Protein AF-0000000066051676 (afdb_homodimer)

Structure (mmCIF, N/CA/C/O backbone):
data_AF-0000000066051676-model_v1
#
loop_
_entity.id
_entity.type
_entity.pdbx_description
1 polymer 'Fumigatonoid B endoperoxide isomerase nvfE'
#
loop_
_atom_site.group_PDB
_atom_site.id
_atom_site.type_symbol
_atom_site.label_atom_id
_atom_site.label_alt_id
_atom_site.label_comp_id
_atom_site.label_asym_id
_atom_site.label_entity_id
_atom_site.label_seq_id
_atom_site.pdbx_PDB_ins_code
_atom_site.Cartn_x
_atom_site.Cartn_y
_atom_site.Cartn_z
_atom_site.occupancy
_atom_site.B_iso_or_equiv
_atom_site.auth_seq_id
_atom_site.auth_comp_id
_atom_site.auth_asym_id
_atom_site.auth_atom_id
_atom_site.pdbx_PDB_model_num
ATOM 1 N N . MET A 1 1 ? 30.859 11.07 -44.781 1 25.92 1 MET A N 1
ATOM 2 C CA . MET A 1 1 ? 31.344 10.719 -43.469 1 25.92 1 MET A CA 1
ATOM 3 C C . MET A 1 1 ? 30.297 9.922 -42.688 1 25.92 1 MET A C 1
ATOM 5 O O . MET A 1 1 ? 29.125 10.312 -42.625 1 25.92 1 MET A O 1
ATOM 9 N N . GLY A 1 2 ? 30.516 8.562 -42.469 1 23.02 2 GLY A N 1
ATOM 10 C CA . GLY A 1 2 ? 29.703 7.395 -42.188 1 23.02 2 GLY A CA 1
ATOM 11 C C . GLY A 1 2 ? 29.094 7.395 -40.812 1 23.02 2 GLY A C 1
ATOM 12 O O . GLY A 1 2 ? 29.797 7.594 -39.812 1 23.02 2 GLY A O 1
ATOM 13 N N . ARG A 1 3 ? 27.781 7.785 -40.656 1 26.12 3 ARG A N 1
ATOM 14 C CA . ARG A 1 3 ? 27 7.777 -39.438 1 26.12 3 ARG A CA 1
ATOM 15 C C . ARG A 1 3 ? 27.172 6.461 -38.656 1 26.12 3 ARG A C 1
ATOM 17 O O . ARG A 1 3 ? 26.875 5.391 -39.219 1 26.12 3 ARG A O 1
ATOM 24 N N . ASP A 1 4 ? 28.219 6.328 -37.844 1 26.14 4 ASP A N 1
ATOM 25 C CA . ASP A 1 4 ? 28.531 5.203 -36.969 1 26.14 4 ASP A CA 1
ATOM 26 C C . ASP A 1 4 ? 27.297 4.77 -36.188 1 26.14 4 ASP A C 1
ATOM 28 O O . ASP A 1 4 ? 26.703 5.578 -35.469 1 26.14 4 ASP A O 1
ATOM 32 N N . GLN A 1 5 ? 26.578 3.812 -36.688 1 24.58 5 GLN A N 1
ATOM 33 C CA . GLN A 1 5 ? 25.484 3.082 -36.031 1 24.58 5 GLN A CA 1
ATOM 34 C C . GLN A 1 5 ? 25.922 2.561 -34.656 1 24.58 5 GLN A C 1
ATOM 36 O O . GLN A 1 5 ? 26.828 1.723 -34.562 1 24.58 5 GLN A O 1
ATOM 41 N N . VAL A 1 6 ? 25.984 3.35 -33.625 1 29.55 6 VAL A N 1
ATOM 42 C CA . VAL A 1 6 ? 26.172 2.861 -32.281 1 29.55 6 VAL A CA 1
ATOM 43 C C . VAL A 1 6 ? 25.391 1.562 -32.062 1 29.55 6 VAL A C 1
ATOM 45 O O . VAL A 1 6 ? 24.156 1.553 -32.156 1 29.55 6 VAL A O 1
ATOM 48 N N . SER A 1 7 ? 25.922 0.456 -32.5 1 27.97 7 SER A N 1
ATOM 49 C CA . SER A 1 7 ? 25.438 -0.864 -32.094 1 27.97 7 SER A CA 1
ATOM 50 C C . SER A 1 7 ? 25.172 -0.946 -30.609 1 27.97 7 SER A C 1
ATOM 52 O O . SER A 1 7 ? 26.062 -0.667 -29.797 1 27.97 7 SER A O 1
ATOM 54 N N . HIS A 1 8 ? 24.109 -0.495 -30.188 1 31.38 8 HIS A N 1
ATOM 55 C CA . HIS A 1 8 ? 23.672 -0.715 -28.812 1 31.38 8 HIS A CA 1
ATOM 56 C C . HIS A 1 8 ? 23.984 -2.131 -28.359 1 31.38 8 HIS A C 1
ATOM 58 O O . HIS A 1 8 ? 23.516 -3.105 -28.938 1 31.38 8 HIS A O 1
ATOM 64 N N . LYS A 1 9 ? 25.156 -2.434 -27.859 1 32.78 9 LYS A N 1
ATOM 65 C CA . LYS A 1 9 ? 25.625 -3.6 -27.109 1 32.78 9 LYS A CA 1
ATOM 66 C C . LYS A 1 9 ? 24.562 -4.086 -26.141 1 32.78 9 LYS A C 1
ATOM 68 O O . LYS A 1 9 ? 24.328 -3.467 -25.094 1 32.78 9 LYS A O 1
ATOM 73 N N . ARG A 1 10 ? 23.469 -4.77 -26.625 1 35.25 10 ARG A N 1
ATOM 74 C CA . ARG A 1 10 ? 22.469 -5.562 -25.938 1 35.25 10 ARG A CA 1
ATOM 75 C C . ARG A 1 10 ? 23.109 -6.648 -25.078 1 35.25 10 ARG A C 1
ATOM 77 O O . ARG A 1 10 ? 23.516 -7.695 -25.609 1 35.25 10 ARG A O 1
ATOM 84 N N . SER A 1 11 ? 24.016 -6.473 -24.297 1 37.34 11 SER A N 1
ATOM 85 C CA . SER A 1 11 ? 24.516 -7.52 -23.406 1 37.34 11 SER A CA 1
ATOM 86 C C . SER A 1 11 ? 23.375 -8.211 -22.656 1 37.34 11 SER A C 1
ATOM 88 O O . SER A 1 11 ? 22.953 -7.738 -21.609 1 37.34 11 SER A O 1
ATOM 90 N N . GLN A 1 12 ? 22.234 -8.445 -23.188 1 40.91 12 GLN A N 1
ATOM 91 C CA . GLN A 1 12 ? 21.219 -9.18 -22.438 1 40.91 12 GLN A CA 1
ATOM 92 C C . GLN A 1 12 ? 21.766 -10.523 -21.953 1 40.91 12 GLN A C 1
ATOM 94 O O . GLN A 1 12 ? 21.844 -11.484 -22.719 1 40.91 12 GLN A O 1
ATOM 99 N N . ASN A 1 13 ? 22.875 -10.602 -21.281 1 41.12 13 ASN A N 1
ATOM 100 C CA . ASN A 1 13 ? 23.406 -11.844 -20.719 1 41.12 13 ASN A CA 1
ATOM 101 C C . ASN A 1 13 ? 22.281 -12.703 -20.141 1 41.12 13 ASN A C 1
ATOM 103 O O . ASN A 1 13 ? 22.359 -13.109 -18.969 1 41.12 13 ASN A O 1
ATOM 107 N N . SER A 1 14 ? 21 -12.398 -20.172 1 49.66 14 SER A N 1
ATOM 108 C CA . SER A 1 14 ? 20.172 -13.25 -19.328 1 49.66 14 SER A CA 1
ATOM 109 C C . SER A 1 14 ? 20.141 -14.688 -19.859 1 49.66 14 SER A C 1
ATOM 111 O O . SER A 1 14 ? 19.641 -14.945 -20.953 1 49.66 14 SER A O 1
ATOM 113 N N . ASN A 1 15 ? 21.141 -15.469 -19.625 1 51.12 15 ASN A N 1
ATOM 114 C CA . ASN A 1 15 ? 20.984 -16.922 -19.734 1 51.12 15 ASN A CA 1
ATOM 115 C C . ASN A 1 15 ? 19.547 -17.344 -19.453 1 51.12 15 ASN A C 1
ATOM 117 O O . ASN A 1 15 ? 19.016 -17.094 -18.359 1 51.12 15 ASN A O 1
ATOM 121 N N . VAL A 1 16 ? 18.781 -17.344 -20.578 1 60.47 16 VAL A N 1
ATOM 122 C CA . VAL A 1 16 ? 17.422 -17.859 -20.484 1 60.47 16 VAL A CA 1
ATOM 123 C C . VAL A 1 16 ? 17.422 -19.25 -19.844 1 60.47 16 VAL A C 1
ATOM 125 O O . VAL A 1 16 ? 18.078 -20.156 -20.344 1 60.47 16 VAL A O 1
ATOM 128 N N . SER A 1 17 ? 16.922 -19.391 -18.547 1 70.62 17 SER A N 1
ATOM 129 C CA . SER A 1 17 ? 16.781 -20.656 -17.828 1 70.62 17 SER A CA 1
ATOM 130 C C . SER A 1 17 ? 15.492 -21.375 -18.203 1 70.62 17 SER A C 1
ATOM 132 O O . SER A 1 17 ? 14.578 -20.766 -18.766 1 70.62 17 SER A O 1
ATOM 134 N N . GLU A 1 18 ? 15.484 -22.719 -18.422 1 92.31 18 GLU A N 1
ATOM 135 C CA . GLU A 1 18 ? 14.266 -23.531 -18.391 1 92.31 18 GLU A CA 1
ATOM 136 C C . GLU A 1 18 ? 13.461 -23.25 -17.125 1 92.31 18 GLU A C 1
ATOM 138 O O . GLU A 1 18 ? 14 -22.719 -16.141 1 92.31 18 GLU A O 1
ATOM 143 N N . ILE A 1 19 ? 12.242 -23.438 -17.219 1 97.75 19 ILE A N 1
ATOM 144 C CA . ILE A 1 19 ? 11.453 -23.391 -15.984 1 97.75 19 ILE A CA 1
ATOM 145 C C . ILE A 1 19 ? 11.797 -24.594 -15.117 1 97.75 19 ILE A C 1
ATOM 147 O O . ILE A 1 19 ? 11.562 -25.75 -15.508 1 97.75 19 ILE A O 1
ATOM 151 N N . PRO A 1 20 ? 12.375 -24.359 -13.969 1 97.81 20 PRO A N 1
ATOM 152 C CA . PRO A 1 20 ? 12.594 -25.516 -13.094 1 97.81 20 PRO A CA 1
ATOM 153 C C . PRO A 1 20 ? 11.305 -26.297 -12.812 1 97.81 20 PRO A C 1
ATOM 155 O O . PRO A 1 20 ? 10.242 -25.688 -12.656 1 97.81 20 PRO A O 1
ATOM 158 N N . ASP A 1 21 ? 11.414 -27.531 -12.828 1 97.69 21 ASP A N 1
ATOM 159 C CA . ASP A 1 21 ? 10.297 -28.453 -12.688 1 97.69 21 ASP A CA 1
ATOM 160 C C . ASP A 1 21 ? 10.523 -29.422 -11.523 1 97.69 21 ASP A C 1
ATOM 162 O O . ASP A 1 21 ? 11.344 -30.328 -11.625 1 97.69 21 ASP A O 1
ATOM 166 N N . LEU A 1 22 ? 9.781 -29.172 -10.438 1 97.44 22 LEU A N 1
ATOM 167 C CA . LEU A 1 22 ? 9.914 -29.953 -9.211 1 97.44 22 LEU A CA 1
ATOM 168 C C . LEU A 1 22 ? 8.703 -30.859 -9.023 1 97.44 22 LEU A C 1
ATOM 170 O O . LEU A 1 22 ? 7.621 -30.594 -9.547 1 97.44 22 LEU A O 1
ATOM 174 N N . ASP A 1 23 ? 8.922 -31.922 -8.32 1 96.75 23 ASP A N 1
ATOM 175 C CA . ASP A 1 23 ? 7.84 -32.844 -8.039 1 96.75 23 ASP A CA 1
ATOM 176 C C . ASP A 1 23 ? 7.676 -33.062 -6.535 1 96.75 23 ASP A C 1
ATOM 178 O O . ASP A 1 23 ? 8.523 -33.688 -5.891 1 96.75 23 ASP A O 1
ATOM 182 N N . SER A 1 24 ? 6.605 -32.594 -6.035 1 95.12 24 SER A N 1
ATOM 183 C CA . SER A 1 24 ? 6.375 -32.625 -4.598 1 95.12 24 SER A CA 1
ATOM 184 C C . SER A 1 24 ? 6.281 -34.094 -4.102 1 95.12 24 SER A C 1
ATOM 186 O O . SER A 1 24 ? 6.57 -34.375 -2.939 1 95.12 24 SER A O 1
ATOM 188 N N . SER A 1 25 ? 5.906 -35.062 -4.934 1 90.5 25 SER A N 1
ATOM 189 C CA . SER A 1 25 ? 5.738 -36.438 -4.539 1 90.5 25 SER A CA 1
ATOM 190 C C . SER A 1 25 ? 7.086 -37.125 -4.34 1 90.5 25 SER A C 1
ATOM 192 O O . SER A 1 25 ? 7.156 -38.219 -3.746 1 90.5 25 SER A O 1
ATOM 194 N N . LEU A 1 26 ? 8.086 -36.531 -4.832 1 87.81 26 LEU A N 1
ATOM 195 C CA . LEU A 1 26 ? 9.414 -37.156 -4.766 1 87.81 26 LEU A CA 1
ATOM 196 C C . LEU A 1 26 ? 10.188 -36.625 -3.553 1 87.81 26 LEU A C 1
ATOM 198 O O . LEU A 1 26 ? 11.305 -37.094 -3.287 1 87.81 26 LEU A O 1
ATOM 202 N N . HIS A 1 27 ? 9.625 -35.75 -2.883 1 80.81 27 HIS A N 1
ATOM 203 C CA . HIS A 1 27 ? 10.352 -35.156 -1.771 1 80.81 27 HIS A CA 1
ATOM 204 C C . HIS A 1 27 ? 9.977 -35.812 -0.447 1 80.81 27 HIS A C 1
ATOM 206 O O . HIS A 1 27 ? 8.805 -36.125 -0.22 1 80.81 27 HIS A O 1
ATOM 212 N N . ARG A 1 28 ? 11.023 -35.969 0.264 1 74.56 28 ARG A N 1
ATOM 213 C CA . ARG A 1 28 ? 10.867 -36.625 1.552 1 74.56 28 ARG A CA 1
ATOM 214 C C . ARG A 1 28 ? 10.344 -35.688 2.609 1 74.56 28 ARG A C 1
ATOM 216 O O . ARG A 1 28 ? 9.703 -36.094 3.576 1 74.56 28 ARG A O 1
ATOM 223 N N . SER A 1 29 ? 10.711 -34.406 2.398 1 91.12 29 SER A N 1
ATOM 224 C CA . SER A 1 29 ? 10.289 -33.469 3.418 1 91.12 29 SER A CA 1
ATOM 225 C C . SER A 1 29 ? 9.773 -32.156 2.787 1 91.12 29 SER A C 1
ATOM 227 O O . SER A 1 29 ? 10.266 -31.75 1.735 1 91.12 29 SER A O 1
ATOM 229 N N . GLU A 1 30 ? 8.875 -31.625 3.424 1 94 30 GLU A N 1
ATOM 230 C CA . GLU A 1 30 ? 8.336 -30.328 3.016 1 94 30 GLU A CA 1
ATOM 231 C C . GLU A 1 30 ? 9.414 -29.25 3.004 1 94 30 GLU A C 1
ATOM 233 O O . GLU A 1 30 ? 9.461 -28.422 2.098 1 94 30 GLU A O 1
ATOM 238 N N . ASP A 1 31 ? 10.281 -29.344 3.963 1 95.88 31 ASP A N 1
ATOM 239 C CA . ASP A 1 31 ? 11.336 -28.328 4.082 1 95.88 31 ASP A CA 1
ATOM 240 C C . ASP A 1 31 ? 12.281 -28.391 2.887 1 95.88 31 ASP A C 1
ATOM 242 O O . ASP A 1 31 ? 12.742 -27.344 2.408 1 95.88 31 ASP A O 1
ATOM 246 N N . THR A 1 32 ? 12.578 -29.578 2.439 1 96.5 32 THR A N 1
ATOM 247 C CA . THR A 1 32 ? 13.445 -29.719 1.273 1 96.5 32 THR A CA 1
ATOM 248 C C . THR A 1 32 ? 12.758 -29.172 0.021 1 96.5 32 THR A C 1
ATOM 250 O O . THR A 1 32 ? 13.383 -28.5 -0.796 1 96.5 32 THR A O 1
ATOM 253 N N . LEU A 1 33 ? 11.5 -29.531 -0.129 1 97.94 33 LEU A N 1
ATOM 254 C CA . LEU A 1 33 ? 10.75 -29 -1.262 1 97.94 33 LEU A CA 1
ATOM 255 C C . LEU A 1 33 ? 10.742 -27.484 -1.252 1 97.94 33 LEU A C 1
ATOM 257 O O . LEU A 1 33 ? 10.984 -26.844 -2.283 1 97.94 33 LEU A O 1
ATOM 261 N N . VAL A 1 34 ? 10.547 -26.891 -0.062 1 98.62 34 VAL A N 1
ATOM 262 C CA . VAL A 1 34 ? 10.508 -25.438 0.093 1 98.62 34 VAL A CA 1
ATOM 263 C C . VAL A 1 34 ? 11.852 -24.844 -0.318 1 98.62 34 VAL A C 1
ATOM 265 O O . VAL A 1 34 ? 11.906 -23.875 -1.068 1 98.62 34 VAL A O 1
ATOM 268 N N . ALA A 1 35 ? 12.922 -25.438 0.15 1 98.12 35 ALA A N 1
ATOM 269 C CA . ALA A 1 35 ? 14.258 -24.953 -0.181 1 98.12 35 ALA A CA 1
ATOM 270 C C . ALA A 1 35 ? 14.492 -24.984 -1.688 1 98.12 35 ALA A C 1
ATOM 272 O O . ALA A 1 35 ? 15.07 -24.062 -2.254 1 98.12 35 ALA A O 1
ATOM 273 N N . GLU A 1 36 ? 14.047 -26.031 -2.344 1 98.06 36 GLU A N 1
ATOM 274 C CA . GLU A 1 36 ? 14.227 -26.188 -3.785 1 98.06 36 GLU A CA 1
ATOM 275 C C . GLU A 1 36 ? 13.383 -25.172 -4.555 1 98.06 36 GLU A C 1
ATOM 277 O O . GLU A 1 36 ? 13.82 -24.641 -5.578 1 98.06 36 GLU A O 1
ATOM 282 N N . ILE A 1 37 ? 12.172 -24.953 -4.074 1 98.62 37 ILE A N 1
ATOM 283 C CA . ILE A 1 37 ? 11.32 -23.953 -4.703 1 98.62 37 ILE A CA 1
ATOM 284 C C . ILE A 1 37 ? 11.977 -22.578 -4.609 1 98.62 37 ILE A C 1
ATOM 286 O O . ILE A 1 37 ? 12.047 -21.859 -5.602 1 98.62 37 ILE A O 1
ATOM 290 N N . ILE A 1 38 ? 12.461 -22.219 -3.4 1 98.62 38 ILE A N 1
ATOM 291 C CA . ILE A 1 38 ? 13.102 -20.938 -3.176 1 98.62 38 ILE A CA 1
ATOM 292 C C . ILE A 1 38 ? 14.312 -20.781 -4.098 1 98.62 38 ILE A C 1
ATOM 294 O O . ILE A 1 38 ? 14.5 -19.734 -4.723 1 98.62 38 ILE A O 1
ATOM 298 N N . GLU A 1 39 ? 15.102 -21.844 -4.234 1 97.81 39 GLU A N 1
ATOM 299 C CA . GLU A 1 39 ? 16.25 -21.828 -5.125 1 97.81 39 GLU A CA 1
ATOM 300 C C . GLU A 1 39 ? 15.836 -21.656 -6.578 1 97.81 39 GLU A C 1
ATOM 302 O O . GLU A 1 39 ? 16.422 -20.844 -7.309 1 97.81 39 GLU A O 1
ATOM 307 N N . ALA A 1 40 ? 14.859 -22.391 -6.992 1 97.75 40 ALA A N 1
ATOM 308 C CA . ALA A 1 40 ? 14.352 -22.344 -8.367 1 97.75 40 ALA A CA 1
ATOM 309 C C . ALA A 1 40 ? 13.836 -20.938 -8.703 1 97.75 40 ALA A C 1
ATOM 311 O O . ALA A 1 40 ? 14.156 -20.391 -9.758 1 97.75 40 ALA A O 1
ATOM 312 N N . MET A 1 41 ? 13.07 -20.344 -7.816 1 98.19 41 MET A N 1
ATOM 313 C CA . MET A 1 41 ? 12.508 -19.016 -8.031 1 98.19 41 MET A CA 1
ATOM 314 C C . MET A 1 41 ? 13.602 -17.953 -8.008 1 98.19 41 MET A C 1
ATOM 316 O O . MET A 1 41 ? 13.523 -16.969 -8.734 1 98.19 41 MET A O 1
ATOM 320 N N . THR A 1 42 ? 14.562 -18.141 -7.141 1 97.69 42 THR A N 1
ATOM 321 C CA . THR A 1 42 ? 15.695 -17.219 -7.105 1 97.69 42 THR A CA 1
ATOM 322 C C . THR A 1 42 ? 16.438 -17.219 -8.438 1 97.69 42 THR A C 1
ATOM 324 O O . THR A 1 42 ? 16.859 -16.172 -8.914 1 97.69 42 THR A O 1
ATOM 327 N N . LEU A 1 43 ? 16.484 -18.391 -9.047 1 96.19 43 LEU A N 1
ATOM 328 C CA . LEU A 1 43 ? 17.234 -18.562 -10.297 1 96.19 43 LEU A CA 1
ATOM 329 C C . LEU A 1 43 ? 16.406 -18.078 -11.484 1 96.19 43 LEU A C 1
ATOM 331 O O . LEU A 1 43 ? 16.891 -17.297 -12.305 1 96.19 43 LEU A O 1
ATOM 335 N N . ALA A 1 44 ? 15.148 -18.531 -11.555 1 97.19 44 ALA A N 1
ATOM 336 C CA . ALA A 1 44 ? 14.398 -18.375 -12.797 1 97.19 44 ALA A CA 1
ATOM 337 C C . ALA A 1 44 ? 13.219 -17.422 -12.602 1 97.19 44 ALA A C 1
ATOM 339 O O . ALA A 1 44 ? 12.547 -17.047 -13.57 1 97.19 44 ALA A O 1
ATOM 340 N N . GLY A 1 45 ? 12.906 -17.047 -11.383 1 97.88 45 GLY A N 1
ATOM 341 C CA . GLY A 1 45 ? 11.75 -16.219 -11.086 1 97.88 45 GLY A CA 1
ATOM 342 C C . GLY A 1 45 ? 10.445 -17 -11.086 1 97.88 45 GLY A C 1
ATOM 343 O O . GLY A 1 45 ? 9.398 -16.469 -10.695 1 97.88 45 GLY A O 1
ATOM 344 N N . VAL A 1 46 ? 10.516 -18.266 -11.508 1 98.62 46 VAL A N 1
ATOM 345 C CA . VAL A 1 46 ? 9.344 -19.125 -11.625 1 98.62 46 VAL A CA 1
ATOM 346 C C . VAL A 1 46 ? 9.766 -20.594 -11.508 1 98.62 46 VAL A C 1
ATOM 348 O O . VAL A 1 46 ? 10.906 -20.938 -11.82 1 98.62 46 VAL A O 1
ATOM 351 N N . CYS A 1 47 ? 8.859 -21.422 -11.047 1 98.5 47 CYS A N 1
ATOM 352 C CA . CYS A 1 47 ? 9.047 -22.875 -11.117 1 98.5 47 CYS A CA 1
ATOM 353 C C . CYS A 1 47 ? 7.707 -23.594 -11.125 1 98.5 47 CYS A C 1
ATOM 355 O O . CYS A 1 47 ? 6.695 -23.047 -10.695 1 98.5 47 CYS A O 1
ATOM 357 N N . VAL A 1 48 ? 7.746 -24.75 -11.68 1 98.75 48 VAL A N 1
ATOM 358 C CA . VAL A 1 48 ? 6.605 -25.656 -11.633 1 98.75 48 VAL A CA 1
ATOM 359 C C . VAL A 1 48 ? 6.781 -26.641 -10.477 1 98.75 48 VAL A C 1
ATOM 361 O O . VAL A 1 48 ? 7.883 -27.141 -10.242 1 98.75 48 VAL A O 1
ATOM 364 N N . VAL A 1 49 ? 5.766 -26.906 -9.711 1 98.75 49 VAL A N 1
ATOM 365 C CA . VAL A 1 49 ? 5.703 -27.938 -8.68 1 98.75 49 VAL A CA 1
ATOM 366 C C . VAL A 1 49 ? 4.598 -28.938 -9.016 1 98.75 49 VAL A C 1
ATOM 368 O O . VAL A 1 49 ? 3.41 -28.625 -8.891 1 98.75 49 VAL A O 1
ATOM 371 N N . ARG A 1 50 ? 5.012 -30.141 -9.391 1 98.56 50 ARG A N 1
ATOM 372 C CA . ARG A 1 50 ? 4.07 -31.188 -9.766 1 98.56 50 ARG A CA 1
ATOM 373 C C . ARG A 1 50 ? 3.416 -31.797 -8.531 1 98.56 50 ARG A C 1
ATOM 375 O O . ARG A 1 50 ? 4.066 -31.984 -7.496 1 98.56 50 ARG A O 1
ATOM 382 N N . ASN A 1 51 ? 2.135 -32.062 -8.609 1 98 51 ASN A N 1
ATOM 383 C CA . ASN A 1 51 ? 1.402 -32.875 -7.633 1 98 51 ASN A CA 1
ATOM 384 C C . ASN A 1 51 ? 1.381 -32.219 -6.258 1 98 51 ASN A C 1
ATOM 386 O O . ASN A 1 51 ? 1.464 -32.875 -5.234 1 98 51 ASN A O 1
ATOM 390 N N . LEU A 1 52 ? 1.385 -30.906 -6.199 1 98.44 52 LEU A N 1
ATOM 391 C CA . LEU A 1 52 ? 1.31 -30.234 -4.906 1 98.44 52 LEU A CA 1
ATOM 392 C C . LEU A 1 52 ? -0.053 -30.469 -4.258 1 98.44 52 LEU A C 1
ATOM 394 O O . LEU A 1 52 ? -0.16 -30.516 -3.029 1 98.44 52 LEU A O 1
ATOM 398 N N . PHE A 1 53 ? -1.084 -30.594 -5.043 1 98.62 53 PHE A N 1
ATOM 399 C CA . PHE A 1 53 ? -2.428 -30.859 -4.547 1 98.62 53 PHE A CA 1
ATOM 400 C C . PHE A 1 53 ? -3.004 -32.125 -5.203 1 98.62 53 PHE A C 1
ATOM 402 O O . PHE A 1 53 ? -2.645 -32.438 -6.332 1 98.62 53 PHE A O 1
ATOM 409 N N . THR A 1 54 ? -3.955 -32.75 -4.555 1 98.19 54 THR A N 1
ATOM 410 C CA . THR A 1 54 ? -4.559 -34 -5.074 1 98.19 54 THR A CA 1
ATOM 411 C C . THR A 1 54 ? -5.648 -33.656 -6.094 1 98.19 54 THR A C 1
ATOM 413 O O . THR A 1 54 ? -6.238 -32.594 -6.055 1 98.19 54 THR A O 1
ATOM 416 N N . LYS A 1 55 ? -5.906 -34.625 -6.902 1 97.31 55 LYS A N 1
ATOM 417 C CA . LYS A 1 55 ? -6.965 -34.5 -7.895 1 97.31 55 LYS A CA 1
ATOM 418 C C . LYS A 1 55 ? -8.328 -34.281 -7.23 1 97.31 55 LYS A C 1
ATOM 420 O O . LYS A 1 55 ? -9.156 -33.531 -7.715 1 97.31 55 LYS A O 1
ATOM 425 N N . SER A 1 56 ? -8.555 -35 -6.176 1 98.31 56 SER A N 1
ATOM 426 C CA . SER A 1 56 ? -9.828 -34.875 -5.473 1 98.31 56 SER A CA 1
ATOM 427 C C . SER A 1 56 ? -10.047 -33.438 -4.957 1 98.31 56 SER A C 1
ATOM 429 O O . SER A 1 56 ? -11.156 -32.906 -5.059 1 98.31 56 SER A O 1
ATOM 431 N N . LEU A 1 57 ? -9.031 -32.844 -4.391 1 98.56 57 LEU A N 1
ATOM 432 C CA . LEU A 1 57 ? -9.109 -31.469 -3.916 1 98.56 57 LEU A CA 1
ATOM 433 C C . LEU A 1 57 ? -9.422 -30.516 -5.062 1 98.56 57 LEU A C 1
ATOM 435 O O . LEU A 1 57 ? -10.312 -29.656 -4.949 1 98.56 57 LEU A O 1
ATOM 439 N N . VAL A 1 58 ? -8.766 -30.688 -6.152 1 98.62 58 VAL A N 1
ATOM 440 C CA . VAL A 1 58 ? -8.914 -29.828 -7.32 1 98.62 58 VAL A CA 1
ATOM 441 C C . VAL A 1 58 ? -10.328 -29.953 -7.887 1 98.62 58 VAL A C 1
ATOM 443 O O . VAL A 1 58 ? -10.953 -28.953 -8.242 1 98.62 58 VAL A O 1
ATOM 446 N N . ASP A 1 59 ? -10.812 -31.172 -7.934 1 98.5 59 ASP A N 1
ATOM 447 C CA . ASP A 1 59 ? -12.164 -31.406 -8.43 1 98.5 59 ASP A CA 1
ATOM 448 C C . ASP A 1 59 ? -13.195 -30.688 -7.57 1 98.5 59 ASP A C 1
ATOM 450 O O . ASP A 1 59 ? -14.156 -30.125 -8.086 1 98.5 59 ASP A O 1
ATOM 454 N N . GLN A 1 60 ? -13.008 -30.734 -6.301 1 98.75 60 GLN A N 1
ATOM 455 C CA . GLN A 1 60 ? -13.945 -30.078 -5.387 1 98.75 60 GLN A CA 1
ATOM 456 C C . GLN A 1 60 ? -13.906 -28.562 -5.555 1 98.75 60 GLN A C 1
ATOM 458 O O . GLN A 1 60 ? -14.945 -27.906 -5.539 1 98.75 60 GLN A O 1
ATOM 463 N N . VAL A 1 61 ? -12.711 -27.969 -5.691 1 98.81 61 VAL A N 1
ATOM 464 C CA . VAL A 1 61 ? -12.57 -26.531 -5.895 1 98.81 61 VAL A CA 1
ATOM 465 C C . VAL A 1 61 ? -13.312 -26.125 -7.168 1 98.81 61 VAL A C 1
ATOM 467 O O . VAL A 1 61 ? -14.062 -25.141 -7.164 1 98.81 61 VAL A O 1
ATOM 470 N N . LEU A 1 62 ? -13.117 -26.891 -8.234 1 98.19 62 LEU A N 1
ATOM 471 C CA . LEU A 1 62 ? -13.789 -26.609 -9.5 1 98.19 62 LEU A CA 1
ATOM 472 C C . LEU A 1 62 ? -15.305 -26.656 -9.336 1 98.19 62 LEU A C 1
ATOM 474 O O . LEU A 1 62 ? -16.016 -25.797 -9.852 1 98.19 62 LEU A O 1
ATOM 478 N N . LYS A 1 63 ? -15.734 -27.672 -8.633 1 98.12 63 LYS A N 1
ATOM 479 C CA . LYS A 1 63 ? -17.172 -27.812 -8.375 1 98.12 63 LYS A CA 1
ATOM 480 C C . LYS A 1 63 ? -17.703 -26.625 -7.586 1 98.12 63 LYS A C 1
ATOM 482 O O . LYS A 1 63 ? -18.797 -26.125 -7.875 1 98.12 63 LYS A O 1
ATOM 487 N N . ASP A 1 64 ? -17 -26.156 -6.605 1 98.56 64 ASP A N 1
ATOM 488 C CA . ASP A 1 64 ? -17.406 -25.031 -5.773 1 98.56 64 ASP A CA 1
ATOM 489 C C . ASP A 1 64 ? -17.516 -23.75 -6.594 1 98.56 64 ASP A C 1
ATOM 491 O O . ASP A 1 64 ? -18.391 -22.922 -6.34 1 98.56 64 ASP A O 1
ATOM 495 N N . PHE A 1 65 ? -16.625 -23.578 -7.582 1 97.75 65 PHE A N 1
ATOM 496 C CA . PHE A 1 65 ? -16.547 -22.344 -8.352 1 97.75 65 PHE A CA 1
ATOM 497 C C . PHE A 1 65 ? -17.625 -22.328 -9.438 1 97.75 65 PHE A C 1
ATOM 499 O O . PHE A 1 65 ? -18.047 -21.25 -9.875 1 97.75 65 PHE A O 1
ATOM 506 N N . GLU A 1 66 ? -18.125 -23.438 -9.883 1 95.25 66 GLU A N 1
ATOM 507 C CA . GLU A 1 66 ? -18.969 -23.594 -11.062 1 95.25 66 GLU A CA 1
ATOM 508 C C . GLU A 1 66 ? -20.203 -22.703 -10.984 1 95.25 66 GLU A C 1
ATOM 510 O O . GLU A 1 66 ? -20.531 -22.016 -11.945 1 95.25 66 GLU A O 1
ATOM 515 N N . PRO A 1 67 ? -20.891 -22.625 -9.852 1 95.94 67 PRO A N 1
ATOM 516 C CA . PRO A 1 67 ? -22.109 -21.828 -9.797 1 95.94 67 PRO A CA 1
ATOM 517 C C . PRO A 1 67 ? -21.844 -20.328 -10 1 95.94 67 PRO A C 1
ATOM 519 O O . PRO A 1 67 ? -22.766 -19.578 -10.312 1 95.94 67 PRO A O 1
ATOM 522 N N . HIS A 1 68 ? -20.625 -19.906 -9.773 1 95.19 68 HIS A N 1
ATOM 523 C CA . HIS A 1 68 ? -20.297 -18.484 -9.805 1 95.19 68 HIS A CA 1
ATOM 524 C C . HIS A 1 68 ? -19.812 -18.078 -11.188 1 95.19 68 HIS A C 1
ATOM 526 O O . HIS A 1 68 ? -19.719 -16.875 -11.484 1 95.19 68 HIS A O 1
ATOM 532 N N . VAL A 1 69 ? -19.453 -19.016 -12.055 1 91.62 69 VAL A N 1
ATOM 533 C CA . VAL A 1 69 ? -18.828 -18.766 -13.344 1 91.62 69 VAL A CA 1
ATOM 534 C C . VAL A 1 69 ? -19.812 -18.062 -14.273 1 91.62 69 VAL A C 1
ATOM 536 O O . VAL A 1 69 ? -19.469 -17.078 -14.93 1 91.62 69 VAL A O 1
ATOM 539 N N . SER A 1 70 ? -21.062 -18.422 -14.281 1 84.31 70 SER A N 1
ATOM 540 C CA . SER A 1 70 ? -22.062 -17.891 -15.203 1 84.31 70 SER A CA 1
ATOM 541 C C . SER A 1 70 ? -22.391 -16.422 -14.898 1 84.31 70 SER A C 1
ATOM 543 O O . SER A 1 70 ? -22.766 -15.664 -15.789 1 84.31 70 SER A O 1
ATOM 545 N N . SER A 1 71 ? -22.172 -16.047 -13.68 1 81.94 71 SER A N 1
ATOM 546 C CA . SER A 1 71 ? -22.516 -14.68 -13.281 1 81.94 71 SER A CA 1
ATOM 547 C C . SER A 1 71 ? -21.312 -13.742 -13.422 1 81.94 71 SER A C 1
ATOM 549 O O . SER A 1 71 ? -21.438 -12.539 -13.203 1 81.94 71 SER A O 1
ATOM 551 N N . THR A 1 72 ? -20.266 -14.375 -13.758 1 79.19 72 THR A N 1
ATOM 552 C CA . THR A 1 72 ? -19.047 -13.578 -13.875 1 79.19 72 THR A CA 1
ATOM 553 C C . THR A 1 72 ? -18.781 -13.195 -15.328 1 79.19 72 THR A C 1
ATOM 555 O O . THR A 1 72 ? -18.656 -14.07 -16.188 1 79.19 72 THR A O 1
ATOM 558 N N . LYS A 1 73 ? -19.094 -12 -15.812 1 63.53 73 LYS A N 1
ATOM 559 C CA . LYS A 1 73 ? -18.953 -11.609 -17.219 1 63.53 73 LYS A CA 1
ATOM 560 C C . LYS A 1 73 ? -17.578 -11.031 -17.5 1 63.53 73 LYS A C 1
ATOM 562 O O . LYS A 1 73 ? -17.203 -10.852 -18.656 1 63.53 73 LYS A O 1
ATOM 567 N N . LEU A 1 74 ? -16.797 -10.852 -16.438 1 61.72 74 LEU A N 1
ATOM 568 C CA . LEU A 1 74 ? -15.789 -9.828 -16.688 1 61.72 74 LEU A CA 1
ATOM 569 C C . LEU A 1 74 ? -14.422 -10.461 -16.891 1 61.72 74 LEU A C 1
ATOM 571 O O . LEU A 1 74 ? -14.039 -11.375 -16.156 1 61.72 74 LEU A O 1
ATOM 575 N N . PHE A 1 75 ? -13.953 -10.43 -18.281 1 59.72 75 PHE A N 1
ATOM 576 C CA . PHE A 1 75 ? -12.523 -10.602 -18.516 1 59.72 75 PHE A CA 1
ATOM 577 C C . PHE A 1 75 ? -11.852 -9.258 -18.75 1 59.72 75 PHE A C 1
ATOM 579 O O . PHE A 1 75 ? -12.195 -8.531 -19.688 1 59.72 75 PHE A O 1
ATOM 586 N N . ASP A 1 76 ? -11.195 -8.688 -17.734 1 60.97 76 ASP A N 1
ATOM 587 C CA . ASP A 1 76 ? -10.641 -7.344 -17.859 1 60.97 76 ASP A CA 1
ATOM 588 C C . ASP A 1 76 ? -9.258 -7.375 -18.5 1 60.97 76 ASP A C 1
ATOM 590 O O . ASP A 1 76 ? -8.539 -8.375 -18.391 1 60.97 76 ASP A O 1
ATOM 594 N N . GLY A 1 77 ? -8.953 -6.43 -19.281 1 61.59 77 GLY A N 1
ATOM 595 C CA . GLY A 1 77 ? -7.617 -6.125 -19.766 1 61.59 77 GLY A CA 1
ATOM 596 C C . GLY A 1 77 ? -7.367 -6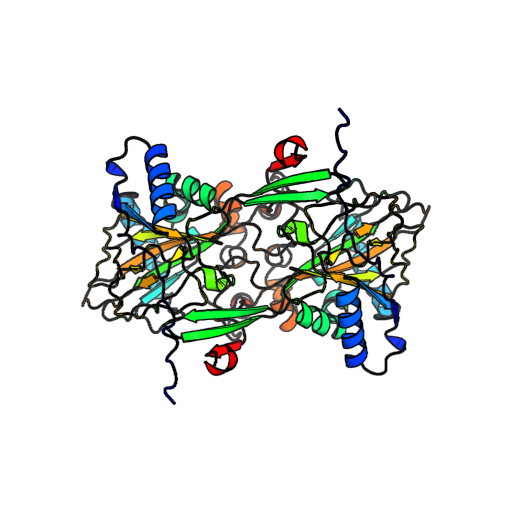.598 -21.188 1 61.59 77 GLY A C 1
ATOM 597 O O . GLY A 1 77 ? -6.473 -6.09 -21.859 1 61.59 77 GLY A O 1
ATOM 598 N N . TYR A 1 78 ? -8.133 -7.734 -21.625 1 66 78 TYR A N 1
ATOM 599 C CA . TYR A 1 78 ? -8.016 -8.219 -23 1 66 78 TYR A CA 1
ATOM 600 C C . TYR A 1 78 ? -9.297 -8.914 -23.438 1 66 78 TYR A C 1
ATOM 602 O O . TYR A 1 78 ? -10.117 -9.297 -22.609 1 66 78 TYR A O 1
ATOM 610 N N . PRO A 1 79 ? -9.516 -8.914 -24.672 1 72.56 79 PRO A N 1
ATOM 611 C CA . PRO A 1 79 ? -10.773 -9.453 -25.203 1 72.56 79 PRO A CA 1
ATOM 612 C C . PRO A 1 79 ? -10.852 -10.977 -25.109 1 72.56 79 PRO A C 1
ATOM 614 O O . PRO A 1 79 ? -11.031 -11.648 -26.109 1 72.56 79 PRO A O 1
ATOM 617 N N . GLY A 1 80 ? -10.758 -11.5 -23.953 1 76.75 80 GLY A N 1
ATOM 618 C CA . GLY A 1 80 ? -10.797 -12.93 -23.734 1 76.75 80 GLY A CA 1
ATOM 619 C C . GLY A 1 80 ? -12.203 -13.492 -23.688 1 76.75 80 GLY A C 1
ATOM 620 O O . GLY A 1 80 ? -13.164 -12.75 -23.484 1 76.75 80 GLY A O 1
ATOM 621 N N . ASN A 1 81 ? -12.242 -14.781 -24.156 1 86.69 81 ASN A N 1
ATOM 622 C CA . ASN A 1 81 ? -13.43 -15.602 -23.938 1 86.69 81 ASN A CA 1
ATOM 623 C C . ASN A 1 81 ? -13.289 -16.453 -22.688 1 86.69 81 ASN A C 1
ATOM 625 O O . ASN A 1 81 ? -12.461 -17.359 -22.625 1 86.69 81 ASN A O 1
ATOM 629 N N . GLY A 1 82 ? -14.062 -16.125 -21.719 1 89.5 82 GLY A N 1
ATOM 630 C CA . GLY A 1 82 ? -13.977 -16.75 -20.406 1 89.5 82 GLY A CA 1
ATOM 631 C C . GLY A 1 82 ? -14.328 -15.812 -19.266 1 89.5 82 GLY A C 1
ATOM 632 O O . GLY A 1 82 ? -15.234 -14.992 -19.391 1 89.5 82 GLY A O 1
ATOM 633 N N . CYS A 1 83 ? -13.656 -16 -18.109 1 89.38 83 CYS A N 1
ATOM 634 C CA . CYS A 1 83 ? -13.922 -15.086 -17 1 89.38 83 CYS A CA 1
ATOM 635 C C . CYS A 1 83 ? -12.781 -15.102 -16 1 89.38 83 CYS A C 1
ATOM 637 O O . CYS A 1 83 ? -11.969 -16.031 -15.992 1 89.38 83 CYS A O 1
ATOM 639 N N . HIS A 1 84 ? -12.664 -14.102 -15.281 1 93.25 84 HIS A N 1
ATOM 640 C CA . HIS A 1 84 ? -11.883 -14 -14.062 1 93.25 84 HIS A CA 1
ATOM 641 C C . HIS A 1 84 ? -12.781 -14.008 -12.828 1 93.25 84 HIS A C 1
ATOM 643 O O . HIS A 1 84 ? -13.398 -12.992 -12.5 1 93.25 84 HIS A O 1
ATOM 649 N N . LEU A 1 85 ? -12.883 -15.148 -12.281 1 95.31 85 LEU A N 1
ATOM 650 C CA . LEU A 1 85 ? -13.609 -15.25 -11.016 1 95.31 85 LEU A CA 1
ATOM 651 C C . LEU A 1 85 ? -12.75 -14.75 -9.859 1 95.31 85 LEU A C 1
ATOM 653 O O . LEU A 1 85 ? -11.594 -15.156 -9.719 1 95.31 85 LEU A O 1
ATOM 657 N N . THR A 1 86 ? -13.273 -13.781 -9.055 1 95.69 86 THR A N 1
ATOM 658 C CA . THR A 1 86 ? -12.531 -13.195 -7.949 1 95.69 86 THR A CA 1
ATOM 659 C C . THR A 1 86 ? -13.234 -13.469 -6.621 1 95.69 86 THR A C 1
ATOM 661 O O . THR A 1 86 ? -14.281 -14.117 -6.59 1 95.69 86 THR A O 1
ATOM 664 N N . GLY A 1 87 ? -12.594 -13.023 -5.496 1 97.19 87 GLY A N 1
ATOM 665 C CA . GLY A 1 87 ? -13.203 -13.297 -4.203 1 97.19 87 GLY A CA 1
ATOM 666 C C . GLY A 1 87 ? -13.312 -14.773 -3.891 1 97.19 87 GLY A C 1
ATOM 667 O O . GLY A 1 87 ? -14.352 -15.242 -3.428 1 97.19 87 GLY A O 1
ATOM 668 N N . LEU A 1 88 ? -12.297 -15.539 -4.094 1 98.62 88 LEU A N 1
ATOM 669 C CA . LEU A 1 88 ? -12.375 -17 -4.121 1 98.62 88 LEU A CA 1
ATOM 670 C C . LEU A 1 88 ? -12.531 -17.562 -2.711 1 98.62 88 LEU A C 1
ATOM 672 O O . LEU A 1 88 ? -13.062 -18.656 -2.529 1 98.62 88 LEU A O 1
ATOM 676 N N . LEU A 1 89 ? -12.102 -16.828 -1.695 1 98.81 89 LEU A N 1
ATOM 677 C CA . LEU A 1 89 ? -12.062 -17.344 -0.333 1 98.81 89 LEU A CA 1
ATOM 678 C C . LEU A 1 89 ? -13.469 -17.688 0.158 1 98.81 89 LEU A C 1
ATOM 680 O O . LEU A 1 89 ? -13.641 -18.594 0.971 1 98.81 89 LEU A O 1
ATOM 684 N N . SER A 1 90 ? -14.461 -16.984 -0.336 1 98 90 SER A N 1
ATOM 685 C CA . SER A 1 90 ? -15.828 -17.203 0.114 1 98 90 SER A CA 1
ATOM 686 C C . SER A 1 90 ? -16.562 -18.156 -0.827 1 98 90 SER A C 1
ATOM 688 O O . SER A 1 90 ? -17.719 -18.5 -0.578 1 98 90 SER A O 1
ATOM 690 N N . LYS A 1 91 ? -15.938 -18.578 -1.846 1 98.06 91 LYS A N 1
ATOM 691 C CA . LYS A 1 91 ? -16.609 -19.391 -2.859 1 98.06 91 LYS A CA 1
ATOM 692 C C . LYS A 1 91 ? -16.234 -20.859 -2.74 1 98.06 91 LYS A C 1
ATOM 694 O O . LYS A 1 91 ? -16.922 -21.734 -3.275 1 98.06 91 LYS A O 1
ATOM 699 N N . SER A 1 92 ? -15.141 -21.125 -2.092 1 98.62 92 SER A N 1
ATOM 700 C CA . SER A 1 92 ? -14.695 -22.484 -1.813 1 98.62 92 SER A CA 1
ATOM 701 C C . SER A 1 92 ? -13.93 -22.562 -0.497 1 98.62 92 SER A C 1
ATOM 703 O O . SER A 1 92 ? -12.828 -22.016 -0.383 1 98.62 92 SER A O 1
ATOM 705 N N . GLU A 1 93 ? -14.461 -23.25 0.492 1 97.94 93 GLU A N 1
ATOM 706 C CA . GLU A 1 93 ? -13.781 -23.453 1.769 1 97.94 93 GLU A CA 1
ATOM 707 C C . GLU A 1 93 ? -12.477 -24.219 1.587 1 97.94 93 GLU A C 1
ATOM 709 O O . GLU A 1 93 ? -11.477 -23.922 2.242 1 97.94 93 GLU A O 1
ATOM 714 N N . ILE A 1 94 ? -12.562 -25.172 0.698 1 98.44 94 ILE A N 1
ATOM 715 C CA . ILE A 1 94 ? -11.383 -26 0.447 1 98.44 94 ILE A CA 1
ATOM 716 C C . ILE A 1 94 ? -10.281 -25.141 -0.169 1 98.44 94 ILE A C 1
ATOM 718 O O . ILE A 1 94 ? -9.109 -25.266 0.194 1 98.44 94 ILE A O 1
ATOM 722 N N . TYR A 1 95 ? -10.594 -24.281 -1.102 1 98.81 95 TYR A N 1
ATOM 723 C CA . TYR A 1 95 ? -9.609 -23.359 -1.665 1 98.81 95 TYR A CA 1
ATOM 724 C C . TYR A 1 95 ? -9.008 -22.469 -0.58 1 98.81 95 TYR A C 1
ATOM 726 O O . TYR A 1 95 ? -7.785 -22.359 -0.481 1 98.81 95 TYR A O 1
ATOM 734 N N . ALA A 1 96 ? -9.828 -21.859 0.25 1 98.81 96 ALA A N 1
ATOM 735 C CA . ALA A 1 96 ? -9.398 -20.922 1.283 1 98.81 96 ALA A CA 1
ATOM 736 C C . ALA A 1 96 ? -8.477 -21.594 2.293 1 98.81 96 ALA A C 1
ATOM 738 O O . ALA A 1 96 ? -7.426 -21.062 2.645 1 98.81 96 ALA A O 1
ATOM 739 N N . HIS A 1 97 ? -8.812 -22.812 2.693 1 98.25 97 HIS A N 1
ATOM 740 C CA . HIS A 1 97 ? -8.125 -23.469 3.797 1 98.25 97 HIS A CA 1
ATOM 741 C C . HIS A 1 97 ? -6.922 -24.25 3.299 1 98.25 97 HIS A C 1
ATOM 743 O O . HIS A 1 97 ? -5.848 -24.219 3.908 1 98.25 97 HIS A O 1
ATOM 749 N N . MET A 1 98 ? -7.133 -24.938 2.189 1 98.56 98 MET A N 1
ATOM 750 C CA . MET A 1 98 ? -6.121 -25.922 1.819 1 98.56 98 MET A CA 1
ATOM 751 C C . MET A 1 98 ? -5.18 -25.375 0.759 1 98.56 98 MET A C 1
ATOM 753 O O . MET A 1 98 ? -3.994 -25.703 0.734 1 98.56 98 MET A O 1
ATOM 757 N N . VAL A 1 99 ? -5.695 -24.516 -0.154 1 98.88 99 VAL A N 1
ATOM 758 C CA . VAL A 1 99 ? -4.844 -23.969 -1.201 1 98.88 99 VAL A CA 1
ATOM 759 C C . VAL A 1 99 ? -4.121 -22.719 -0.679 1 98.88 99 VAL A C 1
ATOM 761 O O . VAL A 1 99 ? -2.891 -22.703 -0.589 1 98.88 99 VAL A O 1
ATOM 764 N N . VAL A 1 100 ? -4.887 -21.75 -0.161 1 98.88 100 VAL A N 1
ATOM 765 C CA . VAL A 1 100 ? -4.289 -20.531 0.364 1 98.88 100 VAL A CA 1
ATOM 766 C C . VAL A 1 100 ? -3.496 -20.844 1.631 1 98.88 100 VAL A C 1
ATOM 768 O O . VAL A 1 100 ? -2.441 -20.25 1.872 1 98.88 100 VAL A O 1
ATOM 771 N N . GLY A 1 101 ? -3.945 -21.828 2.371 1 98.62 101 GLY A N 1
ATOM 772 C CA . GLY A 1 101 ? -3.316 -22.203 3.629 1 98.62 101 GLY A CA 1
ATOM 773 C C . GLY A 1 101 ? -2.223 -23.25 3.467 1 98.62 101 GLY A C 1
ATOM 774 O O . GLY A 1 101 ? -1.698 -23.766 4.457 1 98.62 101 GLY A O 1
ATOM 775 N N . ASN A 1 102 ? -1.898 -23.594 2.283 1 98.75 102 ASN A N 1
ATOM 776 C CA . ASN A 1 102 ? -0.866 -24.609 2.062 1 98.75 102 ASN A CA 1
ATOM 777 C C . ASN A 1 102 ? 0.449 -24.219 2.73 1 98.75 102 ASN A C 1
ATOM 779 O O . ASN A 1 102 ? 0.934 -23.094 2.551 1 98.75 102 ASN A O 1
ATOM 783 N N . SER A 1 103 ? 1.039 -25.094 3.457 1 98.19 103 SER A N 1
ATOM 784 C CA . SER A 1 103 ? 2.223 -24.797 4.258 1 98.19 103 SER A CA 1
ATOM 785 C C . SER A 1 103 ? 3.428 -24.5 3.375 1 98.19 103 SER A C 1
ATOM 787 O O . SER A 1 103 ? 4.27 -23.672 3.723 1 98.19 103 SER A O 1
ATOM 789 N N . VAL A 1 104 ? 3.572 -25.188 2.23 1 98.56 104 VAL A N 1
ATOM 790 C CA . VAL A 1 104 ? 4.656 -24.922 1.295 1 98.56 104 VAL A CA 1
ATOM 791 C C . VAL A 1 104 ? 4.547 -23.484 0.782 1 98.56 104 VAL A C 1
ATOM 793 O O . VAL A 1 104 ? 5.527 -22.734 0.8 1 98.56 104 VAL A O 1
ATOM 796 N N . PHE A 1 105 ? 3.354 -23.125 0.403 1 98.81 105 PHE A N 1
ATOM 797 C CA . PHE A 1 105 ? 3.115 -21.766 -0.074 1 98.81 105 PHE A CA 1
ATOM 798 C C . PHE A 1 105 ? 3.434 -20.75 1.013 1 98.81 105 PHE A C 1
ATOM 800 O O . PHE A 1 105 ? 4.07 -19.719 0.745 1 98.81 105 PHE A O 1
ATOM 807 N N . GLU A 1 106 ? 3.029 -20.984 2.199 1 98.75 106 GLU A N 1
ATOM 808 C CA . GLU A 1 106 ? 3.264 -20.078 3.316 1 98.75 106 GLU A CA 1
ATOM 809 C C . GLU A 1 106 ? 4.754 -19.844 3.533 1 98.75 106 GLU A C 1
ATOM 811 O O . GLU A 1 106 ? 5.195 -18.703 3.678 1 98.75 106 GLU A O 1
ATOM 816 N N . LYS A 1 107 ? 5.508 -20.891 3.58 1 98.75 107 LYS A N 1
ATOM 817 C CA . LYS A 1 107 ? 6.941 -20.781 3.83 1 98.75 107 LYS A CA 1
ATOM 818 C C . LYS A 1 107 ? 7.645 -20.047 2.689 1 98.75 107 LYS A C 1
ATOM 820 O O . LYS A 1 107 ? 8.516 -19.219 2.924 1 98.75 107 LYS A O 1
ATOM 825 N N . VAL A 1 108 ? 7.215 -20.312 1.47 1 98.88 108 VAL A N 1
ATOM 826 C CA . VAL A 1 108 ? 7.836 -19.688 0.305 1 98.88 108 VAL A CA 1
ATOM 827 C C . VAL A 1 108 ? 7.496 -18.203 0.269 1 98.88 108 VAL A C 1
ATOM 829 O O . VAL A 1 108 ? 8.383 -17.359 0.097 1 98.88 108 VAL A O 1
ATOM 832 N N . ARG A 1 109 ? 6.223 -17.844 0.453 1 98.81 109 ARG A N 1
ATOM 833 C CA . ARG A 1 109 ? 5.828 -16.438 0.392 1 98.81 109 ARG A CA 1
ATOM 834 C C . ARG A 1 109 ? 6.473 -15.641 1.52 1 98.81 109 ARG A C 1
ATOM 836 O O . ARG A 1 109 ? 6.809 -14.469 1.342 1 98.81 109 ARG A O 1
ATOM 843 N N . ASN A 1 110 ? 6.621 -16.266 2.734 1 98.44 110 ASN A N 1
ATOM 844 C CA . ASN A 1 110 ? 7.273 -15.586 3.846 1 98.44 110 ASN A CA 1
ATOM 845 C C . ASN A 1 110 ? 8.742 -15.305 3.547 1 98.44 110 ASN A C 1
ATOM 847 O O . ASN A 1 110 ? 9.266 -14.25 3.918 1 98.44 110 ASN A O 1
ATOM 851 N N . HIS A 1 111 ? 9.367 -16.25 2.92 1 98.62 111 HIS A N 1
ATOM 852 C CA . HIS A 1 111 ? 10.766 -16.047 2.566 1 98.62 111 HIS A CA 1
ATOM 853 C C . HIS A 1 111 ? 10.922 -14.836 1.647 1 98.62 111 HIS A C 1
ATOM 855 O O . HIS A 1 111 ? 11.766 -13.969 1.893 1 98.62 111 HIS A O 1
ATOM 861 N N . PHE A 1 112 ? 10.141 -14.711 0.663 1 98.69 112 PHE A N 1
ATOM 862 C CA . PHE A 1 112 ? 10.359 -13.727 -0.385 1 98.69 112 PHE A CA 1
ATOM 863 C C . PHE A 1 112 ? 9.766 -12.375 0.009 1 98.69 112 PHE A C 1
ATOM 865 O O . PHE A 1 112 ? 10.258 -11.328 -0.414 1 98.69 112 PHE A O 1
ATOM 872 N N . LEU A 1 113 ? 8.695 -12.383 0.903 1 98.38 113 LEU A N 1
ATOM 873 C CA . LEU A 1 113 ? 7.93 -11.141 0.963 1 98.38 113 LEU A CA 1
ATOM 874 C C . LEU A 1 113 ? 7.82 -10.633 2.398 1 98.38 113 LEU A C 1
ATOM 876 O O . LEU A 1 113 ? 7.285 -9.555 2.645 1 98.38 113 LEU A O 1
ATOM 880 N N . SER A 1 114 ? 8.297 -11.43 3.389 1 96.94 114 SER A N 1
ATOM 881 C CA . SER A 1 114 ? 8.414 -10.797 4.699 1 96.94 114 SER A CA 1
ATOM 882 C C . SER A 1 114 ? 9.398 -9.633 4.668 1 96.94 114 SER A C 1
ATOM 884 O O . SER A 1 114 ? 10.453 -9.719 4.039 1 96.94 114 SER A O 1
ATOM 886 N N . THR A 1 115 ? 9.031 -8.578 5.281 1 94.38 115 THR A N 1
ATOM 887 C CA . THR A 1 115 ? 9.859 -7.379 5.23 1 94.38 115 THR A CA 1
ATOM 888 C C . THR A 1 115 ? 10.406 -7.039 6.613 1 94.38 115 THR A C 1
ATOM 890 O O . THR A 1 115 ? 9.656 -6.992 7.59 1 94.38 115 THR A O 1
ATOM 893 N N . THR A 1 116 ? 11.656 -6.852 6.691 1 91.56 116 THR A N 1
ATOM 894 C CA . THR A 1 116 ? 12.328 -6.324 7.875 1 91.56 116 THR A CA 1
ATOM 895 C C . THR A 1 116 ? 12.797 -4.895 7.641 1 91.56 116 THR A C 1
ATOM 897 O O . THR A 1 116 ? 13.461 -4.609 6.637 1 91.56 116 THR A O 1
ATOM 900 N N . PHE A 1 117 ? 12.375 -4.09 8.555 1 89.69 117 PHE A N 1
ATOM 901 C CA . PHE A 1 117 ? 12.633 -2.66 8.414 1 89.69 117 PHE A CA 1
ATOM 902 C C . PHE A 1 117 ? 13.172 -2.076 9.719 1 89.69 117 PHE A C 1
ATOM 904 O O . PHE A 1 117 ? 12.805 -2.531 10.805 1 89.69 117 PHE A O 1
ATOM 911 N N . ARG A 1 118 ? 14.031 -1.109 9.539 1 88.12 118 ARG A N 1
ATOM 912 C CA . ARG A 1 118 ? 14.57 -0.404 10.695 1 88.12 118 ARG A CA 1
ATOM 913 C C . ARG A 1 118 ? 14.242 1.084 10.633 1 88.12 118 ARG A C 1
ATOM 915 O O . ARG A 1 118 ? 14.227 1.676 9.547 1 88.12 118 ARG A O 1
ATOM 922 N N . SER A 1 119 ? 14.062 1.687 11.758 1 87.81 119 SER A N 1
ATOM 923 C CA . SER A 1 119 ? 13.82 3.123 11.844 1 87.81 119 SER A CA 1
ATOM 924 C C . SER A 1 119 ? 14.25 3.672 13.203 1 87.81 119 SER A C 1
ATOM 926 O O . SER A 1 119 ? 14.133 2.986 14.219 1 87.81 119 SER A O 1
ATOM 928 N N . TRP A 1 120 ? 14.688 4.895 13.133 1 84 120 TRP A N 1
ATOM 929 C CA . TRP A 1 120 ? 14.977 5.613 14.367 1 84 120 TRP A CA 1
ATOM 930 C C . TRP A 1 120 ? 13.695 6.098 15.031 1 84 120 TRP A C 1
ATOM 932 O O . TRP A 1 120 ? 12.875 6.77 14.398 1 84 120 TRP A O 1
ATOM 942 N N . ILE A 1 121 ? 13.516 5.723 16.25 1 81.19 121 ILE A N 1
ATOM 943 C CA . ILE A 1 121 ? 12.414 6.223 17.062 1 81.19 121 ILE A CA 1
ATOM 944 C C . ILE A 1 121 ? 12.938 6.613 18.453 1 81.19 121 ILE A C 1
ATOM 946 O O . ILE A 1 121 ? 13.453 5.77 19.188 1 81.19 121 ILE A O 1
ATOM 950 N N . GLY A 1 122 ? 12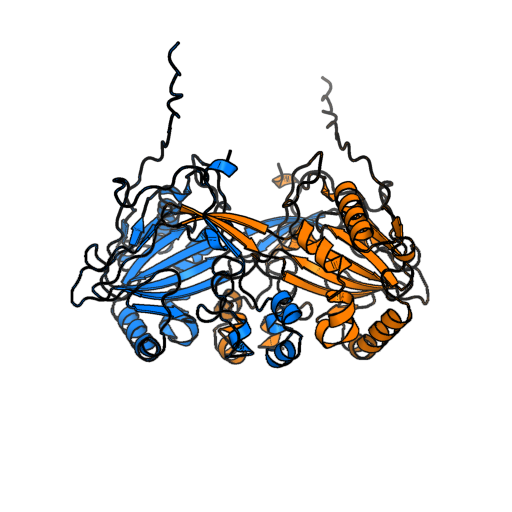.805 7.887 18.781 1 80.5 122 GLY A N 1
ATOM 951 C CA . GLY A 1 122 ? 13.258 8.367 20.078 1 80.5 122 GLY A CA 1
ATOM 952 C C . GLY A 1 122 ? 14.742 8.164 20.297 1 80.5 122 GLY A C 1
ATOM 953 O O . GLY A 1 122 ? 15.156 7.734 21.375 1 80.5 122 GLY A O 1
ATOM 954 N N . GLY A 1 123 ? 15.461 8.203 19.312 1 77.25 123 GLY A N 1
ATOM 955 C CA . GLY A 1 123 ? 16.906 8.078 19.422 1 77.25 123 GLY A CA 1
ATOM 956 C C . GLY A 1 123 ? 17.375 6.641 19.422 1 77.25 123 GLY A C 1
ATOM 957 O O . GLY A 1 123 ? 18.578 6.375 19.578 1 77.25 123 GLY A O 1
ATOM 958 N N . LYS A 1 124 ? 16.484 5.746 19.312 1 81.5 124 LYS A N 1
ATOM 959 C CA . LYS A 1 124 ? 16.828 4.328 19.25 1 81.5 124 LYS A CA 1
ATOM 960 C C . LYS A 1 124 ? 16.5 3.748 17.875 1 81.5 124 LYS A C 1
ATOM 962 O O . LYS A 1 124 ? 15.477 4.082 17.281 1 81.5 124 LYS A O 1
ATOM 967 N N . MET A 1 125 ? 17.391 2.938 17.422 1 85.75 125 MET A N 1
ATOM 968 C CA . MET A 1 125 ? 17.109 2.211 16.188 1 85.75 125 MET A CA 1
ATOM 969 C C . MET A 1 125 ? 16.234 0.991 16.453 1 85.75 125 MET A C 1
ATOM 971 O O . MET A 1 125 ? 16.641 0.089 17.203 1 85.75 125 MET A O 1
ATOM 975 N N . MET A 1 126 ? 15.086 1.039 15.922 1 86.94 126 MET A N 1
ATOM 976 C CA . MET A 1 126 ? 14.125 -0.044 16.094 1 86.94 126 MET A CA 1
ATOM 977 C C . MET A 1 126 ? 14.031 -0.898 14.836 1 86.94 126 MET A C 1
ATOM 979 O O . MET A 1 126 ? 14.148 -0.385 13.719 1 86.94 126 MET A O 1
ATOM 983 N N . THR A 1 127 ? 13.844 -2.273 15.008 1 91.38 127 THR A N 1
ATOM 984 C CA . THR A 1 127 ? 13.664 -3.205 13.898 1 91.38 127 THR A CA 1
ATOM 985 C C . THR A 1 127 ? 12.266 -3.814 13.922 1 91.38 127 THR A C 1
ATOM 987 O O . THR A 1 127 ? 11.805 -4.273 14.969 1 91.38 127 THR A O 1
ATOM 990 N N . PHE A 1 128 ? 11.656 -3.805 12.797 1 91.56 128 PHE A N 1
ATOM 991 C CA . PHE A 1 128 ? 10.312 -4.34 12.625 1 91.56 128 PHE A CA 1
ATOM 992 C C . PHE A 1 128 ? 10.289 -5.402 11.531 1 91.56 128 PHE A C 1
ATOM 994 O O . PHE A 1 128 ? 10.984 -5.273 10.523 1 91.56 128 PHE A O 1
ATOM 1001 N N . THR A 1 129 ? 9.539 -6.465 11.711 1 93.25 129 THR A N 1
ATOM 1002 C CA . THR A 1 129 ? 9.328 -7.473 10.68 1 93.25 129 THR A CA 1
ATOM 1003 C C . THR A 1 129 ? 7.844 -7.785 10.531 1 93.25 129 THR A C 1
ATOM 1005 O O . THR A 1 129 ? 7.145 -8 11.516 1 93.25 129 THR A O 1
ATOM 1008 N N . SER A 1 130 ? 7.359 -7.766 9.359 1 94.5 130 SER A N 1
ATOM 1009 C CA . SER A 1 130 ? 5.969 -8.094 9.07 1 94.5 130 SER A CA 1
ATOM 1010 C C . SER A 1 130 ? 5.863 -9.125 7.953 1 94.5 130 SER A C 1
ATOM 1012 O O . SER A 1 130 ? 6.602 -9.055 6.969 1 94.5 130 SER A O 1
ATOM 1014 N N . PRO A 1 131 ? 5.02 -10.07 8.109 1 96.06 131 PRO A N 1
ATOM 1015 C CA . PRO A 1 131 ? 4.742 -11.016 7.027 1 96.06 131 PRO A CA 1
ATOM 1016 C C . PRO A 1 131 ? 3.908 -10.398 5.906 1 96.06 131 PRO A C 1
ATOM 1018 O O . PRO A 1 131 ? 3.389 -9.289 6.055 1 96.06 131 PRO A O 1
ATOM 1021 N N . PRO A 1 132 ? 3.783 -11.094 4.742 1 97.88 132 PRO A N 1
ATOM 1022 C CA . PRO A 1 132 ? 2.977 -10.562 3.641 1 97.88 132 PRO A CA 1
ATOM 1023 C C . PRO A 1 132 ? 1.478 -10.625 3.924 1 97.88 132 PRO A C 1
ATOM 1025 O O . PRO A 1 132 ? 1.058 -11.211 4.926 1 97.88 132 PRO A O 1
ATOM 1028 N N . GLN A 1 133 ? 0.745 -10.008 3.094 1 98.5 133 GLN A N 1
ATOM 1029 C CA . GLN A 1 133 ? -0.713 -10.055 3.09 1 98.5 133 GLN A CA 1
ATOM 1030 C C . GLN A 1 133 ? -1.243 -10.547 1.746 1 98.5 133 GLN A C 1
ATOM 1032 O O . GLN A 1 133 ? -0.51 -10.578 0.756 1 98.5 133 GLN A O 1
ATOM 1037 N N . LEU A 1 134 ? -2.48 -11 1.746 1 98.88 134 LEU A N 1
ATOM 1038 C CA . LEU A 1 134 ? -3.131 -11.406 0.506 1 98.88 134 LEU A CA 1
ATOM 1039 C C . LEU A 1 134 ? -3.33 -10.211 -0.421 1 98.88 134 LEU A C 1
ATOM 1041 O O . LEU A 1 134 ? -3.734 -9.133 0.025 1 98.88 134 LEU A O 1
ATOM 1045 N N . ASP A 1 135 ? -2.992 -10.328 -1.621 1 98.81 135 ASP A N 1
ATOM 1046 C CA . ASP A 1 135 ? -3.156 -9.289 -2.631 1 98.81 135 ASP A CA 1
ATOM 1047 C C . ASP A 1 135 ? -4.434 -9.5 -3.438 1 98.81 135 ASP A C 1
ATOM 1049 O O . ASP A 1 135 ? -5.273 -8.602 -3.533 1 98.81 135 ASP A O 1
ATOM 1053 N N . SER A 1 136 ? -4.613 -10.766 -3.969 1 98.44 136 SER A N 1
ATOM 1054 C CA . SER A 1 136 ? -5.805 -11.078 -4.742 1 98.44 136 SER A CA 1
ATOM 1055 C C . SER A 1 136 ? -5.949 -12.586 -4.945 1 98.44 136 SER A C 1
ATOM 1057 O O . SER A 1 136 ? -4.988 -13.336 -4.773 1 98.44 136 SER A O 1
ATOM 1059 N N . THR A 1 137 ? -7.105 -13 -5.168 1 98.62 137 THR A N 1
ATOM 1060 C CA . THR A 1 137 ? -7.434 -14.352 -5.621 1 98.62 137 THR A CA 1
ATOM 1061 C C . THR A 1 137 ? -8.234 -14.305 -6.914 1 98.62 137 THR A C 1
ATOM 1063 O O . THR A 1 137 ? -9.266 -13.633 -6.988 1 98.62 137 THR A O 1
ATOM 1066 N N . ILE A 1 138 ? -7.781 -14.992 -7.91 1 96.88 138 ILE A N 1
ATOM 1067 C CA . ILE A 1 138 ? -8.398 -14.945 -9.234 1 96.88 138 ILE A CA 1
ATOM 1068 C C . ILE A 1 138 ? -8.406 -16.344 -9.844 1 96.88 138 ILE A C 1
ATOM 1070 O O . ILE A 1 138 ? -7.375 -17.031 -9.867 1 96.88 138 ILE A O 1
ATOM 1074 N N . CYS A 1 139 ? -9.445 -16.766 -10.242 1 97 139 CYS A N 1
ATOM 1075 C CA . CYS A 1 139 ? -9.539 -17.953 -11.07 1 97 139 CYS A CA 1
ATOM 1076 C C . CYS A 1 139 ? -9.82 -17.594 -12.523 1 97 139 CYS A C 1
ATOM 1078 O O . CYS A 1 139 ? -10.898 -17.094 -12.844 1 97 139 CYS A O 1
ATOM 1080 N N . SER A 1 140 ? -8.898 -17.875 -13.383 1 95.44 140 SER A N 1
ATOM 1081 C CA . SER A 1 140 ? -8.984 -17.516 -14.797 1 95.44 140 SER A CA 1
ATOM 1082 C C . SER A 1 140 ? -9.484 -18.688 -15.633 1 95.44 140 SER A C 1
ATOM 1084 O O . SER A 1 140 ? -8.859 -19.75 -15.664 1 95.44 140 SER A O 1
ATOM 1086 N N . TYR A 1 141 ? -10.578 -18.484 -16.25 1 94.56 141 TYR A N 1
ATOM 1087 C CA . TYR A 1 141 ? -11.109 -19.391 -17.266 1 94.56 141 TYR A CA 1
ATOM 1088 C C . TYR A 1 141 ? -10.805 -18.875 -18.672 1 94.56 141 TYR A C 1
ATOM 1090 O O . TYR A 1 141 ? -11.258 -17.797 -19.062 1 94.56 141 TYR A O 1
ATOM 1098 N N . ILE A 1 142 ? -10 -19.562 -19.344 1 94.62 142 ILE A N 1
ATOM 1099 C CA . ILE A 1 142 ? -9.766 -19.281 -20.75 1 94.62 142 ILE A CA 1
ATOM 1100 C C . ILE A 1 142 ? -10.453 -20.328 -21.609 1 94.62 142 ILE A C 1
ATOM 1102 O O . ILE A 1 142 ? -9.977 -21.469 -21.703 1 94.62 142 ILE A O 1
ATOM 1106 N N . ASN A 1 143 ? -11.516 -19.953 -22.219 1 94.25 143 ASN A N 1
ATOM 1107 C CA . ASN A 1 143 ? -12.32 -20.875 -23 1 94.25 143 ASN A CA 1
ATOM 1108 C C . ASN A 1 143 ? -11.727 -21.109 -24.391 1 94.25 143 ASN A C 1
ATOM 1110 O O . ASN A 1 143 ? -10.828 -20.375 -24.812 1 94.25 143 ASN A O 1
ATOM 1114 N N . PRO A 1 144 ? -12.227 -22.203 -25.031 1 95.69 144 PRO A N 1
ATOM 1115 C CA . PRO A 1 144 ? -11.758 -22.469 -26.391 1 95.69 144 PRO A CA 1
ATOM 1116 C C . PRO A 1 144 ? -11.914 -21.281 -27.312 1 95.69 144 PRO A C 1
ATOM 1118 O O . PRO A 1 144 ? -12.898 -20.531 -27.219 1 95.69 144 PRO A O 1
ATOM 1121 N N . GLN A 1 145 ? -10.914 -21.094 -28.188 1 94.06 145 GLN A N 1
ATOM 1122 C CA . GLN A 1 145 ? -10.867 -20.031 -29.188 1 94.06 145 GLN A CA 1
ATOM 1123 C C . GLN A 1 145 ? -10.805 -18.656 -28.531 1 94.06 145 GLN A C 1
ATOM 1125 O O . GLN A 1 145 ? -11.531 -17.734 -28.906 1 94.06 145 GLN A O 1
ATOM 1130 N N . SER A 1 146 ? -10.125 -18.578 -27.5 1 93.25 146 SER A N 1
ATOM 1131 C CA . SER A 1 146 ? -9.898 -17.312 -26.797 1 93.25 146 SER A CA 1
ATOM 1132 C C . SER A 1 146 ? -8.461 -16.828 -26.984 1 93.25 146 SER A C 1
ATOM 1134 O O . SER A 1 146 ? -7.52 -17.625 -26.938 1 93.25 146 SER A O 1
ATOM 1136 N N . PRO A 1 147 ? -8.289 -15.539 -27.297 1 91.31 147 PRO A N 1
ATOM 1137 C CA . PRO A 1 147 ? -6.926 -15.008 -27.25 1 91.31 147 PRO A CA 1
ATOM 1138 C C . PRO A 1 147 ? -6.324 -15.047 -25.844 1 91.31 147 PRO A C 1
ATOM 1140 O O . PRO A 1 147 ? -7.059 -15.125 -24.859 1 91.31 147 PRO A O 1
ATOM 1143 N N . GLY A 1 148 ? -5.023 -15.07 -25.812 1 89.25 148 GLY A N 1
ATOM 1144 C CA . GLY A 1 148 ? -4.305 -14.961 -24.562 1 89.25 148 GLY A CA 1
ATOM 1145 C C . GLY A 1 148 ? -4.047 -13.523 -24.141 1 89.25 148 GLY A C 1
ATOM 1146 O O . GLY A 1 148 ? -4.43 -12.594 -24.859 1 89.25 148 GLY A O 1
ATOM 1147 N N . GLU A 1 149 ? -3.475 -13.375 -22.984 1 89.62 149 GLU A N 1
ATOM 1148 C CA . GLU A 1 149 ? -3.09 -12.062 -22.484 1 89.62 149 GLU A CA 1
ATOM 1149 C C . GLU A 1 149 ? -1.877 -11.516 -23.219 1 89.62 149 GLU A C 1
ATOM 1151 O O . GLU A 1 149 ? -1.198 -12.25 -23.938 1 89.62 149 GLU A O 1
ATOM 1156 N N . HIS A 1 150 ? -1.669 -10.258 -23.016 1 88.5 150 HIS A N 1
ATOM 1157 C CA . HIS A 1 150 ? -0.427 -9.633 -23.453 1 88.5 150 HIS A CA 1
ATOM 1158 C C . HIS A 1 150 ? 0.705 -9.906 -22.469 1 88.5 150 HIS A C 1
ATOM 1160 O O . HIS A 1 150 ? 0.462 -10.094 -21.281 1 88.5 150 HIS A O 1
ATOM 1166 N N . LEU A 1 151 ? 1.904 -9.945 -23.047 1 92.06 151 LEU A N 1
ATOM 1167 C CA . LEU A 1 151 ? 3.07 -10.047 -22.172 1 92.06 151 LEU A CA 1
ATOM 1168 C C . LEU A 1 151 ? 3.107 -8.898 -21.172 1 92.06 151 LEU A C 1
ATOM 1170 O O . LEU A 1 151 ? 2.881 -7.742 -21.547 1 92.06 151 LEU A O 1
ATOM 1174 N N . HIS A 1 152 ? 3.395 -9.203 -19.906 1 92.81 152 HIS A N 1
ATOM 1175 C CA . HIS A 1 152 ? 3.393 -8.203 -18.844 1 92.81 152 HIS A CA 1
ATOM 1176 C C . HIS A 1 152 ? 4.141 -8.703 -17.609 1 92.81 152 HIS A C 1
ATOM 1178 O O . HIS A 1 152 ? 4.551 -9.859 -17.562 1 92.81 152 HIS A O 1
ATOM 1184 N N . ARG A 1 153 ? 4.383 -7.844 -16.719 1 94.81 153 ARG A N 1
ATOM 1185 C CA . ARG A 1 153 ? 4.797 -8.125 -15.359 1 94.81 153 ARG A CA 1
ATOM 1186 C C . ARG A 1 153 ? 3.697 -7.766 -14.367 1 94.81 153 ARG A C 1
ATOM 1188 O O . ARG A 1 153 ? 3.068 -6.711 -14.484 1 94.81 153 ARG A O 1
ATOM 1195 N N . ASP A 1 154 ? 3.506 -8.625 -13.391 1 96.12 154 ASP A N 1
ATOM 1196 C CA . ASP A 1 154 ? 2.408 -8.414 -12.453 1 96.12 154 ASP A CA 1
ATOM 1197 C C . ASP A 1 154 ? 2.721 -7.281 -11.484 1 96.12 154 ASP A C 1
ATOM 1199 O O . ASP A 1 154 ? 1.814 -6.715 -10.867 1 96.12 154 ASP A O 1
ATOM 1203 N N . ASP A 1 155 ? 3.992 -6.93 -11.25 1 96.25 155 ASP A N 1
ATOM 1204 C CA . ASP A 1 155 ? 4.328 -5.91 -10.266 1 96.25 155 ASP A CA 1
ATOM 1205 C C . ASP A 1 155 ? 4.062 -4.508 -10.805 1 96.25 155 ASP A C 1
ATOM 1207 O O . ASP A 1 155 ? 4.215 -3.52 -10.086 1 96.25 155 ASP A O 1
ATOM 1211 N N . ALA A 1 156 ? 3.617 -4.41 -12.109 1 93.31 156 ALA A N 1
ATOM 1212 C CA . ALA A 1 156 ? 3.314 -3.115 -12.711 1 93.31 156 ALA A CA 1
ATOM 1213 C C . ALA A 1 156 ? 2.193 -2.404 -11.961 1 93.31 156 ALA A C 1
ATOM 1215 O O . ALA A 1 156 ? 2.186 -1.176 -11.859 1 93.31 156 ALA A O 1
ATOM 1216 N N . ILE A 1 157 ? 1.309 -3.139 -11.422 1 94.31 157 ILE A N 1
ATOM 1217 C CA . ILE A 1 157 ? 0.146 -2.531 -10.781 1 94.31 157 ILE A CA 1
ATOM 1218 C C . ILE A 1 157 ? 0.582 -1.777 -9.523 1 94.31 157 ILE A C 1
ATOM 1220 O O . ILE A 1 157 ? -0.093 -0.84 -9.094 1 94.31 157 ILE A O 1
ATOM 1224 N N . HIS A 1 158 ? 1.704 -2.15 -8.93 1 96.88 158 HIS A N 1
ATOM 1225 C CA . HIS A 1 158 ? 2.26 -1.468 -7.77 1 96.88 158 HIS A CA 1
ATOM 1226 C C . HIS A 1 158 ? 3.449 -0.596 -8.156 1 96.88 158 HIS A C 1
ATOM 1228 O O . HIS A 1 158 ? 4.289 -0.272 -7.312 1 96.88 158 HIS A O 1
ATOM 1234 N N . TYR A 1 159 ? 3.605 -0.395 -9.461 1 93.5 159 TYR A N 1
ATOM 1235 C CA . TYR A 1 159 ? 4.617 0.5 -10.008 1 93.5 159 TYR A CA 1
ATOM 1236 C C . TYR A 1 159 ? 6.02 -0.045 -9.758 1 93.5 159 TYR A C 1
ATOM 1238 O O . TYR A 1 159 ? 6.945 0.716 -9.469 1 93.5 159 TYR A O 1
ATOM 1246 N N . GLY A 1 160 ? 6.133 -1.373 -9.805 1 91.75 160 GLY A N 1
ATOM 1247 C CA . GLY A 1 160 ? 7.445 -1.999 -9.742 1 91.75 160 GLY A CA 1
ATOM 1248 C C . GLY A 1 160 ? 8.383 -1.523 -10.836 1 91.75 160 GLY A C 1
ATOM 1249 O O . GLY A 1 160 ? 7.984 -1.408 -12 1 91.75 160 GLY A O 1
ATOM 1250 N N . TRP A 1 161 ? 9.648 -1.237 -10.461 1 91.62 161 TRP A N 1
ATOM 1251 C CA . TRP A 1 161 ? 10.672 -0.807 -11.406 1 91.62 161 TRP A CA 1
ATOM 1252 C C . TRP A 1 161 ? 12.055 -1.276 -10.961 1 91.62 161 TRP A C 1
ATOM 1254 O O . TRP A 1 161 ? 12.594 -0.794 -9.961 1 91.62 161 TRP A O 1
ATOM 1264 N N . ASN A 1 162 ? 12.594 -2.152 -11.703 1 93.31 162 ASN A N 1
ATOM 1265 C CA . ASN A 1 162 ? 13.875 -2.738 -11.344 1 93.31 162 ASN A CA 1
ATOM 1266 C C . ASN A 1 162 ? 14.938 -2.463 -12.406 1 93.31 162 ASN A C 1
ATOM 1268 O O . ASN A 1 162 ? 14.641 -2.482 -13.602 1 93.31 162 ASN A O 1
ATOM 1272 N N . GLU A 1 163 ? 16.078 -2.227 -11.938 1 93.88 163 GLU A N 1
ATOM 1273 C CA . GLU A 1 163 ? 17.266 -2.25 -12.805 1 93.88 163 GLU A CA 1
ATOM 1274 C C . GLU A 1 163 ? 17.797 -3.67 -12.969 1 93.88 163 GLU A C 1
ATOM 1276 O O . GLU A 1 163 ? 17.406 -4.578 -12.234 1 93.88 163 GLU A O 1
ATOM 1281 N N . ALA A 1 164 ? 18.625 -3.855 -13.984 1 94.25 164 ALA A N 1
ATOM 1282 C CA . ALA A 1 164 ? 19.219 -5.168 -14.195 1 94.25 164 ALA A CA 1
ATOM 1283 C C . ALA A 1 164 ? 19.984 -5.625 -12.953 1 94.25 164 ALA A C 1
ATOM 1285 O O . ALA A 1 164 ? 20.609 -4.812 -12.258 1 94.25 164 ALA A O 1
ATOM 1286 N N . ALA A 1 165 ? 19.938 -6.859 -12.68 1 95.56 165 ALA A N 1
ATOM 1287 C CA . ALA A 1 165 ? 20.688 -7.461 -11.586 1 95.56 165 ALA A CA 1
ATOM 1288 C C . ALA A 1 165 ? 21.344 -8.766 -12.031 1 95.56 165 ALA A C 1
ATOM 1290 O O . ALA A 1 165 ? 20.766 -9.516 -12.828 1 95.56 165 ALA A O 1
ATOM 1291 N N . SER A 1 166 ? 22.531 -9.047 -11.508 1 94.5 166 SER A N 1
ATOM 1292 C CA . SER A 1 166 ? 23.219 -10.297 -11.805 1 94.5 166 SER A CA 1
ATOM 1293 C C . SER A 1 166 ? 22.688 -11.438 -10.953 1 94.5 166 SER A C 1
ATOM 1295 O O . SER A 1 166 ? 22.781 -12.609 -11.336 1 94.5 166 SER A O 1
ATOM 1297 N N . GLU A 1 167 ? 22.188 -11 -9.812 1 94.88 167 GLU A N 1
ATOM 1298 C CA . GLU A 1 167 ? 21.609 -11.984 -8.891 1 94.88 167 GLU A CA 1
ATOM 1299 C C . GLU A 1 167 ? 20.391 -11.414 -8.18 1 94.88 167 GLU A C 1
ATOM 1301 O O . GLU A 1 167 ? 20.25 -10.203 -8.047 1 94.88 167 GLU A O 1
ATOM 1306 N N . TYR A 1 168 ? 19.594 -12.359 -7.793 1 96.56 168 TYR A N 1
ATOM 1307 C CA . TYR A 1 168 ? 18.375 -11.961 -7.086 1 96.56 168 TYR A CA 1
ATOM 1308 C C . TYR A 1 168 ? 18.672 -11.641 -5.629 1 96.56 168 TYR A C 1
ATOM 1310 O O . TYR A 1 168 ? 19.453 -12.352 -4.977 1 96.56 168 TYR A O 1
ATOM 1318 N N . THR A 1 169 ? 18.047 -10.633 -5.055 1 96 169 THR A N 1
ATOM 1319 C CA . THR A 1 169 ? 18.062 -10.297 -3.637 1 96 169 THR A CA 1
ATOM 1320 C C . THR A 1 169 ? 16.641 -10.172 -3.09 1 96 169 THR A C 1
ATOM 1322 O O . THR A 1 169 ? 15.781 -9.547 -3.713 1 96 169 THR A O 1
ATOM 1325 N N . VAL A 1 170 ? 16.484 -10.828 -1.909 1 95.31 170 VAL A N 1
ATOM 1326 C CA . VAL A 1 170 ? 15.195 -10.68 -1.254 1 95.31 170 VAL A CA 1
ATOM 1327 C C . VAL A 1 170 ? 14.906 -9.195 -1.012 1 95.31 170 VAL A C 1
ATOM 1329 O O . VAL A 1 170 ? 15.781 -8.453 -0.566 1 95.31 170 VAL A O 1
ATOM 1332 N N . GLY A 1 171 ? 13.719 -8.797 -1.315 1 93.5 171 GLY A N 1
ATOM 1333 C CA . GLY A 1 171 ? 13.352 -7.391 -1.246 1 93.5 171 GLY A CA 1
ATOM 1334 C C . GLY A 1 171 ? 13.109 -6.77 -2.607 1 93.5 171 GLY A C 1
ATOM 1335 O O . GLY A 1 171 ? 12.5 -5.703 -2.709 1 93.5 171 GLY A O 1
ATOM 1336 N N . ARG A 1 172 ? 13.547 -7.461 -3.621 1 95.5 172 ARG A N 1
ATOM 1337 C CA . ARG A 1 172 ? 13.461 -6.934 -4.98 1 95.5 172 ARG A CA 1
ATOM 1338 C C . ARG A 1 172 ? 12.023 -6.996 -5.504 1 95.5 172 ARG A C 1
ATOM 1340 O O . ARG A 1 172 ? 11.594 -6.113 -6.246 1 95.5 172 ARG A O 1
ATOM 1347 N N . ASP A 1 173 ? 11.258 -7.984 -5.137 1 97.56 173 ASP A N 1
ATOM 1348 C CA . ASP A 1 173 ? 9.898 -8.148 -5.645 1 97.56 173 ASP A CA 1
ATOM 1349 C C . ASP A 1 173 ? 8.867 -7.617 -4.652 1 97.56 173 ASP A C 1
ATOM 1351 O O . ASP A 1 173 ? 9.102 -7.629 -3.441 1 97.56 173 ASP A O 1
ATOM 1355 N N . ILE A 1 174 ? 7.793 -7.23 -5.188 1 97 174 ILE A N 1
ATOM 1356 C CA . ILE A 1 174 ? 6.719 -6.605 -4.422 1 97 174 ILE A CA 1
ATOM 1357 C C . ILE A 1 174 ? 5.621 -7.629 -4.148 1 97 174 ILE A C 1
ATOM 1359 O O . ILE A 1 174 ? 4.836 -7.469 -3.211 1 97 174 ILE A O 1
ATOM 1363 N N . SER A 1 175 ? 5.551 -8.664 -4.973 1 98.69 175 SER A N 1
ATOM 1364 C CA . SER A 1 175 ? 4.535 -9.703 -4.832 1 98.69 175 SER A CA 1
ATOM 1365 C C . SER A 1 175 ? 5 -11.016 -5.445 1 98.69 175 SER A C 1
ATOM 1367 O O . SER A 1 175 ? 6.039 -11.07 -6.102 1 98.69 175 SER A O 1
ATOM 1369 N N . MET A 1 176 ? 4.309 -12.031 -5.141 1 98.81 176 MET A N 1
ATOM 1370 C CA . MET A 1 176 ? 4.469 -13.352 -5.754 1 98.81 176 MET A CA 1
ATOM 1371 C C . MET A 1 176 ? 3.145 -14.102 -5.773 1 98.81 176 MET A C 1
ATOM 1373 O O . MET A 1 176 ? 2.168 -13.672 -5.16 1 98.81 176 MET A O 1
ATOM 1377 N N . SER A 1 177 ? 3.129 -15.195 -6.512 1 98.88 177 SER A N 1
ATOM 1378 C CA . SER A 1 177 ? 1.862 -15.898 -6.68 1 98.88 177 SER A CA 1
ATOM 1379 C C . SER A 1 177 ? 2.08 -17.406 -6.805 1 98.88 177 SER A C 1
ATOM 1381 O O . SER A 1 177 ? 3.188 -17.859 -7.109 1 98.88 177 SER A O 1
ATOM 1383 N N . MET A 1 178 ? 1.112 -18.094 -6.457 1 98.94 178 MET A N 1
ATOM 1384 C CA . MET A 1 178 ? 0.933 -19.516 -6.781 1 98.94 178 MET A CA 1
ATOM 1385 C C . MET A 1 178 ? -0.296 -19.719 -7.66 1 98.94 178 MET A C 1
ATOM 1387 O O . MET A 1 178 ? -1.389 -19.25 -7.324 1 98.94 178 MET A O 1
ATOM 1391 N N . PHE A 1 179 ? -0.098 -20.312 -8.789 1 98.94 179 PHE A N 1
ATOM 1392 C CA . PHE A 1 179 ? -1.188 -20.688 -9.68 1 98.94 179 PHE A CA 1
ATOM 1393 C C . PHE A 1 179 ? -1.437 -22.203 -9.625 1 98.94 179 PHE A C 1
ATOM 1395 O O . PHE A 1 179 ? -0.532 -23 -9.891 1 98.94 179 PHE A O 1
ATOM 1402 N N . LEU A 1 180 ? -2.58 -22.562 -9.312 1 98.94 180 LEU A N 1
ATOM 1403 C CA . LEU A 1 180 ? -3.004 -23.969 -9.273 1 98.94 180 LEU A CA 1
ATOM 1404 C C . LEU A 1 180 ? -3.771 -24.328 -10.539 1 98.94 180 LEU A C 1
ATOM 1406 O O . LEU A 1 180 ? -4.758 -23.672 -10.883 1 98.94 180 LEU A O 1
ATOM 1410 N N . ALA A 1 181 ? -3.348 -25.375 -11.18 1 98.94 181 ALA A N 1
ATOM 1411 C CA . ALA A 1 181 ? -4.09 -25.875 -12.328 1 98.94 181 ALA A CA 1
ATOM 1412 C C . ALA A 1 181 ? -5.312 -26.672 -11.891 1 98.94 181 ALA A C 1
ATOM 1414 O O . ALA A 1 181 ? -5.188 -27.703 -11.234 1 98.94 181 ALA A O 1
ATOM 1415 N N . LEU A 1 182 ? -6.449 -26.203 -12.258 1 98.81 182 LEU A N 1
ATOM 1416 C CA . LEU A 1 182 ? -7.691 -26.922 -11.977 1 98.81 182 LEU A CA 1
ATOM 1417 C C . LEU A 1 182 ? -8.07 -27.828 -13.148 1 98.81 182 LEU A C 1
ATOM 1419 O O . LEU A 1 182 ? -8.812 -28.797 -12.977 1 98.81 182 LEU A O 1
ATOM 1423 N N . THR A 1 183 ? -7.621 -27.516 -14.312 1 98.56 183 THR A N 1
ATOM 1424 C CA . THR A 1 183 ? -7.68 -28.344 -15.508 1 98.56 183 THR A CA 1
ATOM 1425 C C . THR A 1 183 ? -6.297 -28.5 -16.141 1 98.56 183 THR A C 1
ATOM 1427 O O . THR A 1 183 ? -5.336 -27.859 -15.695 1 98.56 183 THR A O 1
ATOM 1430 N N . GLU A 1 184 ? -6.297 -29.375 -17.141 1 98.5 184 GLU A N 1
ATOM 1431 C CA . GLU A 1 184 ? -5.051 -29.484 -17.891 1 98.5 184 GLU A CA 1
ATOM 1432 C C . GLU A 1 184 ? -4.699 -28.156 -18.562 1 98.5 184 GLU A C 1
ATOM 1434 O O . GLU A 1 184 ? -5.574 -27.469 -19.094 1 98.5 184 GLU A O 1
ATOM 1439 N N . SER A 1 185 ? -3.518 -27.75 -18.484 1 98.62 185 SER A N 1
ATOM 1440 C CA . SER A 1 185 ? -2.973 -26.562 -19.141 1 98.62 185 SER A CA 1
ATOM 1441 C C . SER A 1 185 ? -1.872 -26.938 -20.125 1 98.62 185 SER A C 1
ATOM 1443 O O . SER A 1 185 ? -0.807 -27.422 -19.734 1 98.62 185 SER A O 1
ATOM 1445 N N . THR A 1 186 ? -2.098 -26.719 -21.359 1 98.31 186 THR A N 1
ATOM 1446 C CA . THR A 1 186 ? -1.179 -27.094 -22.422 1 98.31 186 THR A CA 1
ATOM 1447 C C . THR A 1 186 ? -0.948 -25.922 -23.375 1 98.31 186 THR A C 1
ATOM 1449 O O . THR A 1 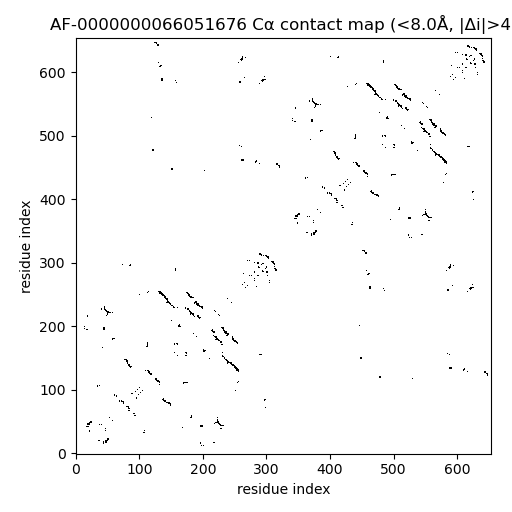186 ? -1.656 -24.922 -23.312 1 98.31 186 THR A O 1
ATOM 1452 N N . ARG A 1 187 ? 0.018 -26.094 -24.25 1 97 187 ARG A N 1
ATOM 1453 C CA . ARG A 1 187 ? 0.291 -25.062 -25.25 1 97 187 ARG A CA 1
ATOM 1454 C C . ARG A 1 187 ? -0.899 -24.875 -26.172 1 97 187 ARG A C 1
ATOM 1456 O O . ARG A 1 187 ? -1.137 -23.781 -26.688 1 97 187 ARG A O 1
ATOM 1463 N N . GLU A 1 188 ? -1.617 -25.906 -26.344 1 97.75 188 GLU A N 1
ATOM 1464 C CA . GLU A 1 188 ? -2.775 -25.844 -27.219 1 97.75 188 GLU A CA 1
ATOM 1465 C C . GLU A 1 188 ? -3.924 -25.078 -26.578 1 97.75 188 GLU A C 1
ATOM 1467 O O . GLU A 1 188 ? -4.637 -24.328 -27.266 1 97.75 188 GLU A O 1
ATOM 1472 N N . ASN A 1 189 ? -4.105 -25.25 -25.281 1 97.75 189 ASN A N 1
ATOM 1473 C CA . ASN A 1 189 ? -5.316 -24.703 -24.672 1 97.75 189 ASN A CA 1
ATOM 1474 C C . ASN A 1 189 ? -4.996 -23.5 -23.797 1 97.75 189 ASN A C 1
ATOM 1476 O O . ASN A 1 189 ? -5.723 -23.219 -22.828 1 97.75 189 ASN A O 1
ATOM 1480 N N . GLY A 1 190 ? -3.924 -22.812 -24.016 1 96.62 190 GLY A N 1
ATOM 1481 C CA . GLY A 1 190 ? -3.74 -21.484 -23.453 1 96.62 190 GLY A CA 1
ATOM 1482 C C . GLY A 1 190 ? -2.891 -21.484 -22.188 1 96.62 190 GLY A C 1
ATOM 1483 O O . GLY A 1 190 ? -3.154 -20.734 -21.266 1 96.62 190 GLY A O 1
ATOM 1484 N N . THR A 1 191 ? -1.856 -22.328 -22.047 1 97.94 191 THR A N 1
ATOM 1485 C CA . THR A 1 191 ? -0.976 -22.344 -20.891 1 97.94 191 THR A CA 1
ATOM 1486 C C . THR A 1 191 ? -0.221 -21.031 -20.75 1 97.94 191 THR A C 1
ATOM 1488 O O . THR A 1 191 ? -0.226 -20.203 -21.672 1 97.94 191 THR A O 1
ATOM 1491 N N . THR A 1 192 ? 0.315 -20.766 -19.609 1 98.25 192 THR A N 1
ATOM 1492 C CA . THR A 1 192 ? 1.106 -19.562 -19.375 1 98.25 192 THR A CA 1
ATOM 1493 C C . THR A 1 192 ? 2.5 -19.703 -19.984 1 98.25 192 THR A C 1
ATOM 1495 O O . THR A 1 192 ? 3.129 -20.766 -19.859 1 98.25 192 THR A O 1
ATOM 1498 N N . ARG A 1 193 ? 2.971 -18.719 -20.672 1 97.19 193 ARG A N 1
ATOM 1499 C CA . ARG A 1 193 ? 4.344 -18.641 -21.156 1 97.19 193 ARG A CA 1
ATOM 1500 C C . ARG A 1 193 ? 5.156 -17.641 -20.328 1 97.19 193 ARG A C 1
ATOM 1502 O O . ARG A 1 193 ? 4.602 -16.688 -19.781 1 97.19 193 ARG A O 1
ATOM 1509 N N . PHE A 1 194 ? 6.461 -17.953 -20.281 1 96.69 194 PHE A N 1
ATOM 1510 C CA . PHE A 1 194 ? 7.352 -17.188 -19.422 1 96.69 194 PHE A CA 1
ATOM 1511 C C . PHE A 1 194 ? 8.656 -16.859 -20.141 1 96.69 194 PHE A C 1
ATOM 1513 O O . PHE A 1 194 ? 9.016 -17.531 -21.109 1 96.69 194 PHE A O 1
ATOM 1520 N N . PHE A 1 195 ? 9.273 -15.852 -19.719 1 94.62 195 PHE A N 1
ATOM 1521 C CA . PHE A 1 195 ? 10.703 -15.641 -19.906 1 94.62 195 PHE A CA 1
ATOM 1522 C C . PHE A 1 195 ? 11.453 -15.906 -18.609 1 94.62 195 PHE A C 1
ATOM 1524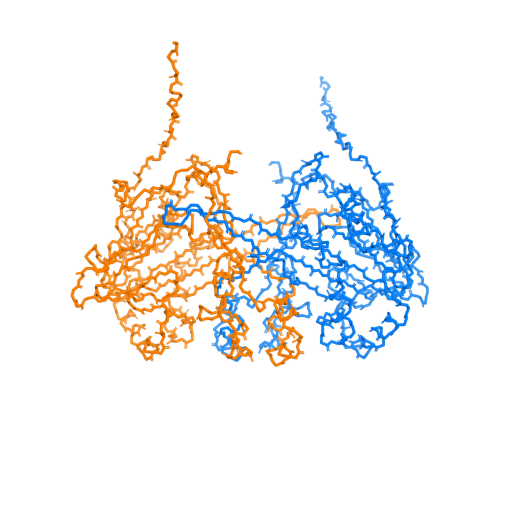 O O . PHE A 1 195 ? 11.758 -14.969 -17.859 1 94.62 195 PHE A O 1
ATOM 1531 N N . PRO A 1 196 ? 11.766 -17.188 -18.344 1 96.12 196 PRO A N 1
ATOM 1532 C CA . PRO A 1 196 ? 12.477 -17.453 -17.094 1 96.12 196 PRO A CA 1
ATOM 1533 C C . PRO A 1 196 ? 13.773 -16.656 -16.969 1 96.12 196 PRO A C 1
ATOM 1535 O O . PRO A 1 196 ? 14.547 -16.562 -17.922 1 96.12 196 PRO A O 1
ATOM 1538 N N . GLY A 1 197 ? 13.953 -16.031 -15.766 1 94.81 197 GLY A N 1
ATOM 1539 C CA . GLY A 1 197 ? 15.117 -15.188 -15.523 1 94.81 197 GLY A CA 1
ATOM 1540 C C . GLY A 1 197 ? 14.828 -13.711 -15.711 1 94.81 197 GLY A C 1
ATOM 1541 O O . GLY A 1 197 ? 15.617 -12.859 -15.281 1 94.81 197 GLY A O 1
ATOM 1542 N N . SER A 1 198 ? 13.719 -13.398 -16.297 1 94.44 198 SER A N 1
ATOM 1543 C CA . SER A 1 198 ? 13.422 -12.016 -16.641 1 94.44 198 SER A CA 1
ATOM 1544 C C . SER A 1 198 ? 13.172 -11.18 -15.391 1 94.44 198 SER A C 1
ATOM 1546 O O . SER A 1 198 ? 13.141 -9.953 -15.445 1 94.44 198 SER A O 1
ATOM 1548 N N . HIS A 1 199 ? 13.008 -11.82 -14.227 1 95.56 199 HIS A N 1
ATOM 1549 C CA . HIS A 1 199 ? 12.891 -11.086 -12.977 1 95.56 199 HIS A CA 1
ATOM 1550 C C . HIS A 1 199 ? 14.172 -10.32 -12.664 1 95.56 199 HIS A C 1
ATOM 1552 O O . HIS A 1 199 ? 14.172 -9.438 -11.805 1 95.56 199 HIS A O 1
ATOM 1558 N N . LEU A 1 200 ? 15.234 -10.594 -13.383 1 95.19 200 LEU A N 1
ATOM 1559 C CA . LEU A 1 200 ? 16.516 -9.938 -13.164 1 95.19 200 LEU A CA 1
ATOM 1560 C C . LEU A 1 200 ? 16.766 -8.859 -14.227 1 95.19 200 LEU A C 1
ATOM 1562 O O . LEU A 1 200 ? 17.781 -8.164 -14.18 1 95.19 200 LEU A O 1
ATOM 1566 N N . TRP A 1 201 ? 15.82 -8.711 -15.156 1 92.81 201 TRP A N 1
ATOM 1567 C CA . TRP A 1 201 ? 16.016 -7.82 -16.297 1 92.81 201 TRP A CA 1
ATOM 1568 C C . TRP A 1 201 ? 15.883 -6.359 -15.875 1 92.81 201 TRP A C 1
ATOM 1570 O O . TRP A 1 201 ? 15.336 -6.062 -14.812 1 92.81 201 TRP A O 1
ATOM 1580 N N . ASP A 1 202 ? 16.438 -5.512 -16.719 1 93.25 202 ASP A N 1
ATOM 1581 C CA . ASP A 1 202 ? 16.188 -4.07 -16.656 1 93.25 202 ASP A CA 1
ATOM 1582 C C . ASP A 1 202 ? 14.852 -3.711 -17.281 1 93.25 202 ASP A C 1
ATOM 1584 O O . ASP A 1 202 ? 14.664 -3.865 -18.5 1 93.25 202 ASP A O 1
ATOM 1588 N N . TYR A 1 203 ? 14.008 -3.182 -16.516 1 89.25 203 TYR A N 1
ATOM 1589 C CA . TYR A 1 203 ? 12.656 -2.889 -16.969 1 89.25 203 TYR A CA 1
ATOM 1590 C C . TYR A 1 203 ? 12.672 -1.827 -18.062 1 89.25 203 TYR A C 1
ATOM 1592 O O . TYR A 1 203 ? 11.711 -1.691 -18.828 1 89.25 203 TYR A O 1
ATOM 1600 N N . SER A 1 204 ? 13.703 -0.997 -18.109 1 86.06 204 SER A N 1
ATOM 1601 C CA . SER A 1 204 ? 13.773 0.075 -19.094 1 86.06 204 SER A CA 1
ATOM 1602 C C . SER A 1 204 ? 14.109 -0.472 -20.484 1 86.06 204 SER A C 1
ATOM 1604 O O . SER A 1 204 ? 13.945 0.226 -21.484 1 86.06 204 SER A O 1
ATOM 1606 N N . GLN A 1 205 ? 14.586 -1.575 -20.438 1 79 205 GLN A N 1
ATOM 1607 C CA . GLN A 1 205 ? 15 -2.121 -21.734 1 79 205 GLN A CA 1
ATOM 1608 C C . GLN A 1 205 ? 13.836 -2.818 -22.438 1 79 205 GLN A C 1
ATOM 1610 O O . GLN A 1 205 ? 12.805 -3.082 -21.812 1 79 205 GLN A O 1
ATOM 1615 N N . ASP A 1 206 ? 14.055 -3.248 -23.656 1 63.56 206 ASP A N 1
ATOM 1616 C CA . ASP A 1 206 ? 12.984 -3.686 -24.547 1 63.56 206 ASP A CA 1
ATOM 1617 C C . ASP A 1 206 ? 12.352 -4.984 -24.062 1 63.56 206 ASP A C 1
ATOM 1619 O O . ASP A 1 206 ? 13.023 -5.812 -23.438 1 63.56 206 ASP A O 1
ATOM 1623 N N . PHE A 1 207 ? 11.023 -4.918 -24.078 1 71.5 207 PHE A N 1
ATOM 1624 C CA . PHE A 1 207 ? 10.203 -6.094 -23.844 1 71.5 207 PHE A CA 1
ATOM 1625 C C . PHE A 1 207 ? 10.227 -7.027 -25.062 1 71.5 207 PHE A C 1
ATOM 1627 O O . PHE A 1 207 ? 10.219 -6.566 -26.203 1 71.5 207 PHE A O 1
ATOM 1634 N N . PRO A 1 208 ? 10.391 -8.242 -24.641 1 76.88 208 PRO A N 1
ATOM 1635 C CA . PRO A 1 208 ? 10.492 -9.242 -25.703 1 76.88 208 PRO A CA 1
ATOM 1636 C C . PRO A 1 208 ? 9.211 -9.359 -26.531 1 76.88 208 PRO A C 1
ATOM 1638 O O . PRO A 1 208 ? 8.148 -8.906 -26.094 1 76.88 208 PRO A O 1
ATOM 1641 N N . SER A 1 209 ? 9.414 -9.773 -27.703 1 79.69 209 SER A N 1
ATOM 1642 C CA . SER A 1 209 ? 8.289 -10.016 -28.594 1 79.69 209 SER A CA 1
ATOM 1643 C C . SER A 1 209 ? 7.664 -11.383 -28.328 1 79.69 209 SER A C 1
ATOM 1645 O O . SER A 1 209 ? 8.234 -12.211 -27.625 1 79.69 209 SER A O 1
ATOM 1647 N N . ALA A 1 210 ? 6.461 -11.625 -28.938 1 80 210 ALA A N 1
ATOM 1648 C CA . ALA A 1 210 ? 5.691 -12.852 -28.719 1 80 210 ALA A CA 1
ATOM 1649 C C . ALA A 1 210 ? 6.363 -14.039 -29.406 1 80 210 ALA A C 1
ATOM 1651 O O . ALA A 1 210 ? 6.062 -15.195 -29.078 1 80 210 ALA A O 1
ATOM 1652 N N . ASP A 1 211 ? 7.277 -13.789 -30.328 1 83.38 211 ASP A N 1
ATOM 1653 C CA . ASP A 1 211 ? 7.938 -14.883 -31.047 1 83.38 211 ASP A CA 1
ATOM 1654 C C . ASP A 1 211 ? 9.367 -15.078 -30.531 1 83.38 211 ASP A C 1
ATOM 1656 O O . ASP A 1 211 ? 10.164 -15.781 -31.156 1 83.38 211 ASP A O 1
ATOM 1660 N N . ASP A 1 212 ? 9.594 -14.5 -29.484 1 88.62 212 ASP A N 1
ATOM 1661 C CA . ASP A 1 212 ? 10.914 -14.617 -28.875 1 88.62 212 ASP A CA 1
ATOM 1662 C C . ASP A 1 212 ? 11.219 -16.062 -28.516 1 88.62 212 ASP A C 1
ATOM 1664 O O . ASP A 1 212 ? 10.398 -16.75 -27.891 1 88.62 212 ASP A O 1
ATOM 1668 N N . THR A 1 213 ? 12.375 -16.562 -28.812 1 88.5 213 THR A N 1
ATOM 1669 C CA . THR A 1 213 ? 12.734 -17.969 -28.641 1 88.5 213 THR A CA 1
ATOM 1670 C C . THR A 1 213 ? 13.039 -18.281 -27.172 1 88.5 213 THR A C 1
ATOM 1672 O O . THR A 1 213 ? 13.125 -19.453 -26.781 1 88.5 213 THR A O 1
ATOM 1675 N N . ARG A 1 214 ? 13.211 -17.297 -26.453 1 90.88 214 ARG A N 1
ATOM 1676 C CA . ARG A 1 214 ? 13.516 -17.484 -25.047 1 90.88 214 ARG A CA 1
ATOM 1677 C C . ARG A 1 214 ? 12.266 -17.859 -24.25 1 90.88 214 ARG A C 1
ATOM 1679 O O . ARG A 1 214 ? 12.352 -18.203 -23.078 1 90.88 214 ARG A O 1
ATOM 1686 N N . ILE A 1 215 ? 11.141 -17.906 -24.859 1 94.44 215 ILE A N 1
ATOM 1687 C CA . ILE A 1 215 ? 9.867 -18.219 -24.219 1 94.44 215 ILE A CA 1
ATOM 1688 C C . ILE A 1 215 ? 9.852 -19.688 -23.781 1 94.44 215 ILE A C 1
ATOM 1690 O O . ILE A 1 215 ? 10.312 -20.562 -24.531 1 94.44 215 ILE A O 1
ATOM 1694 N N . ARG A 1 216 ? 9.422 -19.922 -22.594 1 96.62 216 ARG A N 1
ATOM 1695 C CA . ARG A 1 216 ? 9.125 -21.266 -22.094 1 96.62 216 ARG A CA 1
ATOM 1696 C C . ARG A 1 216 ? 7.676 -21.359 -21.625 1 96.62 216 ARG A C 1
ATOM 1698 O O . ARG A 1 216 ? 7.059 -20.359 -21.266 1 96.62 216 ARG A O 1
ATOM 1705 N N . TYR A 1 217 ? 7.16 -22.641 -21.625 1 97.38 217 TYR A N 1
ATOM 1706 C CA . TYR A 1 217 ? 5.742 -22.844 -21.359 1 97.38 217 TYR A CA 1
ATOM 1707 C C . TYR A 1 217 ? 5.551 -23.688 -20.109 1 97.38 217 TYR A C 1
ATOM 1709 O O . TYR A 1 217 ? 6.258 -24.688 -19.906 1 97.38 217 TYR A O 1
ATOM 1717 N N . ALA A 1 218 ? 4.648 -23.297 -19.25 1 98.19 218 ALA A N 1
ATOM 1718 C CA . ALA A 1 218 ? 4.312 -24.062 -18.062 1 98.19 218 ALA A CA 1
ATOM 1719 C C . ALA A 1 218 ? 3.105 -24.969 -18.297 1 98.19 218 ALA A C 1
ATOM 1721 O O . ALA A 1 218 ? 1.992 -24.641 -17.875 1 98.19 218 ALA A O 1
ATOM 1722 N N . GLU A 1 219 ? 3.357 -26.062 -18.891 1 98.56 219 GLU A N 1
ATOM 1723 C CA . GLU A 1 219 ? 2.281 -27.047 -19.047 1 98.56 219 GLU A CA 1
ATOM 1724 C C . GLU A 1 219 ? 2.021 -27.781 -17.734 1 98.56 219 GLU A C 1
ATOM 1726 O O . GLU A 1 219 ? 2.959 -28.141 -17.016 1 98.56 219 GLU A O 1
ATOM 1731 N N . LEU A 1 220 ? 0.736 -27.969 -17.422 1 98.81 220 LEU A N 1
ATOM 1732 C CA . LEU A 1 220 ? 0.359 -28.469 -16.094 1 98.81 220 LEU A CA 1
ATOM 1733 C C . LEU A 1 220 ? -0.753 -29.516 -16.219 1 98.81 220 LEU A C 1
ATOM 1735 O O . LEU A 1 220 ? -1.556 -29.469 -17.156 1 98.81 220 LEU A O 1
ATOM 1739 N N . HIS A 1 221 ? -0.728 -30.453 -15.273 1 98.62 221 HIS A N 1
ATOM 1740 C CA . HIS A 1 221 ? -1.874 -31.312 -14.969 1 98.62 221 HIS A CA 1
ATOM 1741 C C . HIS A 1 221 ? -2.621 -30.812 -13.734 1 98.62 221 HIS A C 1
ATOM 1743 O O . HIS A 1 221 ? -2.051 -30.109 -12.906 1 98.62 221 HIS A O 1
ATOM 1749 N N . PRO A 1 222 ? -3.945 -31.141 -13.688 1 98.75 222 PRO A N 1
ATOM 1750 C CA . PRO A 1 222 ? -4.66 -30.734 -12.469 1 98.75 222 PRO A CA 1
ATOM 1751 C C . PRO A 1 222 ? -3.926 -31.156 -11.195 1 98.75 222 PRO A C 1
ATOM 1753 O O . PRO A 1 222 ? -3.508 -32.312 -11.062 1 98.75 222 PRO A O 1
ATOM 1756 N N . GLY A 1 223 ? -3.725 -30.188 -10.289 1 98.75 223 GLY A N 1
ATOM 1757 C CA . GLY A 1 223 ? -2.998 -30.438 -9.055 1 98.75 223 GLY A CA 1
ATOM 1758 C C . GLY A 1 223 ? -1.584 -29.891 -9.078 1 98.75 223 GLY A C 1
ATOM 1759 O O . GLY A 1 223 ? -0.962 -29.719 -8.023 1 98.75 223 GLY A O 1
ATOM 1760 N N . ASP A 1 224 ? -1.027 -29.688 -10.297 1 98.81 224 ASP A N 1
ATOM 1761 C CA . ASP A 1 224 ? 0.247 -28.984 -10.438 1 98.81 224 ASP A CA 1
ATOM 1762 C C . ASP A 1 224 ? 0.087 -27.5 -10.164 1 98.81 224 ASP A C 1
ATOM 1764 O O . ASP A 1 224 ? -1.013 -26.953 -10.281 1 98.81 224 ASP A O 1
ATOM 1768 N N . CYS A 1 225 ? 1.166 -26.859 -9.773 1 98.81 225 CYS A N 1
ATOM 1769 C CA . CYS A 1 225 ? 1.216 -25.406 -9.594 1 98.81 225 CYS A CA 1
ATOM 1770 C C . CYS A 1 225 ? 2.467 -24.812 -10.234 1 98.81 225 CYS A C 1
ATOM 1772 O O . CYS A 1 225 ? 3.432 -25.531 -10.5 1 98.81 225 CYS A O 1
ATOM 1774 N N . TYR A 1 226 ? 2.43 -23.625 -10.516 1 98.81 226 TYR A N 1
ATOM 1775 C CA . TYR A 1 226 ? 3.688 -22.891 -10.594 1 98.81 226 TYR A CA 1
ATOM 1776 C C . TYR A 1 226 ? 3.707 -21.719 -9.609 1 98.81 226 TYR A C 1
ATOM 1778 O O . TYR A 1 226 ? 2.658 -21.172 -9.273 1 98.81 226 TYR A O 1
ATOM 1786 N N . PHE A 1 227 ? 4.875 -21.453 -9.086 1 98.94 227 PHE A N 1
ATOM 1787 C CA . PHE A 1 227 ? 5.195 -20.281 -8.281 1 98.94 227 PHE A CA 1
ATOM 1788 C C . PHE A 1 227 ? 5.93 -19.234 -9.117 1 98.94 227 PHE A C 1
ATOM 1790 O O . PHE A 1 227 ? 6.793 -19.562 -9.93 1 98.94 227 PHE A O 1
ATOM 1797 N N . MET A 1 228 ? 5.59 -17.984 -8.945 1 98.81 228 MET A N 1
ATOM 1798 C CA . MET A 1 228 ? 6.297 -16.969 -9.734 1 98.81 228 MET A CA 1
ATOM 1799 C C . MET A 1 228 ? 6.422 -15.664 -8.969 1 98.81 228 MET A C 1
ATOM 1801 O O . MET A 1 228 ? 5.531 -15.305 -8.188 1 98.81 228 MET A O 1
ATOM 1805 N N . LEU A 1 229 ? 7.512 -15.008 -9.109 1 98.75 229 LEU A N 1
ATOM 1806 C CA . LEU A 1 229 ? 7.691 -13.625 -8.688 1 98.75 229 LEU A CA 1
ATOM 1807 C C . LEU A 1 229 ? 6.973 -12.672 -9.633 1 98.75 229 LEU A C 1
ATOM 1809 O O . LEU A 1 229 ? 6.867 -12.938 -10.836 1 98.75 229 LEU A O 1
ATOM 1813 N N . SER A 1 230 ? 6.52 -11.609 -9.156 1 98.44 230 SER A N 1
ATOM 1814 C CA . SER A 1 230 ? 5.699 -10.695 -9.945 1 98.44 230 SER A CA 1
ATOM 1815 C C . SER A 1 230 ? 6.535 -9.961 -10.992 1 98.44 230 SER A C 1
ATOM 1817 O O . SER A 1 230 ? 5.988 -9.344 -11.906 1 98.44 230 SER A O 1
ATOM 1819 N N . SER A 1 231 ? 7.836 -10.023 -10.914 1 96.75 231 SER A N 1
ATOM 1820 C CA . SER A 1 231 ? 8.742 -9.336 -11.82 1 96.75 231 SER A CA 1
ATOM 1821 C C . SER A 1 231 ? 9.016 -10.172 -13.062 1 96.75 231 SER A C 1
ATOM 1823 O O . SER A 1 231 ? 9.633 -9.688 -14.023 1 96.75 231 SER A O 1
ATOM 1825 N N . VAL A 1 232 ? 8.539 -11.391 -13.141 1 96.12 232 VAL A N 1
ATOM 1826 C CA . VAL A 1 232 ? 8.789 -12.242 -14.305 1 96.12 232 VAL A CA 1
ATOM 1827 C C . VAL A 1 232 ? 7.832 -11.867 -15.438 1 96.12 232 VAL A C 1
ATOM 1829 O O . VAL A 1 232 ? 6.625 -11.742 -15.219 1 96.12 232 VAL A O 1
ATOM 1832 N N . THR A 1 233 ? 8.336 -11.672 -16.594 1 94.94 233 THR A N 1
ATOM 1833 C CA . THR A 1 233 ? 7.504 -11.414 -17.75 1 94.94 233 THR A CA 1
ATOM 1834 C C . THR A 1 233 ? 6.781 -12.68 -18.203 1 94.94 233 THR A C 1
ATOM 1836 O O . THR A 1 233 ? 7.406 -13.734 -18.359 1 94.94 233 THR A O 1
ATOM 1839 N N . HIS A 1 234 ? 5.535 -12.594 -18.406 1 96.38 234 HIS A N 1
ATOM 1840 C CA . HIS A 1 234 ? 4.73 -13.766 -18.734 1 96.38 234 HIS A CA 1
ATOM 1841 C C . HIS A 1 234 ? 3.42 -13.367 -19.391 1 96.38 234 HIS A C 1
ATOM 1843 O O . HIS A 1 234 ? 3.129 -12.18 -19.547 1 96.38 234 HIS A O 1
ATOM 1849 N N . SER A 1 235 ? 2.686 -14.336 -19.859 1 95.25 235 SER A N 1
ATOM 1850 C CA . SER A 1 235 ? 1.317 -14.18 -20.344 1 95.25 235 SER A CA 1
ATOM 1851 C C . SER A 1 235 ? 0.663 -15.531 -20.594 1 95.25 235 SER A C 1
ATOM 1853 O O . SER A 1 235 ? 1.354 -16.531 -20.812 1 95.25 235 SER A O 1
ATOM 1855 N N . SER A 1 236 ? -0.61 -15.555 -20.516 1 95.38 236 SER A N 1
ATOM 1856 C CA . SER A 1 236 ? -1.299 -16.703 -21.078 1 95.38 236 SER A CA 1
ATOM 1857 C C . SER A 1 236 ? -1.191 -16.703 -22.609 1 95.38 236 SER A C 1
ATOM 1859 O O . SER A 1 236 ? -1.104 -15.648 -23.234 1 95.38 236 SER A O 1
ATOM 1861 N N . THR A 1 237 ? -1.226 -17.875 -23.188 1 95.25 237 THR A N 1
ATOM 1862 C CA . THR A 1 237 ? -1.281 -18.016 -24.641 1 95.25 237 THR A CA 1
ATOM 1863 C C . THR A 1 237 ? -2.719 -18.219 -25.109 1 95.25 237 THR A C 1
ATOM 1865 O O . THR A 1 237 ? -3.641 -18.281 -24.297 1 95.25 237 THR A O 1
ATOM 1868 N N . ASP A 1 238 ? -2.836 -18.219 -26.375 1 95.19 238 ASP A N 1
ATOM 1869 C CA . ASP A 1 238 ? -4.156 -18.453 -26.953 1 95.19 238 ASP A CA 1
ATOM 1870 C C . ASP A 1 238 ? -4.648 -19.859 -26.641 1 95.19 238 ASP A C 1
ATOM 1872 O O . ASP A 1 238 ? -3.867 -20.828 -26.672 1 95.19 238 ASP A O 1
ATOM 1876 N N . ASN A 1 239 ? -5.91 -19.906 -26.344 1 97.12 239 ASN A N 1
ATOM 1877 C CA . ASN A 1 239 ? -6.551 -21.219 -26.375 1 97.12 239 ASN A CA 1
ATOM 1878 C C . ASN A 1 239 ? -7.062 -21.562 -27.781 1 97.12 239 ASN A C 1
ATOM 1880 O O . ASN A 1 239 ? -8.117 -21.062 -28.188 1 97.12 239 ASN A O 1
ATOM 1884 N N . ARG A 1 240 ? -6.391 -22.453 -28.422 1 97.44 240 ARG A N 1
ATOM 1885 C CA . ARG A 1 240 ? -6.719 -22.828 -29.797 1 97.44 240 ARG A CA 1
ATOM 1886 C C . ARG A 1 240 ? -7.523 -24.125 -29.844 1 97.44 240 ARG A C 1
ATOM 1888 O O . ARG A 1 240 ? -7.898 -24.594 -30.922 1 97.44 240 ARG A O 1
ATOM 1895 N N . SER A 1 241 ? -7.789 -24.656 -28.703 1 97.31 241 SER A N 1
ATOM 1896 C CA . SER A 1 241 ? -8.578 -25.891 -28.656 1 97.31 241 SER A CA 1
ATOM 1897 C C . SER A 1 241 ? -10.039 -25.625 -29.016 1 97.31 241 SER A C 1
ATOM 1899 O O . SER A 1 241 ? -10.461 -24.469 -29.078 1 97.31 241 SER A O 1
ATOM 1901 N N . THR A 1 242 ? -10.766 -26.719 -29.234 1 96.25 242 THR A N 1
ATOM 1902 C CA . THR A 1 242 ? -12.164 -26.594 -29.625 1 96.25 242 THR A CA 1
ATOM 1903 C C . THR A 1 242 ? -13.086 -26.859 -28.438 1 96.25 242 THR A C 1
ATOM 1905 O O . THR A 1 242 ? -14.25 -26.438 -28.438 1 96.25 242 THR A O 1
ATOM 1908 N N . ASN A 1 243 ? -12.586 -27.5 -27.406 1 96 243 ASN A N 1
ATOM 1909 C CA . ASN A 1 243 ? -13.531 -27.906 -26.359 1 96 243 ASN A CA 1
ATOM 1910 C C . ASN A 1 243 ? -12.844 -28.016 -25 1 96 243 ASN A C 1
ATOM 1912 O O . ASN A 1 243 ? -13.391 -28.625 -24.078 1 96 243 ASN A O 1
ATOM 1916 N N . ARG A 1 244 ? -11.656 -27.531 -24.781 1 96.81 244 ARG A N 1
ATOM 1917 C CA . ARG A 1 244 ? -10.922 -27.703 -23.547 1 96.81 244 ARG A CA 1
ATOM 1918 C C . ARG A 1 244 ? -10.625 -26.359 -22.891 1 96.81 244 ARG A C 1
ATOM 1920 O O . ARG A 1 244 ? -9.602 -25.734 -23.188 1 96.81 244 ARG A O 1
ATOM 1927 N N . PRO A 1 245 ? -11.469 -25.969 -21.922 1 95.94 245 PRO A N 1
ATOM 1928 C CA . PRO A 1 245 ? -11.133 -24.75 -21.188 1 95.94 245 PRO A CA 1
ATOM 1929 C C . PRO A 1 245 ? -9.898 -24.922 -20.297 1 95.94 245 PRO A C 1
ATOM 1931 O O . PRO A 1 245 ? -9.656 -26.016 -19.766 1 95.94 245 PRO A O 1
ATOM 1934 N N . ARG A 1 246 ? -9.148 -23.953 -20.234 1 97.5 246 ARG A N 1
ATOM 1935 C CA . ARG A 1 246 ? -8 -23.906 -19.328 1 97.5 246 ARG A CA 1
ATOM 1936 C C . ARG A 1 246 ? -8.328 -23.078 -18.078 1 97.5 246 ARG A C 1
ATOM 1938 O O . ARG A 1 246 ? -8.633 -21.891 -18.188 1 97.5 246 ARG A O 1
ATOM 1945 N N . VAL A 1 247 ? -8.305 -23.703 -16.875 1 97.62 247 VAL A N 1
ATOM 1946 C CA . VAL A 1 247 ? -8.711 -23.047 -15.633 1 97.62 247 VAL A CA 1
ATOM 1947 C C . VAL A 1 247 ? -7.555 -23.062 -14.633 1 97.62 247 VAL A C 1
ATOM 1949 O O . VAL A 1 247 ? -7.105 -24.141 -14.219 1 97.62 247 VAL A O 1
ATOM 1952 N N . LEU A 1 248 ? -7.043 -21.875 -14.266 1 98.5 248 LEU A N 1
ATOM 1953 C CA . LEU A 1 248 ? -6.004 -21.703 -13.258 1 98.5 248 LEU A CA 1
ATOM 1954 C C . LEU A 1 248 ? -6.496 -20.812 -12.117 1 98.5 248 LEU A C 1
ATOM 1956 O O . LEU A 1 248 ? -7.121 -19.781 -12.367 1 98.5 248 LEU A O 1
ATOM 1960 N N . ALA A 1 249 ? -6.273 -21.188 -10.891 1 98.81 249 ALA A N 1
ATOM 1961 C CA . ALA A 1 249 ? -6.574 -20.375 -9.719 1 98.81 249 ALA A CA 1
ATOM 1962 C C . ALA A 1 249 ? -5.305 -19.75 -9.133 1 98.81 249 ALA A C 1
ATOM 1964 O O . ALA A 1 249 ? -4.391 -20.469 -8.734 1 98.81 249 ALA A O 1
ATOM 1965 N N . ALA A 1 250 ? -5.277 -18.5 -9.094 1 98.75 250 ALA A N 1
ATOM 1966 C CA . ALA A 1 250 ? -4.113 -17.75 -8.602 1 98.75 250 ALA A CA 1
ATOM 1967 C C . ALA A 1 250 ? -4.336 -17.266 -7.18 1 98.75 250 ALA A C 1
ATOM 1969 O O . ALA A 1 250 ? -5.395 -16.719 -6.863 1 98.75 250 ALA A O 1
ATOM 1970 N N . THR A 1 251 ? -3.426 -17.469 -6.324 1 98.94 251 THR A N 1
ATOM 1971 C CA . THR A 1 251 ? -3.275 -16.812 -5.031 1 98.94 251 THR A CA 1
ATOM 1972 C C . THR A 1 251 ? -2.078 -15.867 -5.043 1 98.94 251 THR A C 1
ATOM 1974 O O . THR A 1 251 ? -0.932 -16.312 -5.145 1 98.94 251 THR A O 1
ATOM 1977 N N . ILE A 1 252 ? -2.348 -14.641 -4.953 1 98.94 252 ILE A N 1
ATOM 1978 C CA . ILE A 1 252 ? -1.302 -13.625 -5.043 1 98.94 252 ILE A CA 1
ATOM 1979 C C . ILE A 1 252 ? -1.147 -12.922 -3.697 1 98.94 252 ILE A C 1
ATOM 1981 O O . ILE A 1 252 ? -2.141 -12.578 -3.053 1 98.94 252 ILE A O 1
ATOM 1985 N N . VAL A 1 253 ? 0.062 -12.766 -3.262 1 98.88 253 VAL A N 1
ATOM 1986 C CA . VAL A 1 253 ? 0.363 -12.07 -2.016 1 98.88 253 VAL A CA 1
ATOM 1987 C C . VAL A 1 253 ? 1.32 -10.914 -2.287 1 98.88 253 VAL A C 1
ATOM 1989 O O . VAL A 1 253 ? 2.02 -10.906 -3.303 1 98.88 253 VAL A O 1
ATOM 1992 N N . THR A 1 254 ? 1.301 -9.961 -1.439 1 98.75 254 THR A N 1
ATOM 1993 C CA . THR A 1 254 ? 2.146 -8.781 -1.574 1 98.75 254 THR A CA 1
ATOM 1994 C C . THR A 1 254 ? 2.666 -8.336 -0.212 1 98.75 254 THR A C 1
ATOM 1996 O O . THR A 1 254 ? 2.34 -8.938 0.813 1 98.75 254 THR A O 1
ATOM 1999 N N . ARG A 1 255 ? 3.484 -7.391 -0.204 1 97.69 255 ARG A N 1
ATOM 2000 C CA . ARG A 1 255 ? 4.082 -6.883 1.026 1 97.69 255 ARG A CA 1
ATOM 2001 C C . ARG A 1 255 ? 3.041 -6.18 1.891 1 97.69 255 ARG A C 1
ATOM 2003 O O . ARG A 1 255 ? 2.166 -5.48 1.373 1 97.69 255 ARG A O 1
ATOM 2010 N N . SER A 1 256 ? 3.23 -6.262 3.162 1 95.62 256 SER A N 1
ATOM 2011 C CA . SER A 1 256 ? 2.172 -5.891 4.098 1 95.62 256 SER A CA 1
ATOM 2012 C C . SER A 1 256 ? 2.074 -4.375 4.246 1 95.62 256 SER A C 1
ATOM 2014 O O . SER A 1 256 ? 1.046 -3.857 4.684 1 95.62 256 SER A O 1
ATOM 2016 N N . HIS A 1 257 ? 3.125 -3.641 3.928 1 96.38 257 HIS A N 1
ATOM 2017 C CA . HIS A 1 257 ? 3.08 -2.199 4.141 1 96.38 257 HIS A CA 1
ATOM 2018 C C . HIS A 1 257 ? 2.301 -1.502 3.029 1 96.38 257 HIS A C 1
ATOM 2020 O O . HIS A 1 257 ? 1.998 -0.311 3.129 1 96.38 257 HIS A O 1
ATOM 2026 N N . LEU A 1 258 ? 1.997 -2.188 1.968 1 97.75 258 LEU A N 1
ATOM 2027 C CA . LEU A 1 258 ? 1.198 -1.628 0.883 1 97.75 258 LEU A CA 1
ATOM 2028 C C . LEU A 1 258 ? -0.259 -1.473 1.306 1 97.75 258 LEU A C 1
ATOM 2030 O O . LEU A 1 258 ? -1.108 -2.283 0.929 1 97.75 258 LEU A O 1
ATOM 2034 N N . ARG A 1 259 ? -0.495 -0.427 2.072 1 98.12 259 ARG A N 1
ATOM 2035 C CA . ARG A 1 259 ? -1.839 -0.117 2.551 1 98.12 259 ARG A CA 1
ATOM 2036 C C . ARG A 1 259 ? -1.9 1.288 3.139 1 98.12 259 ARG A C 1
ATOM 2038 O O . ARG A 1 259 ? -0.877 1.967 3.248 1 98.12 259 ARG A O 1
ATOM 2045 N N . GLN A 1 260 ? -3.082 1.746 3.412 1 98.38 260 GLN A N 1
ATOM 2046 C CA . GLN A 1 260 ? -3.303 2.998 4.129 1 98.38 260 GLN A CA 1
ATOM 2047 C C . GLN A 1 260 ? -3.053 2.83 5.625 1 98.38 260 GLN A C 1
ATOM 2049 O O . GLN A 1 260 ? -3.201 1.73 6.164 1 98.38 260 GLN A O 1
ATOM 2054 N N . GLU A 1 261 ? -2.619 3.844 6.285 1 97.56 261 GLU A N 1
ATOM 2055 C CA . GLU A 1 261 ? -2.371 3.779 7.723 1 97.56 261 GLU A CA 1
ATOM 2056 C C . GLU A 1 261 ? -3.66 3.498 8.492 1 97.56 261 GLU A C 1
ATOM 2058 O O . GLU A 1 261 ? -3.713 2.574 9.305 1 97.56 261 GLU A O 1
ATOM 2063 N N . GLU A 1 262 ? -4.633 4.395 8.352 1 97.19 262 GLU A N 1
ATOM 2064 C CA . GLU A 1 262 ? -5.996 4.137 8.812 1 97.19 262 GLU A CA 1
ATOM 2065 C C . GLU A 1 262 ? -6.766 3.289 7.801 1 97.19 262 GLU A C 1
ATOM 2067 O O . GLU A 1 262 ? -6.824 3.625 6.617 1 97.19 262 GLU A O 1
ATOM 2072 N N . ASN A 1 263 ? -7.219 2.139 8.227 1 97.62 263 ASN A N 1
ATOM 2073 C CA . ASN A 1 263 ? -8.047 1.326 7.34 1 97.62 263 ASN A CA 1
ATOM 2074 C C . ASN A 1 263 ? -9.375 2.002 7.039 1 97.62 263 ASN A C 1
ATOM 2076 O O . ASN A 1 263 ? -10.352 1.83 7.777 1 97.62 263 ASN A O 1
ATOM 2080 N N . GLN A 1 264 ? -9.453 2.701 5.992 1 98.31 264 GLN A N 1
ATOM 2081 C CA . GLN A 1 264 ? -10.602 3.529 5.645 1 98.31 264 GLN A CA 1
ATOM 2082 C C . GLN A 1 264 ? -11.852 2.676 5.441 1 98.31 264 GLN A C 1
ATOM 2084 O O . GLN A 1 264 ? -12.961 3.102 5.77 1 98.31 264 GLN A O 1
ATOM 2089 N N . TYR A 1 265 ? -11.727 1.46 4.953 1 98.25 265 TYR A N 1
ATOM 2090 C CA . TYR A 1 265 ? -12.836 0.604 4.551 1 98.25 265 TYR A CA 1
ATOM 2091 C C . TYR A 1 265 ? -13.539 0.017 5.766 1 98.25 265 TYR A C 1
ATOM 2093 O O . TYR A 1 265 ? -14.734 -0.294 5.711 1 98.25 265 TYR A O 1
ATOM 2101 N N . LEU A 1 266 ? -12.773 -0.152 6.82 1 97.62 266 LEU A N 1
ATOM 2102 C CA . LEU A 1 266 ? -13.344 -0.664 8.062 1 97.62 266 LEU A CA 1
ATOM 2103 C C . LEU A 1 266 ? -13.766 0.48 8.977 1 97.62 266 LEU A C 1
ATOM 2105 O O . LEU A 1 266 ? -14.68 0.325 9.789 1 97.62 266 LEU A O 1
ATOM 2109 N N . THR A 1 267 ? -13.102 1.646 8.875 1 97.44 267 THR A N 1
ATOM 2110 C CA . THR A 1 267 ? -13.43 2.824 9.672 1 97.44 267 THR A CA 1
ATOM 2111 C C . THR A 1 267 ? -14.773 3.406 9.242 1 97.44 267 THR A C 1
ATOM 2113 O O . THR A 1 267 ? -15.578 3.818 10.086 1 97.44 267 THR A O 1
ATOM 2116 N N . TYR A 1 268 ? -14.992 3.484 7.938 1 97.75 268 TYR A N 1
ATOM 2117 C CA . TYR A 1 268 ? -16.234 3.986 7.375 1 97.75 268 TYR A CA 1
ATOM 2118 C C . TYR A 1 268 ? -16.969 2.895 6.594 1 97.75 268 TYR A C 1
ATOM 2120 O O . TYR A 1 268 ? -16.5 2.459 5.539 1 97.75 268 TYR A O 1
ATOM 2128 N N . ASP A 1 269 ? -18.094 2.502 7.082 1 94.94 269 ASP A N 1
ATOM 2129 C CA . ASP A 1 269 ? -18.844 1.492 6.34 1 94.94 269 ASP A CA 1
ATOM 2130 C C . ASP A 1 269 ? -19.375 2.059 5.023 1 94.94 269 ASP A C 1
ATOM 2132 O O . ASP A 1 269 ? -19.406 3.277 4.836 1 94.94 269 ASP A O 1
ATOM 2136 N N . PRO A 1 270 ? -19.734 1.241 4.117 1 95.56 270 PRO A N 1
ATOM 2137 C CA . PRO A 1 270 ? -20.141 1.701 2.787 1 95.56 270 PRO A CA 1
ATOM 2138 C C . PRO A 1 270 ? -21.312 2.678 2.838 1 95.56 270 PRO A C 1
ATOM 2140 O O . PRO A 1 270 ? -21.406 3.588 2.01 1 95.56 270 PRO A O 1
ATOM 2143 N N . ILE A 1 271 ? -22.219 2.535 3.764 1 95.56 271 ILE A N 1
ATOM 2144 C CA . ILE A 1 271 ? -23.344 3.449 3.895 1 95.56 271 ILE A CA 1
ATOM 2145 C C . ILE A 1 271 ? -22.844 4.848 4.242 1 95.56 271 ILE A C 1
ATOM 2147 O O . ILE A 1 271 ? -23.266 5.836 3.635 1 95.56 271 ILE A O 1
ATOM 2151 N N . THR A 1 272 ? -21.922 4.906 5.191 1 96.94 272 THR A N 1
ATOM 2152 C CA . THR A 1 272 ? -21.312 6.176 5.57 1 96.94 272 THR A CA 1
ATOM 2153 C C . THR A 1 272 ? -20.578 6.797 4.387 1 96.94 272 THR A C 1
ATOM 2155 O O . THR A 1 272 ? -20.75 7.984 4.098 1 96.94 272 THR A O 1
ATOM 2158 N N . VAL A 1 273 ? -19.812 6.008 3.662 1 97.75 273 VAL A N 1
ATOM 2159 C CA . VAL A 1 273 ? -19.031 6.496 2.525 1 97.75 273 VAL A CA 1
ATOM 2160 C C . VAL A 1 273 ? -19.984 7.012 1.44 1 97.75 273 VAL A C 1
ATOM 2162 O O . VAL A 1 273 ? -19.688 8 0.771 1 97.75 273 V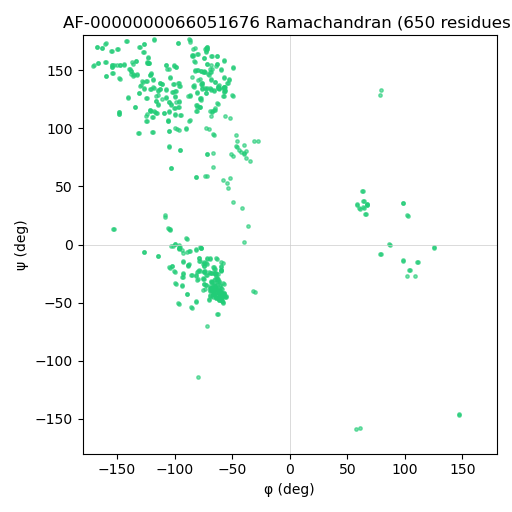AL A O 1
ATOM 2165 N N . GLY A 1 274 ? -21.109 6.328 1.285 1 96.75 274 GLY A N 1
ATOM 2166 C CA . GLY A 1 274 ? -22.078 6.727 0.287 1 96.75 274 GLY A CA 1
ATOM 2167 C C . GLY A 1 274 ? -22.609 8.133 0.497 1 96.75 274 GLY A C 1
ATOM 2168 O O . GLY A 1 274 ? -23.125 8.758 -0.435 1 96.75 274 GLY A O 1
ATOM 2169 N N . ARG A 1 275 ? -22.453 8.656 1.676 1 96.69 275 ARG A N 1
ATOM 2170 C CA . ARG A 1 275 ? -22.938 9.992 1.996 1 96.69 275 ARG A CA 1
ATOM 2171 C C . ARG A 1 275 ? -21.891 11.055 1.666 1 96.69 275 ARG A C 1
ATOM 2173 O O . ARG A 1 275 ? -22.203 12.242 1.634 1 96.69 275 ARG A O 1
ATOM 2180 N N . PHE A 1 276 ? -20.656 10.641 1.505 1 97.75 276 PHE A N 1
ATOM 2181 C CA . PHE A 1 276 ? -19.625 11.578 1.104 1 97.75 276 PHE A CA 1
ATOM 2182 C C . PHE A 1 276 ? -19.797 12.008 -0.347 1 97.75 276 PHE A C 1
ATOM 2184 O O . PHE A 1 276 ? -20.359 11.258 -1.154 1 97.75 276 PHE A O 1
ATOM 2191 N N . PRO A 1 277 ? -19.453 13.258 -0.686 1 97.5 277 PRO A N 1
ATOM 2192 C CA . PRO A 1 277 ? -19.391 13.57 -2.115 1 97.5 277 PRO A CA 1
ATOM 2193 C C . PRO A 1 277 ? -18.422 12.648 -2.869 1 97.5 277 PRO A C 1
ATOM 2195 O O . PRO A 1 277 ? -17.516 12.078 -2.268 1 97.5 277 PRO A O 1
ATOM 2198 N N . THR A 1 278 ? -18.547 12.492 -4.168 1 96.62 278 THR A N 1
ATOM 2199 C CA . THR A 1 278 ? -17.828 11.523 -4.992 1 96.62 278 THR A CA 1
ATOM 2200 C C . THR A 1 278 ? -16.312 11.711 -4.848 1 96.62 278 THR A C 1
ATOM 2202 O O . THR A 1 278 ? -15.578 10.727 -4.742 1 96.62 278 THR A O 1
ATOM 2205 N N . TRP A 1 279 ? -15.867 12.977 -4.832 1 97.25 279 TRP A N 1
ATOM 2206 C CA . TRP A 1 279 ? -14.438 13.211 -4.727 1 97.25 279 TRP A CA 1
ATOM 2207 C C . TRP A 1 279 ? -13.891 12.656 -3.416 1 97.25 279 TRP A C 1
ATOM 2209 O O . TRP A 1 279 ? -12.766 12.141 -3.375 1 97.25 279 TRP A O 1
ATOM 2219 N N . LEU A 1 280 ? -14.609 12.781 -2.33 1 98.5 280 LEU A N 1
ATOM 2220 C CA . LEU A 1 280 ? -14.18 12.281 -1.033 1 98.5 280 LEU A CA 1
ATOM 2221 C C . LEU A 1 280 ? -14.266 10.758 -0.983 1 98.5 280 LEU A C 1
ATOM 2223 O O . LEU A 1 280 ? -13.422 10.102 -0.363 1 98.5 280 LEU A O 1
ATOM 2227 N N . GLN A 1 281 ? -15.297 10.133 -1.662 1 98.06 281 GLN A N 1
ATOM 2228 C CA . GLN A 1 281 ? -15.336 8.68 -1.8 1 98.06 281 GLN A CA 1
ATOM 2229 C C . GLN A 1 281 ? -14.062 8.148 -2.441 1 98.06 281 GLN A C 1
ATOM 2231 O O . GLN A 1 281 ? -13.461 7.191 -1.944 1 98.06 281 GLN A O 1
ATOM 2236 N N . ARG A 1 282 ? -13.656 8.82 -3.488 1 97 282 ARG A N 1
ATOM 2237 C CA . ARG A 1 282 ? -12.453 8.422 -4.203 1 97 282 ARG A CA 1
ATOM 2238 C C . ARG A 1 282 ? -11.211 8.633 -3.344 1 97 282 ARG A C 1
ATOM 2240 O O . ARG A 1 282 ? -10.312 7.785 -3.316 1 97 282 ARG A O 1
ATOM 2247 N N . LEU A 1 283 ? -11.172 9.695 -2.605 1 98.44 283 LEU A N 1
ATOM 2248 C CA . LEU A 1 283 ? -10.008 10.016 -1.786 1 98.44 283 LEU A CA 1
ATOM 2249 C C . LEU A 1 283 ? -9.82 8.984 -0.678 1 98.44 283 LEU A C 1
ATOM 2251 O O . LEU A 1 283 ? -8.688 8.656 -0.317 1 98.44 283 LEU A O 1
ATOM 2255 N N . VAL A 1 284 ? -10.938 8.461 -0.141 1 98.44 284 VAL A N 1
ATOM 2256 C CA . VAL A 1 284 ? -10.797 7.52 0.961 1 98.44 284 VAL A CA 1
ATOM 2257 C C . VAL A 1 284 ? -10.469 6.133 0.414 1 98.44 284 VAL A C 1
ATOM 2259 O O . VAL A 1 284 ? -10.297 5.18 1.179 1 98.44 284 VAL A O 1
ATOM 2262 N N . GLY A 1 285 ? -10.445 5.953 -0.922 1 97 285 GLY A N 1
ATOM 2263 C CA . GLY A 1 285 ? -9.922 4.711 -1.478 1 97 285 GLY A CA 1
ATOM 2264 C C . GLY A 1 285 ? -10.906 4.016 -2.402 1 97 285 GLY A C 1
ATOM 2265 O O . GLY A 1 285 ? -10.602 2.959 -2.961 1 97 285 GLY A O 1
ATOM 2266 N N . TYR A 1 286 ? -12.117 4.582 -2.541 1 97.12 286 TYR A N 1
ATOM 2267 C CA . TYR A 1 286 ? -13.094 3.994 -3.449 1 97.12 286 TYR A CA 1
ATOM 2268 C C . TYR A 1 286 ? -12.82 4.414 -4.891 1 97.12 286 TYR A C 1
ATOM 2270 O O . TYR A 1 286 ? -13.688 4.992 -5.547 1 97.12 286 TYR A O 1
ATOM 2278 N N . ALA A 1 287 ? -11.695 4.137 -5.363 1 94.56 287 ALA A N 1
ATOM 2279 C CA . ALA A 1 287 ? -11.18 4.305 -6.719 1 94.56 287 ALA A CA 1
ATOM 2280 C C . ALA A 1 287 ? -9.977 3.396 -6.965 1 94.56 287 ALA A C 1
ATOM 2282 O O . ALA A 1 287 ? -9.188 3.137 -6.055 1 94.56 287 ALA A O 1
ATOM 2283 N N . PRO A 1 288 ? -9.828 2.891 -8.133 1 93.25 288 PRO A N 1
ATOM 2284 C CA . PRO A 1 288 ? -8.594 2.158 -8.422 1 93.25 288 PRO A CA 1
ATOM 2285 C C . PRO A 1 288 ? -7.391 3.08 -8.625 1 93.25 288 PRO A C 1
ATOM 2287 O O . PRO A 1 288 ? -7.562 4.266 -8.922 1 93.25 288 PRO A O 1
ATOM 2290 N N . SER A 1 289 ? -6.254 2.652 -8.281 1 94.62 289 SER A N 1
ATOM 2291 C CA . SER A 1 289 ? -5 3.223 -8.766 1 94.62 289 SER A CA 1
ATOM 2292 C C . SER A 1 289 ? -4.582 2.598 -10.086 1 94.62 289 SER A C 1
ATOM 2294 O O . SER A 1 289 ? -4.535 1.373 -10.219 1 94.62 289 SER A O 1
ATOM 2296 N N . ALA A 1 290 ? -4.309 3.41 -11.055 1 91.19 290 ALA A N 1
ATOM 2297 C CA . ALA A 1 290 ? -3.986 2.895 -12.383 1 91.19 290 ALA A CA 1
ATOM 2298 C C . ALA A 1 290 ? -2.602 2.252 -12.406 1 91.19 290 ALA A C 1
ATOM 2300 O O . ALA A 1 290 ? -1.654 2.789 -11.828 1 91.19 290 ALA A O 1
ATOM 2301 N N . PRO A 1 291 ? -2.451 1.076 -13 1 89.12 291 PRO A N 1
ATOM 2302 C CA . PRO A 1 291 ? -3.477 0.261 -13.656 1 89.12 291 PRO A CA 1
ATOM 2303 C C . PRO A 1 291 ? -4.004 -0.856 -12.758 1 89.12 291 PRO A C 1
ATOM 2305 O O . PRO A 1 291 ? -3.223 -1.556 -12.109 1 89.12 291 PRO A O 1
ATOM 2308 N N . PHE A 1 292 ? -5.25 -1.1 -12.586 1 90.44 292 PHE A N 1
ATOM 2309 C CA . PHE A 1 292 ? -5.953 -2.287 -12.117 1 90.44 292 PHE A CA 1
ATOM 2310 C C . PHE A 1 292 ? -5.641 -2.559 -10.648 1 90.44 292 PHE A C 1
ATOM 2312 O O . PHE A 1 292 ? -5.43 -3.709 -10.258 1 90.44 292 PHE A O 1
ATOM 2319 N N . LEU A 1 293 ? -5.441 -1.551 -9.852 1 96.12 293 LEU A N 1
ATOM 2320 C CA . LEU A 1 293 ? -5.094 -1.752 -8.453 1 96.12 293 LEU A CA 1
ATOM 2321 C C . LEU A 1 293 ? -6.199 -1.241 -7.535 1 96.12 293 LEU A C 1
ATOM 2323 O O . LEU A 1 293 ? -6.578 -0.069 -7.605 1 96.12 293 LEU A O 1
ATOM 2327 N N . GLY A 1 294 ? -6.723 -2.15 -6.766 1 96.38 294 GLY A N 1
ATOM 2328 C CA . GLY A 1 294 ? -7.695 -1.751 -5.758 1 96.38 294 GLY A CA 1
ATOM 2329 C C . GLY A 1 294 ? -9.125 -2.062 -6.156 1 96.38 294 GLY A C 1
ATOM 2330 O O . GLY A 1 294 ? -10.062 -1.453 -5.641 1 96.38 294 GLY A O 1
ATOM 2331 N N . TRP A 1 295 ? -9.383 -3.008 -7 1 94.69 295 TRP A N 1
ATOM 2332 C CA . TRP A 1 295 ? -10.703 -3.299 -7.547 1 94.69 295 TRP A CA 1
ATOM 2333 C C . TRP A 1 295 ? -11.5 -4.191 -6.605 1 94.69 295 TRP A C 1
ATOM 2335 O O . TRP A 1 295 ? -10.938 -4.789 -5.684 1 94.69 295 TRP A O 1
ATOM 2345 N N . VAL A 1 296 ? -12.766 -4.227 -6.785 1 94.94 296 VAL A N 1
ATOM 2346 C CA . VAL A 1 296 ? -13.719 -5.203 -6.254 1 94.94 296 VAL A CA 1
ATOM 2347 C C . VAL A 1 296 ? -14.445 -5.895 -7.406 1 94.94 296 VAL A C 1
ATOM 2349 O O . VAL A 1 296 ? -15.133 -5.242 -8.195 1 94.94 296 VAL A O 1
ATOM 2352 N N . ASP A 1 297 ? -14.211 -7.18 -7.543 1 91.75 297 ASP A N 1
ATOM 2353 C CA . ASP A 1 297 ? -14.789 -7.938 -8.656 1 91.75 297 ASP A CA 1
ATOM 2354 C C . ASP A 1 297 ? -14.352 -7.355 -10 1 91.75 297 ASP A C 1
ATOM 2356 O O . ASP A 1 297 ? -15.164 -7.23 -10.914 1 91.75 297 ASP A O 1
ATOM 2360 N N . LYS A 1 298 ? -13.156 -6.848 -10.062 1 90.81 298 LYS A N 1
ATOM 2361 C CA . LYS A 1 298 ? -12.547 -6.266 -11.25 1 90.81 298 LYS A CA 1
ATOM 2362 C C . LYS A 1 298 ? -13.273 -4.992 -11.672 1 90.81 298 LYS A C 1
ATOM 2364 O O . LYS A 1 298 ? -13.273 -4.641 -12.859 1 90.81 298 LYS A O 1
ATOM 2369 N N . ARG A 1 299 ? -13.898 -4.336 -10.75 1 91.25 299 ARG A N 1
ATOM 2370 C CA . ARG A 1 299 ? -14.609 -3.09 -11.023 1 91.25 299 ARG A CA 1
ATOM 2371 C C . ARG A 1 299 ? -14.148 -1.982 -10.086 1 91.25 299 ARG A C 1
ATOM 2373 O O . ARG A 1 299 ? -13.516 -2.252 -9.062 1 91.25 299 ARG A O 1
ATOM 2380 N N . ASP A 1 300 ? -14.531 -0.766 -10.477 1 94 300 ASP A N 1
ATOM 2381 C CA . ASP A 1 300 ? -14.344 0.381 -9.594 1 94 300 ASP A CA 1
ATOM 2382 C C . ASP A 1 300 ? -15.047 0.163 -8.258 1 94 300 ASP A C 1
ATOM 2384 O O . ASP A 1 300 ? -16.234 -0.164 -8.219 1 94 300 ASP A O 1
ATOM 2388 N N . PRO A 1 301 ? -14.375 0.323 -7.168 1 95.5 301 PRO A N 1
ATOM 2389 C CA . PRO A 1 301 ? -14.992 0.069 -5.863 1 95.5 301 PRO A CA 1
ATOM 2390 C C . PRO A 1 301 ? -16.203 0.951 -5.602 1 95.5 301 PRO A C 1
ATOM 2392 O O . PRO A 1 301 ? -17.047 0.621 -4.754 1 95.5 301 PRO A O 1
ATOM 2395 N N . ARG A 1 302 ? -16.344 2.066 -6.25 1 95.44 302 ARG A N 1
ATOM 2396 C CA . ARG A 1 302 ? -17.531 2.91 -6.074 1 95.44 302 ARG A CA 1
ATOM 2397 C C . ARG A 1 302 ? -18.797 2.158 -6.449 1 95.44 302 ARG A C 1
ATOM 2399 O O . ARG A 1 302 ? -19.891 2.5 -5.984 1 95.44 302 ARG A O 1
ATOM 2406 N N . CYS A 1 303 ? -18.672 1.116 -7.262 1 94.38 303 CYS A N 1
ATOM 2407 C CA . CYS A 1 303 ? -19.812 0.329 -7.684 1 94.38 303 CYS A CA 1
ATOM 2408 C C . CYS A 1 303 ? -20.422 -0.424 -6.504 1 94.38 303 CYS A C 1
ATOM 2410 O O . CYS A 1 303 ? -21.578 -0.867 -6.57 1 94.38 303 CYS A O 1
ATOM 2412 N N . VAL A 1 304 ? -19.656 -0.593 -5.438 1 94.5 304 VAL A N 1
ATOM 2413 C CA . VAL A 1 304 ? -20.156 -1.229 -4.227 1 94.5 304 VAL A CA 1
ATOM 2414 C C . VAL A 1 304 ? -21.219 -0.338 -3.576 1 94.5 304 VAL A C 1
ATOM 2416 O O . VAL A 1 304 ? -22.203 -0.833 -3.039 1 94.5 304 VAL A O 1
ATOM 2419 N N . ILE A 1 305 ? -21 0.955 -3.623 1 95.06 305 ILE A N 1
ATOM 2420 C CA . ILE A 1 305 ? -21.891 1.901 -2.957 1 95.06 305 ILE A CA 1
ATOM 2421 C C . ILE A 1 305 ? -22.953 2.391 -3.939 1 95.06 305 ILE A C 1
ATOM 2423 O O . ILE A 1 305 ? -24.078 2.705 -3.541 1 95.06 305 ILE A O 1
ATOM 2427 N N . ASP A 1 306 ? -22.594 2.543 -5.188 1 93.94 306 ASP A N 1
ATOM 2428 C CA . ASP A 1 306 ? -23.484 2.969 -6.27 1 93.94 306 ASP A CA 1
ATOM 2429 C C . ASP A 1 306 ? -23.344 2.057 -7.484 1 93.94 306 ASP A C 1
ATOM 2431 O O . ASP A 1 306 ? -22.484 2.279 -8.344 1 93.94 306 ASP A O 1
ATOM 2435 N N . PRO A 1 307 ? -24.203 1.115 -7.574 1 90.12 307 PRO A N 1
ATOM 2436 C CA . PRO A 1 307 ? -24.094 0.153 -8.672 1 90.12 307 PRO A CA 1
ATOM 2437 C C . PRO A 1 307 ? -24.172 0.818 -10.047 1 90.12 307 PRO A C 1
ATOM 2439 O O . PRO A 1 307 ? -23.797 0.207 -11.055 1 90.12 307 PRO A O 1
ATOM 2442 N N . LYS A 1 308 ? -24.625 2.074 -10.141 1 90.81 308 LYS A N 1
ATOM 2443 C CA . LYS A 1 308 ? -24.734 2.781 -11.414 1 90.81 308 LYS A CA 1
ATOM 2444 C C . LYS A 1 308 ? -23.516 3.654 -11.68 1 90.81 308 LYS A C 1
ATOM 2446 O O . LYS A 1 308 ? -23.422 4.293 -12.727 1 90.81 308 LYS A O 1
ATOM 2451 N N . ALA A 1 309 ? -22.656 3.656 -10.711 1 90.81 309 ALA A N 1
ATOM 2452 C CA . ALA A 1 309 ? -21.453 4.445 -10.906 1 90.81 309 ALA A CA 1
ATOM 2453 C C . ALA A 1 309 ? -20.672 3.963 -12.133 1 90.81 309 ALA A C 1
ATOM 2455 O O . ALA A 1 309 ? -20.719 2.779 -12.469 1 90.81 309 ALA A O 1
ATOM 2456 N N . ALA A 1 310 ? -19.969 4.918 -12.758 1 87.44 310 ALA A N 1
ATOM 2457 C CA . ALA A 1 310 ? -19.109 4.547 -13.867 1 87.44 310 ALA A CA 1
ATOM 2458 C C . ALA A 1 310 ? -18.016 3.57 -13.422 1 87.44 310 ALA A C 1
ATOM 2460 O O . ALA A 1 310 ? -17.422 3.738 -12.352 1 87.44 310 ALA A O 1
ATOM 2461 N N . ASP A 1 311 ? -17.812 2.549 -14.164 1 85.25 311 ASP A N 1
ATOM 2462 C CA . ASP A 1 311 ? -16.766 1.564 -13.875 1 85.25 311 ASP A CA 1
ATOM 2463 C C . ASP A 1 311 ? -15.453 1.946 -14.539 1 85.25 311 ASP A C 1
ATOM 2465 O O . ASP A 1 311 ? -15.258 1.701 -15.734 1 85.25 311 ASP A O 1
ATOM 2469 N N . ASP A 1 312 ? -14.562 2.547 -13.75 1 81.31 312 ASP A N 1
ATOM 2470 C CA . ASP A 1 312 ? -13.211 2.859 -14.188 1 81.31 312 ASP A CA 1
ATOM 2471 C C . ASP A 1 312 ? -12.203 1.862 -13.617 1 81.31 312 ASP A C 1
ATOM 2473 O O . ASP A 1 312 ? -11.266 2.25 -12.914 1 81.31 312 ASP A O 1
ATOM 2477 N N . HIS A 1 313 ? -12.281 0.65 -14 1 72.25 313 HIS A N 1
ATOM 2478 C CA . HIS A 1 313 ? -11.508 -0.385 -13.328 1 72.25 313 HIS A CA 1
ATOM 2479 C C . HIS A 1 313 ? -10.023 -0.269 -13.656 1 72.25 313 HIS A C 1
ATOM 2481 O O . HIS A 1 313 ? -9.18 -0.746 -12.898 1 72.25 313 HIS A O 1
ATOM 2487 N N . CYS A 1 314 ? -9.648 0.307 -14.828 1 74.19 314 CYS A N 1
ATOM 2488 C CA . CYS A 1 314 ? -8.234 0.464 -15.148 1 74.19 314 CYS A CA 1
ATOM 2489 C C . CYS A 1 314 ? -7.609 1.595 -14.344 1 74.19 314 CYS A C 1
ATOM 2491 O O . CYS A 1 314 ? -6.395 1.629 -14.148 1 74.19 314 CYS A O 1
ATOM 2493 N N . GLY A 1 315 ? -8.367 2.328 -13.867 1 67.88 315 GLY A N 1
ATOM 2494 C CA . GLY A 1 315 ? -7.887 3.404 -13.023 1 67.88 315 GLY A CA 1
ATOM 2495 C C . GLY A 1 315 ? -7.328 4.578 -13.805 1 67.88 315 GLY A C 1
ATOM 2496 O O . GLY A 1 315 ? -6.707 4.391 -14.852 1 67.88 315 GLY A O 1
ATOM 2497 N N . GLY A 1 316 ? -7.711 5.801 -13.602 1 63.91 316 GLY A N 1
ATOM 2498 C CA . GLY A 1 316 ? -7.059 7.051 -13.969 1 63.91 316 GLY A CA 1
ATOM 2499 C C . GLY A 1 316 ? -6.863 7.207 -15.461 1 63.91 316 GLY A C 1
ATOM 2500 O O . GLY A 1 316 ? -7.543 6.551 -16.25 1 63.91 316 GLY A O 1
ATOM 2501 N N . GLU A 1 317 ? -5.902 8.062 -15.836 1 65.25 317 GLU A N 1
ATOM 2502 C CA . GLU A 1 317 ? -5.562 8.391 -17.219 1 65.25 317 GLU A CA 1
ATOM 2503 C C . GLU A 1 317 ? -4.391 7.543 -17.703 1 65.25 317 GLU A C 1
ATOM 2505 O O . GLU A 1 317 ? -3.473 7.238 -16.953 1 65.25 317 GLU A O 1
ATOM 2510 N N . TYR A 1 318 ? -4.504 6.812 -18.719 1 69.38 318 TYR A N 1
ATOM 2511 C CA . TYR A 1 318 ? -3.363 6.133 -19.312 1 69.38 318 TYR A CA 1
ATOM 2512 C C . TYR A 1 318 ? -3.268 6.438 -20.812 1 69.38 318 TYR A C 1
ATOM 2514 O O . TYR A 1 318 ? -4.262 6.805 -21.438 1 69.38 318 TYR A O 1
ATOM 2522 N N . TYR A 1 319 ? -2.016 6.629 -21.234 1 64.56 319 TYR A N 1
ATOM 2523 C CA . TYR A 1 319 ? -1.76 6.812 -22.656 1 64.56 319 TYR A CA 1
ATOM 2524 C C . TYR A 1 319 ? -0.512 6.051 -23.078 1 64.56 319 TYR A C 1
ATOM 2526 O O . TYR A 1 319 ? 0.322 5.688 -22.25 1 64.56 319 TYR A O 1
ATOM 2534 N N . GLU A 1 320 ? -0.493 5.621 -24.375 1 67.31 320 GLU A N 1
ATOM 2535 C CA . GLU A 1 320 ? 0.732 5.074 -24.953 1 67.31 320 GLU A CA 1
ATOM 2536 C C . GLU A 1 320 ? 1.844 6.121 -24.984 1 67.31 320 GLU A C 1
ATOM 2538 O O . GLU A 1 320 ? 1.627 7.254 -25.406 1 67.31 320 GLU A O 1
ATOM 2543 N N . THR A 1 321 ? 2.945 5.77 -24.297 1 68.69 321 THR A N 1
ATOM 2544 C CA . THR A 1 321 ? 4.074 6.695 -24.25 1 68.69 321 THR A CA 1
ATOM 2545 C C . THR A 1 321 ? 4.695 6.863 -25.625 1 68.69 321 THR A C 1
ATOM 2547 O O . THR A 1 321 ? 4.98 5.879 -26.312 1 68.69 321 THR A O 1
ATOM 2550 N N . ASN A 1 322 ? 4.617 8.086 -26.156 1 56.12 322 ASN A N 1
ATOM 2551 C CA . ASN A 1 322 ? 5.258 8.367 -27.438 1 56.12 322 ASN A CA 1
ATOM 2552 C C . ASN A 1 322 ? 6.773 8.25 -27.344 1 56.12 322 ASN A C 1
ATOM 2554 O O . ASN A 1 322 ? 7.359 8.555 -26.312 1 56.12 322 ASN A O 1
ATOM 2558 N N . GLU A 1 323 ? 7.434 7.285 -28.109 1 49.75 323 GLU A N 1
ATOM 2559 C CA . GLU A 1 323 ? 8.867 7.051 -28.234 1 49.75 323 GLU A CA 1
ATOM 2560 C C . GLU A 1 323 ? 9.648 8.352 -28.094 1 49.75 323 GLU A C 1
ATOM 2562 O O . GLU A 1 323 ? 10.766 8.359 -27.562 1 49.75 323 GLU A O 1
ATOM 2567 N N . GLU A 1 324 ? 9.258 9.391 -28.594 1 43.28 324 GLU A N 1
ATOM 2568 C CA . GLU A 1 324 ? 10.07 10.602 -28.641 1 43.28 324 GLU A CA 1
ATOM 2569 C C . GLU A 1 324 ? 10.32 11.148 -27.234 1 43.28 324 GLU A C 1
ATOM 2571 O O . GLU A 1 324 ? 11.289 11.883 -27.016 1 43.28 324 GLU A O 1
ATOM 2576 N N . THR A 1 325 ? 9.562 11.031 -26.297 1 38.62 325 THR A N 1
ATOM 2577 C CA . THR A 1 325 ? 9.695 11.656 -24.984 1 38.62 325 THR A CA 1
ATOM 2578 C C . THR A 1 325 ? 10.547 10.789 -24.062 1 38.62 325 THR A C 1
ATOM 2580 O O . THR A 1 325 ? 10.727 11.109 -22.875 1 38.62 325 THR A O 1
ATOM 2583 N N . LEU A 1 326 ? 10.773 9.664 -24.281 1 38.62 326 LEU A N 1
ATOM 2584 C CA . LEU A 1 326 ? 11.664 8.828 -23.484 1 38.62 326 LEU A CA 1
ATOM 2585 C C . LEU A 1 326 ? 13.102 9.312 -23.578 1 38.62 326 LEU A C 1
ATOM 2587 O O . LEU A 1 326 ? 13.977 8.812 -22.859 1 38.62 326 LEU A O 1
ATOM 2591 N N . ASN A 1 327 ? 13.492 9.961 -24.562 1 30.61 327 ASN A N 1
ATOM 2592 C CA . ASN A 1 327 ? 14.836 10.523 -24.656 1 30.61 327 ASN A CA 1
ATOM 2593 C C . ASN A 1 327 ? 14.969 11.805 -23.844 1 30.61 327 ASN A C 1
ATOM 2595 O O . ASN A 1 327 ? 14.117 12.695 -23.938 1 30.61 327 ASN A O 1
ATOM 2599 N N . MET B 1 1 ? 51.875 3.711 18.844 1 26.45 1 MET B N 1
ATOM 2600 C CA . MET B 1 1 ? 51.469 4.051 17.484 1 26.45 1 MET B CA 1
ATOM 2601 C C . MET B 1 1 ? 50 4.395 17.422 1 26.45 1 MET B C 1
ATOM 2603 O O . MET B 1 1 ? 49.156 3.678 17.984 1 26.45 1 MET B O 1
ATOM 2607 N N . GLY B 1 2 ? 49.625 5.727 17.203 1 23.12 2 GLY B N 1
ATOM 2608 C CA . GLY B 1 2 ? 48.469 6.555 17.531 1 23.12 2 GLY B CA 1
ATOM 2609 C C . GLY B 1 2 ? 47.25 6.207 16.703 1 23.12 2 GLY B C 1
ATOM 2610 O O . GLY B 1 2 ? 47.312 6.109 15.484 1 23.12 2 GLY B O 1
ATOM 2611 N N . ARG B 1 3 ? 46.281 5.406 17.297 1 25.91 3 ARG B N 1
ATOM 2612 C CA . ARG B 1 3 ? 45 5.016 16.703 1 25.91 3 ARG B CA 1
ATOM 2613 C C . ARG B 1 3 ? 44.312 6.215 16.094 1 25.91 3 ARG B C 1
ATOM 2615 O O . ARG B 1 3 ? 44.031 7.199 16.781 1 25.91 3 ARG B O 1
ATOM 2622 N N . ASP B 1 4 ? 44.656 6.562 14.844 1 26 4 ASP B N 1
ATOM 2623 C CA . ASP B 1 4 ? 44.062 7.609 14.016 1 26 4 ASP B CA 1
ATOM 2624 C C . ASP B 1 4 ? 42.531 7.547 14.07 1 26 4 ASP B C 1
ATOM 2626 O O . ASP B 1 4 ? 41.938 6.523 13.742 1 26 4 ASP B O 1
ATOM 2630 N N . GLN B 1 5 ? 41.969 8.25 15.023 1 25.14 5 GLN B N 1
ATOM 2631 C CA . GLN B 1 5 ? 40.562 8.531 15.164 1 25.14 5 GLN B CA 1
ATOM 2632 C C . GLN B 1 5 ? 39.969 9.047 13.852 1 25.14 5 GLN B C 1
ATOM 2634 O O . GLN B 1 5 ? 40.344 10.125 13.383 1 25.14 5 GLN B O 1
ATOM 2639 N N . VAL B 1 6 ? 39.719 8.203 12.875 1 27.67 6 VAL B N 1
ATOM 2640 C CA . VAL B 1 6 ? 38.969 8.594 11.68 1 27.67 6 VAL B CA 1
ATOM 2641 C C . VAL B 1 6 ? 37.812 9.516 12.07 1 27.67 6 VAL B C 1
ATOM 2643 O O . VAL B 1 6 ? 36.906 9.109 12.805 1 27.67 6 VAL B O 1
ATOM 2646 N N . SER B 1 7 ? 38.094 10.766 12.305 1 28.34 7 SER B N 1
ATOM 2647 C CA . SER B 1 7 ? 37.062 11.797 12.383 1 28.34 7 SER B CA 1
ATOM 2648 C C . SER B 1 7 ? 36.031 11.617 11.281 1 28.34 7 SER B C 1
ATOM 2650 O O . SER B 1 7 ? 36.375 11.602 10.094 1 28.34 7 SER B O 1
ATOM 2652 N N . HIS B 1 8 ? 35.156 10.75 11.445 1 31.19 8 HIS B N 1
ATOM 2653 C CA . HIS B 1 8 ? 34 10.688 10.555 1 31.19 8 HIS B CA 1
ATOM 2654 C C . HIS B 1 8 ? 33.5 12.078 10.211 1 31.19 8 HIS B C 1
ATOM 2656 O O . HIS B 1 8 ? 33.062 12.82 11.086 1 31.19 8 HIS B O 1
ATOM 2662 N N . LYS B 1 9 ? 34.156 12.781 9.305 1 31.78 9 LYS B N 1
ATOM 2663 C CA . LYS B 1 9 ? 33.656 13.969 8.609 1 31.78 9 LYS B CA 1
ATOM 2664 C C . LYS B 1 9 ? 32.156 13.883 8.352 1 31.78 9 LYS B C 1
ATOM 2666 O O . LYS B 1 9 ? 31.734 13.141 7.469 1 31.78 9 LYS B O 1
ATOM 2671 N N . ARG B 1 10 ? 31.328 14.008 9.336 1 33.91 10 ARG B N 1
ATOM 2672 C CA . ARG B 1 10 ? 29.891 14.164 9.266 1 33.91 10 ARG B CA 1
ATOM 2673 C C . ARG B 1 10 ? 29.5 15.297 8.32 1 33.91 10 ARG B C 1
ATOM 2675 O O . ARG B 1 10 ? 29.672 16.469 8.648 1 33.91 10 ARG B O 1
ATOM 2682 N N . SER B 1 11 ? 29.844 15.328 7.137 1 36.97 11 SER B N 1
ATOM 2683 C CA . SER B 1 11 ? 29.438 16.312 6.148 1 36.97 11 SER B CA 1
ATOM 2684 C C . SER B 1 11 ? 27.953 16.641 6.277 1 36.97 11 SER B C 1
ATOM 2686 O O . SER B 1 11 ? 27.109 16 5.637 1 36.97 11 SER B O 1
ATOM 2688 N N . GLN B 1 12 ? 27.328 16.609 7.418 1 41.38 12 GLN B N 1
ATOM 2689 C CA . GLN B 1 12 ? 25.906 16.953 7.422 1 41.38 12 GLN B CA 1
ATOM 2690 C C . GLN B 1 12 ? 25.688 18.359 6.863 1 41.38 12 GLN B C 1
ATOM 2692 O O . GLN B 1 12 ? 26.016 19.344 7.523 1 41.38 12 GLN B O 1
ATOM 2697 N N . ASN B 1 13 ? 26.094 18.719 5.742 1 41.97 13 ASN B N 1
ATOM 2698 C CA . ASN B 1 13 ? 25.75 20 5.129 1 41.97 13 ASN B CA 1
ATOM 2699 C C . ASN B 1 13 ? 24.312 20.406 5.457 1 41.97 13 ASN B C 1
ATOM 2701 O O . ASN B 1 13 ? 23.406 20.203 4.645 1 41.97 13 ASN B O 1
ATOM 2705 N N . SER B 1 14 ? 23.578 19.875 6.414 1 49.41 14 SER B N 1
ATOM 2706 C CA . SER B 1 14 ? 22.172 20.266 6.48 1 49.41 14 SER B CA 1
ATOM 2707 C C . SER B 1 14 ? 22.031 21.734 6.852 1 49.41 14 SER B C 1
ATOM 2709 O O . SER B 1 14 ? 22.25 22.125 8 1 49.41 14 SER B O 1
ATOM 2711 N N . ASN B 1 15 ? 22.406 22.625 6.086 1 51.34 15 ASN B N 1
ATOM 2712 C CA . ASN B 1 15 ? 21.859 23.953 6.297 1 51.34 15 ASN B CA 1
ATOM 2713 C C . ASN B 1 15 ? 20.438 23.891 6.871 1 51.34 15 ASN B C 1
ATOM 2715 O O . ASN B 1 15 ? 19.531 23.328 6.254 1 51.34 15 ASN B O 1
ATOM 2719 N N . VAL B 1 16 ? 20.422 23.859 8.234 1 60.62 16 VAL B N 1
ATOM 2720 C CA . VAL B 1 16 ? 19.156 23.906 8.953 1 60.62 16 VAL B CA 1
ATOM 2721 C C . VAL B 1 16 ? 18.391 25.156 8.539 1 60.62 16 VAL B C 1
ATOM 2723 O O . VAL B 1 16 ? 18.891 26.281 8.656 1 60.62 16 VAL B O 1
ATOM 2726 N N . SER B 1 17 ? 17.234 25.016 7.777 1 70.69 17 SER B N 1
ATOM 2727 C CA . SER B 1 17 ? 16.344 26.094 7.375 1 70.69 17 SER B CA 1
ATOM 2728 C C . SER B 1 17 ? 15.328 26.422 8.477 1 70.69 17 SER B C 1
ATOM 2730 O O . SER B 1 17 ? 15.125 25.609 9.391 1 70.69 17 SER B O 1
ATOM 2732 N N . GLU B 1 18 ? 15.047 27.719 8.797 1 92.12 18 GLU B N 1
ATOM 2733 C CA . GLU B 1 18 ? 13.836 28.109 9.516 1 92.12 18 GLU B CA 1
ATOM 2734 C C . GLU B 1 18 ? 12.602 27.484 8.883 1 92.12 18 GLU B C 1
ATOM 2736 O O . GLU B 1 18 ? 12.641 27.047 7.727 1 92.12 18 GLU B O 1
ATOM 2741 N N . ILE B 1 19 ? 11.641 27.281 9.656 1 97.75 19 ILE B N 1
ATOM 2742 C CA . ILE B 1 19 ? 10.367 26.891 9.07 1 97.75 19 ILE B CA 1
ATOM 2743 C C . ILE B 1 19 ? 9.789 28.062 8.273 1 97.75 19 ILE B C 1
ATOM 2745 O O . ILE B 1 19 ? 9.469 29.109 8.836 1 97.75 19 ILE B O 1
ATOM 2749 N N . PRO B 1 20 ? 9.688 27.922 6.984 1 97.81 20 PRO B N 1
ATOM 2750 C CA . PRO B 1 20 ? 9.016 28.984 6.246 1 97.81 20 PRO B CA 1
ATOM 2751 C C . PRO B 1 20 ? 7.625 29.297 6.793 1 97.81 20 PRO B C 1
ATOM 2753 O O . PRO B 1 20 ? 6.895 28.375 7.184 1 97.81 20 PRO B O 1
ATOM 2756 N N . ASP B 1 21 ? 7.332 30.5 6.855 1 97.75 21 ASP B N 1
ATOM 2757 C CA . ASP B 1 21 ? 6.094 31.016 7.438 1 97.75 21 ASP B CA 1
ATOM 2758 C C . ASP B 1 21 ? 5.34 31.891 6.438 1 97.75 21 ASP B C 1
ATOM 2760 O O . ASP B 1 21 ? 5.746 33.031 6.156 1 97.75 21 ASP B O 1
ATOM 2764 N N . LEU B 1 22 ? 4.242 31.328 5.91 1 97.38 22 LEU B N 1
ATOM 2765 C CA . LEU B 1 22 ? 3.43 31.984 4.898 1 97.38 22 LEU B CA 1
ATOM 2766 C C . LEU B 1 22 ? 2.102 32.469 5.484 1 97.38 22 LEU B C 1
ATOM 2768 O O . LEU B 1 22 ? 1.635 31.906 6.488 1 97.38 22 LEU B O 1
ATOM 2772 N N . ASP B 1 23 ? 1.566 33.438 4.879 1 96.75 23 ASP B N 1
ATOM 2773 C CA . ASP B 1 23 ? 0.276 33.969 5.324 1 96.75 23 ASP B CA 1
ATOM 2774 C C . ASP B 1 23 ? -0.737 33.969 4.184 1 96.75 23 ASP B C 1
ATOM 2776 O O . ASP B 1 23 ? -0.619 34.75 3.244 1 96.75 23 ASP B O 1
ATOM 2780 N N . SER B 1 24 ? -1.697 33.125 4.301 1 95.19 24 SER B N 1
ATOM 2781 C CA . SER B 1 24 ? -2.68 32.969 3.232 1 95.19 24 SER B CA 1
ATOM 2782 C C . SER B 1 24 ? -3.469 34.281 3.012 1 95.19 24 SER B C 1
ATOM 2784 O O . SER B 1 24 ? -3.965 34.531 1.912 1 95.19 24 SER B O 1
ATOM 2786 N N . SER B 1 25 ? -3.609 35.156 4 1 90.56 25 SER B N 1
ATOM 2787 C CA . SER B 1 25 ? -4.387 36.375 3.9 1 90.56 25 SER B CA 1
ATOM 2788 C C . SER B 1 25 ? -3.658 37.438 3.064 1 90.56 25 SER B C 1
ATOM 2790 O O . SER B 1 25 ? -4.262 38.406 2.631 1 90.56 25 SER B O 1
ATOM 2792 N N . LEU B 1 26 ? -2.424 37.219 2.867 1 87.94 26 LEU B N 1
ATOM 2793 C CA . LEU B 1 26 ? -1.62 38.219 2.145 1 87.94 26 LEU B CA 1
ATOM 2794 C C . LEU B 1 26 ? -1.518 37.844 0.667 1 87.94 26 LEU B C 1
ATOM 2796 O O . LEU B 1 26 ? -0.936 38.594 -0.121 1 87.94 26 LEU B O 1
ATOM 2800 N N . HIS B 1 27 ? -2.043 36.75 0.326 1 81.06 27 HIS B N 1
ATOM 2801 C CA . HIS B 1 27 ? -1.896 36.312 -1.056 1 81.06 27 HIS B CA 1
ATOM 2802 C C . HIS B 1 27 ? -3.117 36.688 -1.888 1 81.06 27 HIS B C 1
ATOM 2804 O O . HIS B 1 27 ? -4.25 36.594 -1.409 1 81.06 27 HIS B O 1
ATOM 2810 N N . ARG B 1 28 ? -2.752 37.094 -3.029 1 74.62 28 ARG B N 1
ATOM 2811 C CA . ARG B 1 28 ? -3.789 37.562 -3.949 1 74.62 28 ARG B CA 1
ATOM 2812 C C . ARG B 1 28 ? -4.465 36.375 -4.641 1 74.62 28 ARG B C 1
ATOM 2814 O O . ARG B 1 28 ? -5.621 36.5 -5.062 1 74.62 28 ARG B O 1
ATOM 2821 N N . SER B 1 29 ? -3.662 35.344 -4.801 1 91 29 SER B N 1
ATOM 2822 C CA . SER B 1 29 ? -4.246 34.219 -5.512 1 91 29 SER B CA 1
ATOM 2823 C C . SER B 1 29 ? -3.896 32.875 -4.828 1 91 29 SER B C 1
ATOM 2825 O O . SER B 1 29 ? -2.812 32.75 -4.266 1 91 29 SER B O 1
ATOM 2827 N N . GLU B 1 30 ? -4.785 32.031 -4.914 1 94 30 GLU B N 1
ATOM 2828 C CA . GLU B 1 30 ? -4.586 30.672 -4.402 1 94 30 GLU B CA 1
ATOM 2829 C C . GLU B 1 30 ? -3.402 30 -5.086 1 94 30 GLU B C 1
ATOM 2831 O O . GLU B 1 30 ? -2.615 29.312 -4.434 1 94 30 GLU B O 1
ATOM 2836 N N . ASP B 1 31 ? -3.271 30.25 -6.348 1 95.88 31 ASP B N 1
ATOM 2837 C CA . ASP B 1 31 ? -2.205 29.625 -7.113 1 95.88 31 ASP B CA 1
ATOM 2838 C C . ASP B 1 31 ? -0.831 30.078 -6.633 1 95.88 31 ASP B C 1
ATOM 2840 O O . ASP B 1 31 ? 0.112 29.281 -6.582 1 95.88 31 ASP B O 1
ATOM 2844 N N . THR B 1 32 ? -0.733 31.344 -6.297 1 96.5 32 THR B N 1
ATOM 2845 C CA . THR B 1 32 ? 0.533 31.859 -5.785 1 96.5 32 THR B CA 1
ATOM 2846 C C . THR B 1 32 ? 0.848 31.25 -4.418 1 96.5 32 THR B C 1
ATOM 2848 O O . THR B 1 32 ? 1.993 30.891 -4.145 1 96.5 32 THR B O 1
ATOM 2851 N N . LEU B 1 33 ? -0.157 31.203 -3.582 1 97.94 33 LEU B N 1
ATOM 2852 C CA . LEU B 1 33 ? 0.038 30.594 -2.277 1 97.94 33 LEU B CA 1
ATOM 2853 C C . LEU B 1 33 ? 0.502 29.141 -2.428 1 97.94 33 LEU B C 1
ATOM 2855 O O . LEU B 1 33 ? 1.45 28.719 -1.763 1 97.94 33 LEU B O 1
ATOM 2859 N N . VAL B 1 34 ? -0.123 28.406 -3.363 1 98.62 34 VAL B N 1
ATOM 2860 C CA . VAL B 1 34 ? 0.217 27.016 -3.611 1 98.62 34 VAL B CA 1
ATOM 2861 C C . VAL B 1 34 ? 1.673 26.906 -4.062 1 98.62 34 VAL B C 1
ATOM 2863 O O . VAL B 1 34 ? 2.426 26.062 -3.555 1 98.62 34 VAL B O 1
ATOM 2866 N N . ALA B 1 35 ? 2.064 27.75 -4.98 1 98.06 35 ALA B N 1
ATOM 2867 C CA . ALA B 1 35 ? 3.436 27.734 -5.484 1 98.06 35 ALA B CA 1
ATOM 2868 C C . ALA B 1 35 ? 4.434 27.984 -4.355 1 98.06 35 ALA B C 1
ATOM 2870 O O . ALA B 1 35 ? 5.48 27.344 -4.289 1 98.06 35 ALA B O 1
ATOM 2871 N N . GLU B 1 36 ? 4.117 28.906 -3.459 1 98 36 GLU B N 1
ATOM 2872 C CA . GLU B 1 36 ? 5.004 29.234 -2.348 1 98 36 GLU B CA 1
ATOM 2873 C C . GLU B 1 36 ? 5.078 28.094 -1.341 1 98 36 GLU B C 1
ATOM 2875 O O . GLU B 1 36 ? 6.141 27.828 -0.78 1 98 36 GLU B O 1
ATOM 2880 N N . ILE B 1 37 ? 3.943 27.469 -1.103 1 98.62 37 ILE B N 1
ATOM 2881 C CA . ILE B 1 37 ? 3.932 26.328 -0.207 1 98.62 37 ILE B CA 1
ATOM 2882 C C . ILE B 1 37 ? 4.82 25.219 -0.776 1 98.62 37 ILE B C 1
ATOM 2884 O O . ILE B 1 37 ? 5.641 24.641 -0.058 1 98.62 37 ILE B O 1
ATOM 2888 N N . ILE B 1 38 ? 4.645 24.906 -2.076 1 98.62 38 ILE B N 1
ATOM 2889 C CA . ILE B 1 38 ? 5.426 23.859 -2.736 1 98.62 38 ILE B CA 1
ATOM 2890 C C . ILE B 1 38 ? 6.914 24.188 -2.639 1 98.62 38 ILE B C 1
ATOM 2892 O O . ILE B 1 38 ? 7.727 23.328 -2.322 1 98.62 38 ILE B O 1
ATOM 2896 N N . GLU B 1 39 ? 7.273 25.453 -2.855 1 97.75 39 GLU B N 1
ATOM 2897 C CA . GLU B 1 39 ? 8.664 25.875 -2.746 1 97.75 39 GLU B CA 1
ATOM 2898 C C . GLU B 1 39 ? 9.188 25.719 -1.321 1 97.75 39 GLU B C 1
ATOM 2900 O O . GLU B 1 39 ? 10.289 25.203 -1.114 1 97.75 39 GLU B O 1
ATOM 2905 N N . ALA B 1 40 ? 8.414 26.156 -0.372 1 97.69 40 ALA B N 1
ATOM 2906 C CA . ALA B 1 40 ? 8.789 26.078 1.037 1 97.69 40 ALA B CA 1
ATOM 2907 C C . ALA B 1 40 ? 9 24.641 1.466 1 97.69 40 ALA B C 1
ATOM 2909 O O . ALA B 1 40 ? 10 24.312 2.115 1 97.69 40 ALA B O 1
ATOM 2910 N N . MET B 1 41 ? 8.117 23.75 1.088 1 98.12 41 MET B N 1
ATOM 2911 C CA . MET B 1 41 ? 8.211 22.328 1.448 1 98.12 41 MET B CA 1
ATOM 2912 C C . MET B 1 41 ? 9.375 21.656 0.734 1 98.12 41 MET B C 1
ATOM 2914 O O . MET B 1 41 ? 10.023 20.766 1.288 1 98.12 41 MET B O 1
ATOM 2918 N N . THR B 1 42 ? 9.594 22.047 -0.493 1 97.56 42 THR B N 1
ATOM 2919 C CA . THR B 1 42 ? 10.734 21.531 -1.231 1 97.56 42 THR B CA 1
ATOM 2920 C C . THR B 1 42 ? 12.039 21.891 -0.521 1 97.56 42 THR B C 1
ATOM 2922 O O . THR B 1 42 ? 12.961 21.078 -0.458 1 97.56 42 THR B O 1
ATOM 2925 N N . LEU B 1 43 ? 12.055 23.062 0.066 1 96.06 43 LEU B N 1
ATOM 2926 C CA . LEU B 1 43 ? 13.258 23.578 0.711 1 96.06 43 LEU B CA 1
ATOM 2927 C C . LEU B 1 43 ? 13.414 22.984 2.107 1 96.06 43 LEU B C 1
ATOM 2929 O O . LEU B 1 43 ? 14.484 22.469 2.445 1 96.06 43 LEU B O 1
ATOM 2933 N N . ALA B 1 44 ? 12.336 23.016 2.889 1 97.12 44 ALA B N 1
ATOM 2934 C CA . ALA B 1 44 ? 12.477 22.75 4.316 1 97.12 44 ALA B CA 1
ATOM 2935 C C . ALA B 1 44 ? 11.75 21.469 4.711 1 97.12 44 ALA B C 1
ATOM 2937 O O . ALA B 1 44 ? 11.875 21 5.844 1 97.12 44 ALA B O 1
ATOM 2938 N N . GLY B 1 45 ? 10.953 20.906 3.83 1 97.88 45 GLY B N 1
ATOM 2939 C CA . GLY B 1 45 ? 10.148 19.734 4.141 1 97.88 45 GLY B CA 1
ATOM 2940 C C . GLY B 1 45 ? 8.891 20.062 4.926 1 97.88 45 GLY B C 1
ATOM 2941 O O . GLY B 1 45 ? 8.031 19.203 5.121 1 97.88 45 GLY B O 1
ATOM 2942 N N . VAL B 1 46 ? 8.789 21.328 5.359 1 98.56 46 VAL B N 1
ATOM 2943 C CA . VAL B 1 46 ? 7.672 21.797 6.18 1 98.56 46 VAL B CA 1
ATOM 2944 C C . VAL B 1 46 ? 7.484 23.297 5.992 1 98.56 46 VAL B C 1
ATOM 2946 O O . VAL B 1 46 ? 8.43 24.016 5.664 1 98.56 46 VAL B O 1
ATOM 2949 N N . CYS B 1 47 ? 6.27 23.766 6.18 1 98.5 47 CYS B N 1
ATOM 2950 C CA . CYS B 1 47 ? 6.004 25.203 6.27 1 98.5 47 CYS B CA 1
ATOM 2951 C C . CYS B 1 47 ? 4.742 25.469 7.082 1 98.5 47 CYS B C 1
ATOM 2953 O O . CYS B 1 47 ? 3.891 24.594 7.227 1 98.5 47 CYS B O 1
ATOM 2955 N N . VAL B 1 48 ? 4.719 26.625 7.637 1 98.75 48 VAL B N 1
ATOM 2956 C CA . VAL B 1 48 ? 3.523 27.125 8.305 1 98.75 48 VAL B CA 1
ATOM 2957 C C . VAL B 1 48 ? 2.723 28 7.348 1 98.75 48 VAL B C 1
ATOM 2959 O O . VAL B 1 48 ? 3.295 28.797 6.594 1 98.75 48 VAL B O 1
ATOM 2962 N N . VAL B 1 49 ? 1.425 27.875 7.285 1 98.75 49 VAL B N 1
ATOM 2963 C CA . VAL B 1 49 ? 0.494 28.734 6.559 1 98.75 49 VAL B CA 1
ATOM 2964 C C . VAL B 1 49 ? -0.494 29.359 7.539 1 98.75 49 VAL B C 1
ATOM 2966 O O . VAL B 1 49 ? -1.386 28.688 8.055 1 98.75 49 VAL B O 1
ATOM 2969 N N . ARG B 1 50 ? -0.341 30.656 7.742 1 98.5 50 ARG B N 1
ATOM 2970 C CA . ARG B 1 50 ? -1.196 31.391 8.664 1 98.5 50 ARG B CA 1
ATOM 2971 C C . ARG B 1 50 ? -2.568 31.641 8.055 1 98.5 50 ARG B C 1
ATOM 2973 O O . ARG B 1 50 ? -2.68 31.922 6.855 1 98.5 50 ARG B O 1
ATOM 2980 N N . ASN B 1 51 ? -3.609 31.5 8.844 1 97.94 51 ASN B N 1
ATOM 2981 C CA . ASN B 1 51 ? -4.957 31.938 8.508 1 97.94 51 ASN B CA 1
ATOM 2982 C C . ASN B 1 51 ? -5.516 31.188 7.312 1 97.94 51 ASN B C 1
ATOM 2984 O O . ASN B 1 51 ? -6.219 31.75 6.477 1 97.94 51 ASN B O 1
ATOM 2988 N N . LEU B 1 52 ? -5.148 29.953 7.141 1 98.38 52 LEU B N 1
ATOM 2989 C CA . LEU B 1 52 ? -5.703 29.172 6.039 1 98.38 52 LEU B CA 1
ATOM 2990 C C . LEU B 1 52 ? -7.188 28.906 6.262 1 98.38 52 LEU B C 1
ATOM 2992 O O . LEU B 1 52 ? -7.957 28.797 5.301 1 98.38 52 LEU B O 1
ATOM 2996 N N . PHE B 1 53 ? -7.598 28.781 7.492 1 98.62 53 PHE B N 1
ATOM 2997 C CA . PHE B 1 53 ? -9 28.562 7.836 1 98.62 53 PHE B CA 1
ATOM 2998 C C . PHE B 1 53 ? -9.477 29.641 8.812 1 98.62 53 PHE B C 1
ATOM 3000 O O . PHE B 1 53 ? -8.688 30.172 9.594 1 98.62 53 PHE B O 1
ATOM 3007 N N . THR B 1 54 ? -10.773 29.891 8.859 1 98.19 54 THR B N 1
ATOM 3008 C CA . THR B 1 54 ? -11.336 30.906 9.734 1 98.19 54 THR B CA 1
ATOM 3009 C C . THR B 1 54 ? -11.531 30.359 11.148 1 98.19 54 THR B C 1
ATOM 3011 O O . THR B 1 54 ? -11.672 29.156 11.336 1 98.19 54 THR B O 1
ATOM 3014 N N . LYS B 1 55 ? -11.578 31.25 12.055 1 97.31 55 LYS B N 1
ATOM 3015 C CA . LYS B 1 55 ? -11.82 30.891 13.445 1 97.31 55 LYS B CA 1
ATOM 3016 C C . LYS B 1 55 ? -13.18 30.219 13.609 1 97.31 55 LYS B C 1
ATOM 3018 O O . LYS B 1 55 ? -13.328 29.281 14.398 1 97.31 55 LYS B O 1
ATOM 3023 N N . SER B 1 56 ? -14.164 30.703 12.922 1 98.25 56 SER B N 1
ATOM 3024 C CA . SER B 1 56 ? -15.5 30.125 13.023 1 98.25 56 SER B CA 1
ATOM 3025 C C . SER B 1 56 ? -15.516 28.672 12.578 1 98.25 56 SER B C 1
ATOM 3027 O O . SER B 1 56 ? -16.141 27.828 13.211 1 98.25 56 SER B O 1
ATOM 3029 N N . LEU B 1 57 ? -14.844 28.359 11.492 1 98.56 57 LEU B N 1
ATOM 3030 C CA . LEU B 1 57 ? -14.727 26.984 11.008 1 98.56 57 LEU B CA 1
ATOM 3031 C C . LEU B 1 57 ? -14.055 26.094 12.047 1 98.56 57 LEU B C 1
ATOM 3033 O O . LEU B 1 57 ? -14.547 25.016 12.352 1 98.56 57 LEU B O 1
ATOM 3037 N N . VAL B 1 58 ? -13.008 26.578 12.617 1 98.62 58 VAL B N 1
ATOM 3038 C CA . VAL B 1 58 ? -12.211 25.844 13.586 1 98.62 58 VAL B CA 1
ATOM 3039 C C . VAL B 1 58 ? -13.047 25.578 14.836 1 98.62 58 VAL B C 1
ATOM 3041 O O . VAL B 1 58 ? -13.023 24.469 15.383 1 98.62 58 VAL B O 1
ATOM 3044 N N . ASP B 1 59 ? -13.773 26.562 15.258 1 98.5 59 ASP B N 1
ATOM 3045 C CA . ASP B 1 59 ? -14.625 26.422 16.422 1 98.5 59 ASP B CA 1
ATOM 3046 C C . ASP B 1 59 ? -15.68 25.328 16.203 1 98.5 59 ASP B C 1
ATOM 3048 O O . ASP B 1 59 ? -15.969 24.547 17.109 1 98.5 59 ASP B O 1
ATOM 3052 N N . GLN B 1 60 ? -16.234 25.312 15.039 1 98.75 60 GLN B N 1
ATOM 3053 C CA . GLN B 1 60 ? -17.25 24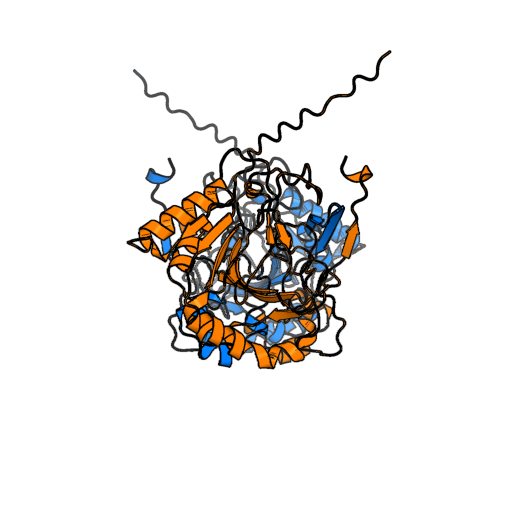.312 14.727 1 98.75 60 GLN B CA 1
ATOM 3054 C C . GLN B 1 60 ? -16.656 22.906 14.703 1 98.75 60 GLN B C 1
ATOM 3056 O O . GLN B 1 60 ? -17.281 21.953 15.203 1 98.75 60 GLN B O 1
ATOM 3061 N N . VAL B 1 61 ? -15.484 22.734 14.125 1 98.81 61 VAL B N 1
ATOM 3062 C CA . VAL B 1 61 ? -14.812 21.438 14.078 1 98.81 61 VAL B CA 1
ATOM 3063 C C . VAL B 1 61 ? -14.57 20.938 15.5 1 98.81 61 VAL B C 1
ATOM 3065 O O . VAL B 1 61 ? -14.844 19.781 15.82 1 98.81 61 VAL B O 1
ATOM 3068 N N . LEU B 1 62 ? -14.07 21.844 16.359 1 98.19 62 LEU B N 1
ATOM 3069 C CA . LEU B 1 62 ? -13.812 21.484 17.75 1 98.19 62 LEU B CA 1
ATOM 3070 C C . LEU B 1 62 ? -15.102 21.047 18.453 1 98.19 62 LEU B C 1
ATOM 3072 O O . LEU B 1 62 ? -15.102 20.062 19.188 1 98.19 62 LEU B O 1
ATOM 3076 N N . LYS B 1 63 ? -16.141 21.797 18.188 1 98.12 63 LYS B N 1
ATOM 3077 C CA . LYS B 1 63 ? -17.438 21.453 18.766 1 98.12 63 LYS B CA 1
ATOM 3078 C C . LYS B 1 63 ? -17.922 20.094 18.297 1 98.12 63 LYS B C 1
ATOM 3080 O O . LYS B 1 63 ? -18.453 19.312 19.078 1 98.12 63 LYS B O 1
ATOM 3085 N N . ASP B 1 64 ? -17.75 19.781 17.047 1 98.56 64 ASP B N 1
ATOM 3086 C CA . ASP B 1 64 ? -18.172 18.516 16.484 1 98.56 64 ASP B CA 1
ATOM 3087 C C . ASP B 1 64 ? -17.406 17.344 17.094 1 98.56 64 ASP B C 1
ATOM 3089 O O . ASP B 1 64 ? -17.969 16.25 17.266 1 98.56 64 ASP B O 1
ATOM 3093 N N . PHE B 1 65 ? -16.125 17.547 17.406 1 97.56 65 PHE B N 1
ATOM 3094 C CA . PHE B 1 65 ? -15.258 16.484 17.891 1 97.56 65 PHE B CA 1
ATOM 3095 C C . PHE B 1 65 ? -15.492 16.234 19.375 1 97.56 65 PHE B C 1
ATOM 3097 O O . PHE B 1 65 ? -15.258 15.125 19.875 1 97.56 65 PHE B O 1
ATOM 3104 N N . GLU B 1 66 ? -16 17.156 20.125 1 95.12 66 GLU B N 1
ATOM 3105 C CA . GLU B 1 66 ? -16.062 17.172 21.578 1 95.12 66 GLU B CA 1
ATOM 3106 C C . GLU B 1 66 ? -16.781 15.938 22.109 1 95.12 66 GLU B C 1
ATOM 3108 O O . GLU B 1 66 ? -16.297 15.266 23.016 1 95.12 66 GLU B O 1
ATOM 3113 N N . PRO B 1 67 ? -17.906 15.539 21.531 1 95.69 67 PRO B N 1
ATOM 3114 C CA . PRO B 1 67 ? -18.641 14.391 22.078 1 95.69 67 PRO B CA 1
ATOM 3115 C C . PRO B 1 67 ? -17.859 13.086 21.953 1 95.69 67 PRO B C 1
ATOM 3117 O O . PRO B 1 67 ? -18.156 12.109 22.641 1 95.69 67 PRO B O 1
ATOM 3120 N N . HIS B 1 68 ? -16.906 13.047 21.062 1 95 68 HIS B N 1
ATOM 3121 C CA . HIS B 1 68 ? -16.188 11.805 20.781 1 95 68 HIS B CA 1
ATOM 3122 C C . HIS B 1 68 ? -14.922 11.695 21.625 1 95 68 HIS B C 1
ATOM 3124 O O . HIS B 1 68 ? -14.312 10.625 21.703 1 95 68 HIS B O 1
ATOM 3130 N N . VAL B 1 69 ? -14.469 12.789 22.25 1 91.56 69 VAL B N 1
ATOM 3131 C CA . VAL B 1 69 ? -13.195 12.867 22.953 1 91.56 69 VAL B CA 1
ATOM 3132 C C . VAL B 1 69 ? -13.242 11.984 24.203 1 91.56 69 VAL B C 1
ATOM 3134 O O . VAL B 1 69 ? -12.305 11.219 24.453 1 91.56 69 VAL B O 1
ATOM 3137 N N . SER B 1 70 ? -14.32 11.93 24.922 1 84.06 70 SER B N 1
ATOM 3138 C CA . SER B 1 70 ? -14.422 11.211 26.188 1 84.06 70 SER B CA 1
ATOM 3139 C C . SER B 1 70 ? -14.391 9.703 25.969 1 84.06 70 SER B C 1
ATOM 3141 O O . SER B 1 70 ? -13.961 8.945 26.844 1 84.06 70 SER B O 1
ATOM 3143 N N . SER B 1 71 ? -14.758 9.281 24.797 1 81.19 71 SER B N 1
ATOM 3144 C CA . SER B 1 71 ? -14.82 7.852 24.516 1 81.19 71 SER B CA 1
ATOM 3145 C C . SER B 1 71 ? -13.516 7.352 23.906 1 81.19 71 SER B C 1
ATOM 3147 O O . SER B 1 71 ? -13.344 6.152 23.688 1 81.19 71 SER B O 1
ATOM 3149 N N . THR B 1 72 ? -12.734 8.344 23.641 1 78.5 72 THR B N 1
ATOM 3150 C CA . THR B 1 72 ? -11.477 7.984 23 1 78.5 72 THR B CA 1
ATOM 3151 C C . THR B 1 72 ? -10.359 7.863 24.031 1 78.5 72 THR B C 1
ATOM 3153 O O . THR B 1 72 ? -10.102 8.805 24.781 1 78.5 72 THR B O 1
ATOM 3156 N N . LYS B 1 73 ? -10.07 6.703 24.438 1 62.53 73 LYS B N 1
ATOM 3157 C CA . LYS B 1 73 ? -9.047 6.535 25.469 1 62.53 73 LYS B CA 1
ATOM 3158 C C . LYS B 1 73 ? -7.652 6.801 24.922 1 62.53 73 LYS B C 1
ATOM 3160 O O . LYS B 1 73 ? -6.848 7.484 25.547 1 62.53 73 LYS B O 1
ATOM 3165 N N . LEU B 1 74 ? -7.105 5.883 24.016 1 60.34 74 LEU B N 1
ATOM 3166 C CA . LEU B 1 74 ? -5.688 5.559 24.078 1 60.34 74 LEU B CA 1
ATOM 3167 C C . LEU B 1 74 ? -4.898 6.355 23.047 1 60.34 74 LEU B C 1
ATOM 3169 O O . LEU B 1 74 ? -5.383 6.598 21.938 1 60.34 74 LEU B O 1
ATOM 3173 N N . PHE B 1 75 ? -3.807 7.172 23.672 1 60.66 75 PHE B N 1
ATOM 3174 C CA . PHE B 1 75 ? -2.627 7.555 22.891 1 60.66 75 PHE B CA 1
ATOM 3175 C C . PHE B 1 75 ? -1.771 6.332 22.578 1 60.66 75 PHE B C 1
ATOM 3177 O O . PHE B 1 75 ? -1.5 5.512 23.453 1 60.66 75 PHE B O 1
ATOM 3184 N N . ASP B 1 76 ? -1.743 5.977 21.391 1 60.41 76 ASP B N 1
ATOM 3185 C CA . ASP B 1 76 ? -0.845 4.867 21.078 1 60.41 76 ASP B CA 1
ATOM 3186 C C . ASP B 1 76 ? 0.587 5.359 20.875 1 60.41 76 ASP B C 1
ATOM 3188 O O . ASP B 1 76 ? 0.807 6.492 20.453 1 60.41 76 ASP B O 1
ATOM 3192 N N . GLY B 1 77 ? 1.559 4.719 21.406 1 62.44 77 GLY B N 1
ATOM 3193 C CA . GLY B 1 77 ? 2.967 4.867 21.078 1 62.44 77 GLY B CA 1
ATOM 3194 C C . GLY B 1 77 ? 3.766 5.559 22.156 1 62.44 77 GLY B C 1
ATOM 3195 O O . GLY B 1 77 ? 4.988 5.406 22.234 1 62.44 77 GLY B O 1
ATOM 3196 N N . TYR B 1 78 ? 3.07 6.461 23 1 66.56 78 TYR B N 1
ATOM 3197 C CA . TYR B 1 78 ? 3.744 7.117 24.109 1 66.56 78 TYR B CA 1
ATOM 3198 C C . TYR B 1 78 ? 2.766 7.414 25.25 1 66.56 78 TYR B C 1
ATOM 3200 O O . TYR B 1 78 ? 1.55 7.43 25.031 1 66.56 78 TYR B O 1
ATOM 3208 N N . PRO B 1 79 ? 3.271 7.5 26.391 1 72.5 79 PRO B N 1
ATOM 3209 C CA . PRO B 1 79 ? 2.408 7.668 27.562 1 72.5 79 PRO B CA 1
ATOM 3210 C C . PRO B 1 79 ? 1.823 9.078 27.656 1 72.5 79 PRO B C 1
ATOM 3212 O O . PRO B 1 79 ? 2.029 9.758 28.672 1 72.5 79 PRO B O 1
ATOM 3215 N N . GLY B 1 80 ? 1.12 9.5 26.719 1 77.25 80 GLY B N 1
ATOM 3216 C CA . GLY B 1 80 ? 0.525 10.828 26.703 1 77.25 80 GLY B CA 1
ATOM 3217 C C . GLY B 1 80 ? -0.769 10.906 27.484 1 77.25 80 GLY B C 1
ATOM 3218 O O . GLY B 1 80 ? -1.396 9.891 27.766 1 77.25 80 GLY B O 1
ATOM 3219 N N . ASN B 1 81 ? -0.94 12.156 28 1 86.62 81 ASN B N 1
ATOM 3220 C CA . ASN B 1 81 ? -2.24 12.539 28.547 1 86.62 81 ASN B CA 1
ATOM 3221 C C . ASN B 1 81 ? -3.086 13.273 27.516 1 86.62 81 ASN B C 1
ATOM 3223 O O . ASN B 1 81 ? -2.752 14.383 27.094 1 86.62 81 ASN B O 1
ATOM 3227 N N . GLY B 1 82 ? -4.121 12.641 27.094 1 89.44 82 GLY B N 1
ATOM 3228 C CA . GLY B 1 82 ? -4.969 13.133 26.016 1 89.44 82 GLY B CA 1
ATOM 3229 C C . GLY B 1 82 ? -5.562 12.023 25.172 1 89.44 82 GLY B C 1
ATOM 3230 O O . GLY B 1 82 ? -5.953 10.977 25.688 1 89.44 82 GLY B O 1
ATOM 3231 N N . CYS B 1 83 ? -5.711 12.305 23.859 1 89.12 83 CYS B N 1
ATOM 3232 C CA . CYS B 1 83 ? -6.238 11.258 22.984 1 89.12 83 CYS B CA 1
ATOM 3233 C C . CYS B 1 83 ? -5.906 11.531 21.531 1 89.12 83 CYS B C 1
ATOM 3235 O O . CYS B 1 83 ? -5.562 12.664 21.172 1 89.12 83 CYS B O 1
ATOM 3237 N N . HIS B 1 84 ? -5.895 10.555 20.781 1 93.06 84 HIS B N 1
ATOM 3238 C CA . HIS B 1 84 ? -5.922 10.586 19.312 1 93.06 84 HIS B CA 1
ATOM 3239 C C . HIS B 1 84 ? -7.297 10.195 18.781 1 93.06 84 HIS B C 1
ATOM 3241 O O . HIS B 1 84 ? -7.648 9.016 18.766 1 93.06 84 HIS B O 1
ATOM 3247 N N . LEU B 1 85 ? -8.031 11.195 18.484 1 95.06 85 LEU B N 1
ATOM 3248 C CA . LEU B 1 85 ? -9.312 10.938 17.844 1 95.06 85 LEU B CA 1
ATOM 3249 C C . LEU B 1 85 ? -9.125 10.625 16.359 1 95.06 85 LEU B C 1
ATOM 3251 O O . LEU B 1 85 ? -8.438 11.359 15.648 1 95.06 85 LEU B O 1
ATOM 3255 N N . THR B 1 86 ? -9.664 9.469 15.891 1 95.56 86 THR B N 1
ATOM 3256 C CA . THR B 1 86 ? -9.508 9.039 14.5 1 95.56 86 THR B CA 1
ATOM 3257 C C . THR B 1 86 ? -10.859 8.945 13.812 1 95.56 86 THR B C 1
ATOM 3259 O O . THR B 1 86 ? -11.898 9.219 14.422 1 95.56 86 THR B O 1
ATOM 3262 N N . GLY B 1 87 ? -10.844 8.625 12.469 1 97 87 GLY B N 1
ATOM 3263 C CA . GLY B 1 87 ? -12.109 8.57 11.75 1 97 87 GLY B CA 1
ATOM 3264 C C . GLY B 1 87 ? -12.82 9.906 11.695 1 97 87 GLY B C 1
ATOM 3265 O O . GLY B 1 87 ? -14.031 9.977 11.93 1 97 87 GLY B O 1
ATOM 3266 N N . LEU B 1 88 ? -12.164 10.969 11.391 1 98.5 88 LEU B N 1
ATOM 3267 C CA . LEU B 1 88 ? -12.664 12.32 11.602 1 98.5 88 LEU B CA 1
ATOM 3268 C C . LEU B 1 88 ? -13.734 12.672 10.562 1 98.5 88 LEU B C 1
ATOM 3270 O O . LEU B 1 88 ? -14.586 13.531 10.812 1 98.5 88 LEU B O 1
ATOM 3274 N N . LEU B 1 89 ? -13.727 12.016 9.414 1 98.81 89 LEU B N 1
ATOM 3275 C CA . LEU B 1 89 ? -14.602 12.391 8.305 1 98.81 89 LEU B CA 1
ATOM 3276 C C . LEU B 1 89 ? -16.062 12.227 8.695 1 98.81 89 LEU B C 1
ATOM 3278 O O . LEU B 1 89 ? -16.938 12.953 8.203 1 98.81 89 LEU B O 1
ATOM 3282 N N . SER B 1 90 ? -16.344 11.305 9.578 1 98 90 SER B N 1
ATOM 3283 C CA . SER B 1 90 ? -17.734 11.055 9.969 1 98 90 SER B CA 1
ATOM 3284 C C . SER B 1 90 ? -18.078 11.805 11.25 1 98 90 SER B C 1
ATOM 3286 O O . SER B 1 90 ? -19.219 11.742 11.711 1 98 90 SER B O 1
ATOM 3288 N N . LYS B 1 91 ? -17.172 12.508 11.789 1 97.94 91 LYS B N 1
ATOM 3289 C CA . LYS B 1 91 ? -17.391 13.148 13.078 1 97.94 91 LYS B CA 1
ATOM 3290 C C . LYS B 1 91 ? -17.625 14.648 12.914 1 97.94 91 LYS B C 1
ATOM 3292 O O . LYS B 1 91 ? -18.141 15.305 13.82 1 97.94 91 LYS B O 1
ATOM 3297 N N . SER B 1 92 ? -17.219 15.172 11.805 1 98.62 92 SER B N 1
ATOM 3298 C CA . SER B 1 92 ? -17.438 16.578 11.461 1 98.62 92 SER B CA 1
ATOM 3299 C C . SER B 1 92 ? -17.594 16.766 9.953 1 98.62 92 SER B C 1
ATOM 3301 O O . SER B 1 92 ? -16.625 16.578 9.203 1 98.62 92 SER B O 1
ATOM 3303 N N . GLU B 1 93 ? -18.75 17.156 9.477 1 97.94 93 GLU B N 1
ATOM 3304 C CA . GLU B 1 93 ? -18.984 17.438 8.062 1 97.94 93 GLU B CA 1
ATOM 3305 C C . GLU B 1 93 ? -18.109 18.578 7.574 1 97.94 93 GLU B C 1
ATOM 3307 O O . GLU B 1 93 ? -17.594 18.547 6.457 1 97.94 93 GLU B O 1
ATOM 3312 N N . ILE B 1 94 ? -17.984 19.547 8.453 1 98.44 94 ILE B N 1
ATOM 3313 C CA . ILE B 1 94 ? -17.188 20.703 8.094 1 98.44 94 ILE B CA 1
ATOM 3314 C C . ILE B 1 94 ? -15.727 20.297 7.922 1 98.44 94 ILE B C 1
ATOM 3316 O O . ILE B 1 94 ? -15.055 20.75 6.996 1 98.44 94 ILE B O 1
ATOM 3320 N N . TYR B 1 95 ? -15.188 19.484 8.789 1 98.81 95 TYR B N 1
ATOM 3321 C CA . TYR B 1 95 ? -13.836 18.969 8.633 1 98.81 95 TYR B CA 1
ATOM 3322 C C . TYR B 1 95 ? -13.68 18.219 7.32 1 98.81 95 TYR B C 1
ATOM 3324 O O . TYR B 1 95 ? -12.75 18.469 6.559 1 98.81 95 TYR B O 1
ATOM 3332 N N . ALA B 1 96 ? -14.594 17.281 7.02 1 98.81 96 ALA B N 1
ATOM 3333 C CA . ALA B 1 96 ? -14.531 16.438 5.832 1 98.81 96 ALA B CA 1
ATOM 3334 C C . ALA B 1 96 ? -14.578 17.266 4.559 1 98.81 96 ALA B C 1
ATOM 3336 O O . ALA B 1 96 ? -13.789 17.062 3.637 1 98.81 96 ALA B O 1
ATOM 3337 N N . HIS B 1 97 ? -15.422 18.266 4.516 1 98.25 97 HIS B N 1
ATOM 3338 C CA . HIS B 1 97 ? -15.688 19 3.281 1 98.25 97 HIS B CA 1
ATOM 3339 C C . HIS B 1 97 ? -14.719 20.172 3.117 1 98.25 97 HIS B C 1
ATOM 3341 O O . HIS B 1 97 ? -14.195 20.406 2.023 1 98.25 97 HIS B O 1
ATOM 3347 N N . MET B 1 98 ? -14.5 20.875 4.223 1 98.56 98 MET B N 1
ATOM 3348 C CA . MET B 1 98 ? -13.82 22.156 4.07 1 98.56 98 MET B CA 1
ATOM 3349 C C . MET B 1 98 ? -12.336 22.016 4.387 1 98.56 98 MET B C 1
ATOM 3351 O O . MET B 1 98 ? -11.5 22.703 3.795 1 98.56 98 MET B O 1
ATOM 3355 N N . VAL B 1 99 ? -11.969 21.141 5.352 1 98.88 99 VAL B N 1
ATOM 3356 C CA . VAL B 1 99 ? -10.562 20.984 5.703 1 98.88 99 VAL B CA 1
ATOM 3357 C C . VAL B 1 99 ? -9.906 19.984 4.758 1 98.88 99 VAL B C 1
ATOM 3359 O O . VAL B 1 99 ? -8.984 20.344 4.012 1 98.88 99 VAL B O 1
ATOM 3362 N N . VAL B 1 100 ? -10.484 18.781 4.652 1 98.88 100 VAL B N 1
ATOM 3363 C CA . VAL B 1 100 ? -9.93 17.766 3.773 1 98.88 100 VAL B CA 1
ATOM 3364 C C . VAL B 1 100 ? -10.102 18.188 2.316 1 98.88 100 VAL B C 1
ATOM 3366 O O . VAL B 1 100 ? -9.227 17.938 1.482 1 98.88 100 VAL B O 1
ATOM 3369 N N . GLY B 1 101 ? -11.164 18.906 2.031 1 98.62 101 GLY B N 1
ATOM 3370 C CA . GLY B 1 101 ? -11.477 19.344 0.675 1 98.62 101 GLY B CA 1
ATOM 3371 C C . GLY B 1 101 ? -10.859 20.672 0.313 1 98.62 101 GLY B C 1
ATOM 3372 O O . GLY B 1 101 ? -11.156 21.234 -0.746 1 98.62 101 GLY B O 1
ATOM 3373 N N . ASN B 1 102 ? -10.062 21.219 1.164 1 98.75 102 ASN B N 1
ATOM 3374 C CA . ASN B 1 102 ? -9.453 22.516 0.88 1 98.75 102 ASN B CA 1
ATOM 3375 C C . ASN B 1 102 ? -8.672 22.484 -0.429 1 98.75 102 ASN B C 1
ATOM 3377 O O . ASN B 1 102 ? -7.844 21.594 -0.647 1 98.75 102 ASN B O 1
ATOM 3381 N N . SER B 1 103 ? -8.867 23.438 -1.271 1 98.12 103 SER B N 1
ATOM 3382 C CA . SER B 1 103 ? -8.297 23.438 -2.613 1 98.12 103 SER B CA 1
ATOM 3383 C C . SER B 1 103 ? -6.781 23.625 -2.564 1 98.12 103 SER B C 1
ATOM 3385 O O . SER B 1 103 ? -6.059 23.062 -3.395 1 98.12 103 SER B O 1
ATOM 3387 N N . VAL B 1 104 ? -6.266 24.422 -1.627 1 98.56 104 VAL B N 1
ATOM 3388 C CA . VAL B 1 104 ? -4.824 24.594 -1.469 1 98.56 104 VAL B CA 1
ATOM 3389 C C . VAL B 1 104 ? -4.184 23.25 -1.118 1 98.56 104 VAL B C 1
ATOM 3391 O O . VAL B 1 104 ? -3.199 22.844 -1.742 1 98.56 104 VAL B O 1
ATOM 3394 N N . PHE B 1 105 ? -4.785 22.578 -0.183 1 98.81 105 PHE B N 1
ATOM 3395 C CA . PHE B 1 105 ? -4.289 21.266 0.216 1 98.81 105 PHE B CA 1
ATOM 3396 C C . PHE B 1 105 ? -4.32 20.297 -0.959 1 98.81 105 PHE B C 1
ATOM 3398 O O . PHE B 1 105 ? -3.361 19.547 -1.181 1 98.81 105 PHE B O 1
ATOM 3405 N N . GLU B 1 106 ? -5.363 20.281 -1.697 1 98.75 106 GLU B N 1
ATOM 3406 C CA . GLU B 1 106 ? -5.512 19.391 -2.842 1 98.75 106 GLU B CA 1
ATOM 3407 C C . GLU B 1 106 ? -4.395 19.609 -3.857 1 98.75 106 GLU B C 1
ATOM 3409 O O . GLU B 1 106 ? -3.779 18.641 -4.328 1 98.75 106 GLU B O 1
ATOM 3414 N N . LYS B 1 107 ? -4.164 20.828 -4.215 1 98.75 107 LYS B N 1
ATOM 3415 C CA . LYS B 1 107 ? -3.148 21.141 -5.219 1 98.75 107 LYS B CA 1
ATOM 3416 C C . LYS B 1 107 ? -1.754 20.781 -4.719 1 98.75 107 LYS B C 1
ATOM 3418 O O . LYS B 1 107 ? -0.943 20.234 -5.473 1 98.75 107 LYS B O 1
ATOM 3423 N N . VAL B 1 108 ? -1.501 21.016 -3.445 1 98.88 108 VAL B N 1
ATOM 3424 C CA . VAL B 1 108 ? -0.188 20.734 -2.873 1 98.88 108 VAL B CA 1
ATOM 3425 C C . VAL B 1 108 ? 0.028 19.219 -2.799 1 98.88 108 VAL B C 1
ATOM 3427 O O . VAL B 1 108 ? 1.072 18.719 -3.217 1 98.88 108 VAL B O 1
ATOM 3430 N N . ARG B 1 109 ? -0.956 18.469 -2.295 1 98.81 109 ARG B N 1
ATOM 3431 C CA . ARG B 1 109 ? -0.793 17.016 -2.16 1 98.81 109 ARG B CA 1
ATOM 3432 C C . ARG B 1 109 ? -0.658 16.359 -3.525 1 98.81 109 ARG B C 1
ATOM 3434 O O . ARG B 1 109 ? 0.068 15.367 -3.67 1 98.81 109 ARG B O 1
ATOM 3441 N N . ASN B 1 110 ? -1.403 16.891 -4.559 1 98.44 110 ASN B N 1
ATOM 3442 C CA . ASN B 1 110 ? -1.287 16.328 -5.902 1 98.44 110 ASN B CA 1
ATOM 3443 C C . ASN B 1 110 ? 0.109 16.547 -6.48 1 98.44 110 ASN B C 1
ATOM 3445 O O . ASN B 1 110 ? 0.644 15.672 -7.168 1 98.44 110 ASN B O 1
ATOM 3449 N N . HIS B 1 111 ? 0.635 17.688 -6.215 1 98.62 111 HIS B N 1
ATOM 3450 C CA . HIS B 1 111 ? 1.982 17.969 -6.703 1 98.62 111 HIS B CA 1
ATOM 3451 C C . HIS B 1 111 ? 2.982 16.953 -6.141 1 98.62 111 HIS B C 1
ATOM 3453 O O . HIS B 1 111 ? 3.775 16.375 -6.887 1 98.62 111 HIS B O 1
ATOM 3459 N N . PHE B 1 112 ? 2.955 16.703 -4.906 1 98.69 112 PHE B N 1
ATOM 3460 C CA . PHE B 1 112 ? 4.008 15.938 -4.246 1 98.69 112 PHE B CA 1
ATOM 3461 C C . PHE B 1 112 ? 3.752 14.438 -4.375 1 98.69 112 PHE B C 1
ATOM 3463 O O . PHE B 1 112 ? 4.691 13.641 -4.391 1 98.69 112 PHE B O 1
ATOM 3470 N N . LEU B 1 113 ? 2.422 14.023 -4.531 1 98.44 113 LEU B N 1
ATOM 3471 C CA . LEU B 1 113 ? 2.184 12.609 -4.281 1 98.44 113 LEU B CA 1
ATOM 3472 C C . LEU B 1 113 ? 1.471 11.961 -5.465 1 98.44 113 LEU B C 1
ATOM 3474 O O . LEU B 1 113 ? 1.262 10.742 -5.477 1 98.44 113 LEU B O 1
ATOM 3478 N N . SER B 1 114 ? 1.052 12.766 -6.469 1 96.94 114 SER B N 1
ATOM 3479 C CA . SER B 1 114 ? 0.623 12.078 -7.684 1 96.94 114 SER B CA 1
ATOM 3480 C C . SER B 1 114 ? 1.767 11.273 -8.297 1 96.94 114 SER B C 1
ATOM 3482 O O . SER B 1 114 ? 2.904 11.75 -8.344 1 96.94 114 SER B O 1
ATOM 3484 N N . THR B 1 115 ? 1.468 10.109 -8.719 1 94.38 115 THR B N 1
ATOM 3485 C CA . THR B 1 115 ? 2.51 9.234 -9.242 1 94.38 115 THR B CA 1
ATOM 3486 C C . THR B 1 115 ? 2.285 8.945 -10.719 1 94.38 115 THR B C 1
ATOM 3488 O O . THR B 1 115 ? 1.184 8.578 -11.125 1 94.38 115 THR B O 1
ATOM 3491 N N . THR B 1 116 ? 3.281 9.164 -11.484 1 91.56 116 THR B N 1
ATOM 3492 C CA . THR B 1 116 ? 3.32 8.766 -12.883 1 91.56 116 THR B CA 1
ATOM 3493 C C . THR B 1 116 ? 4.262 7.578 -13.078 1 91.56 116 THR B C 1
ATOM 3495 O O . THR B 1 116 ? 5.414 7.613 -12.641 1 91.56 116 THR B O 1
ATOM 3498 N N . PHE B 1 117 ? 3.672 6.586 -13.688 1 89.88 117 PHE B N 1
ATOM 3499 C CA . PHE B 1 117 ? 4.398 5.332 -13.852 1 89.88 117 PHE B CA 1
ATOM 3500 C C . PHE B 1 117 ? 4.281 4.816 -15.281 1 89.88 117 PHE B C 1
ATOM 3502 O O . PHE B 1 117 ? 3.26 5.027 -15.938 1 89.88 117 PHE B O 1
ATOM 3509 N N . ARG B 1 118 ? 5.359 4.188 -15.695 1 88.31 118 ARG B N 1
ATOM 3510 C CA . ARG B 1 118 ? 5.363 3.58 -17.016 1 88.31 118 ARG B CA 1
ATOM 3511 C C . ARG B 1 118 ? 5.613 2.078 -16.938 1 88.31 118 ARG B C 1
ATOM 3513 O O . ARG B 1 118 ? 6.379 1.62 -16.078 1 88.31 118 ARG B O 1
ATOM 3520 N N . SER B 1 119 ? 5.031 1.34 -17.828 1 88.06 119 SER B N 1
ATOM 3521 C CA . SER B 1 119 ? 5.246 -0.101 -17.906 1 88.06 119 SER B CA 1
ATOM 3522 C C . SER B 1 119 ? 5.008 -0.617 -19.328 1 88.06 119 SER B C 1
ATOM 3524 O O . SER B 1 119 ? 4.148 -0.105 -20.047 1 88.06 119 SER B O 1
ATOM 3526 N N . TRP B 1 120 ? 5.773 -1.632 -19.609 1 84.38 120 TRP B N 1
ATOM 3527 C CA . TRP B 1 120 ? 5.551 -2.338 -20.875 1 84.38 120 TRP B CA 1
ATOM 3528 C C . TRP B 1 120 ? 4.348 -3.268 -20.766 1 84.38 120 TRP B C 1
ATOM 3530 O O . TRP B 1 120 ? 4.273 -4.102 -19.859 1 84.38 120 TRP B O 1
ATOM 3540 N N . ILE B 1 121 ? 3.422 -3.096 -21.656 1 81.75 121 ILE B N 1
ATOM 3541 C CA . ILE B 1 121 ? 2.283 -3.996 -21.781 1 81.75 121 ILE B CA 1
ATOM 3542 C C . ILE B 1 121 ? 2.057 -4.336 -23.25 1 81.75 121 ILE B C 1
ATOM 3544 O O . ILE B 1 121 ? 1.786 -3.451 -24.078 1 81.75 121 ILE B O 1
ATOM 3548 N N . GLY B 1 122 ? 2.166 -5.613 -23.578 1 80.75 122 GLY B N 1
ATOM 3549 C CA . GLY B 1 122 ? 1.962 -6.055 -24.953 1 80.75 122 GLY B CA 1
ATOM 3550 C C . GLY B 1 122 ? 2.926 -5.414 -25.938 1 80.75 122 GLY B C 1
ATOM 3551 O O . GLY B 1 122 ? 2.525 -4.984 -27.016 1 80.75 122 GLY B O 1
ATOM 3552 N N . GLY B 1 123 ? 4.039 -5.133 -25.5 1 77.44 123 GLY B N 1
ATOM 3553 C CA . GLY B 1 123 ? 5.055 -4.57 -26.375 1 77.44 123 GLY B CA 1
ATOM 3554 C C . GLY B 1 123 ? 4.977 -3.061 -26.484 1 77.44 123 GLY B C 1
ATOM 3555 O O . GLY B 1 123 ? 5.73 -2.449 -27.25 1 77.44 123 GLY B O 1
ATOM 3556 N N . LYS B 1 124 ? 4.062 -2.482 -25.828 1 82.06 124 LYS B N 1
ATOM 3557 C CA . LYS B 1 124 ? 3.914 -1.029 -25.828 1 82.06 124 LYS B CA 1
ATOM 3558 C C . LYS B 1 124 ? 4.23 -0.446 -24.453 1 82.06 124 LYS B C 1
ATOM 3560 O O . LYS B 1 124 ? 3.865 -1.023 -23.422 1 82.06 124 LYS B O 1
ATOM 3565 N N . MET B 1 125 ? 4.918 0.641 -24.484 1 85.94 125 MET B N 1
ATOM 3566 C CA . MET B 1 125 ? 5.148 1.362 -23.25 1 85.94 125 MET B CA 1
ATOM 3567 C C . MET B 1 125 ? 3.941 2.217 -22.875 1 85.94 125 MET B C 1
ATOM 3569 O O . MET B 1 125 ? 3.564 3.121 -23.625 1 85.94 125 MET B O 1
ATOM 3573 N N . MET B 1 126 ? 3.361 1.866 -21.797 1 87.19 126 MET B N 1
ATOM 3574 C CA . MET B 1 126 ? 2.18 2.574 -21.312 1 87.19 126 MET B CA 1
ATOM 3575 C C . MET B 1 126 ? 2.533 3.48 -20.141 1 87.19 126 MET B C 1
ATOM 3577 O O . MET B 1 126 ? 3.398 3.145 -19.328 1 87.19 126 MET B O 1
ATOM 3581 N N . THR B 1 127 ? 1.869 4.691 -20.047 1 91.5 127 THR B N 1
ATOM 3582 C CA . THR B 1 127 ? 2.045 5.625 -18.938 1 91.5 127 THR B CA 1
ATOM 3583 C C . THR B 1 127 ? 0.752 5.766 -18.141 1 91.5 127 THR B C 1
ATOM 3585 O O . THR B 1 127 ? -0.322 5.953 -18.719 1 91.5 127 THR B O 1
ATOM 3588 N N . PHE B 1 128 ? 0.896 5.684 -16.875 1 91.56 128 PHE B N 1
ATOM 3589 C CA . PHE B 1 128 ? -0.224 5.793 -15.945 1 91.56 128 PHE B CA 1
ATOM 3590 C C . PHE B 1 128 ? 0.027 6.895 -14.922 1 91.56 128 PHE B C 1
ATOM 3592 O O . PHE B 1 128 ? 1.161 7.09 -14.477 1 91.56 128 PHE B O 1
ATOM 3599 N N . THR B 1 129 ? -0.985 7.652 -14.562 1 93.25 129 THR B N 1
ATOM 3600 C CA . THR B 1 129 ? -0.897 8.633 -13.492 1 93.25 129 THR B CA 1
ATOM 3601 C C . THR B 1 129 ? -2.068 8.484 -12.523 1 93.25 129 THR B C 1
ATOM 3603 O O . THR B 1 129 ? -3.221 8.375 -12.945 1 93.25 129 THR B O 1
ATOM 3606 N N . SER B 1 130 ? -1.797 8.43 -11.281 1 94.5 130 SER B N 1
ATOM 3607 C CA . SER B 1 130 ? -2.826 8.336 -10.258 1 94.5 130 SER B CA 1
ATOM 3608 C C . SER B 1 130 ? -2.617 9.383 -9.164 1 94.5 130 SER B C 1
ATOM 3610 O O . SER B 1 130 ? -1.484 9.641 -8.758 1 94.5 130 SER B O 1
ATOM 3612 N N . PRO B 1 131 ? -3.654 10.008 -8.75 1 96.06 131 PRO B N 1
ATOM 3613 C CA . PRO B 1 131 ? -3.57 10.922 -7.602 1 96.06 131 PRO B CA 1
ATOM 3614 C C . PRO B 1 131 ? -3.418 10.188 -6.273 1 96.06 131 PRO B C 1
ATOM 3616 O O . PRO B 1 131 ? -3.57 8.969 -6.219 1 96.06 131 PRO B O 1
ATOM 3619 N N . PRO B 1 132 ? -3.1 10.914 -5.172 1 97.94 132 PRO B N 1
ATOM 3620 C CA . PRO B 1 132 ? -2.961 10.273 -3.863 1 97.94 132 PRO B CA 1
ATOM 3621 C C . PRO B 1 132 ? -4.301 9.844 -3.273 1 97.94 132 PRO B C 1
ATOM 3623 O O . PRO B 1 132 ? -5.355 10.172 -3.822 1 97.94 132 PRO B O 1
ATOM 3626 N N . GLN B 1 133 ? -4.227 9.109 -2.244 1 98.5 133 GLN B N 1
ATOM 3627 C CA . GLN B 1 133 ? -5.375 8.703 -1.442 1 98.5 133 GLN B CA 1
ATOM 3628 C C . GLN B 1 133 ? -5.207 9.125 0.013 1 98.5 133 GLN B C 1
ATOM 3630 O O . GLN B 1 133 ? -4.105 9.477 0.441 1 98.5 133 GLN B O 1
ATOM 3635 N N . LEU B 1 134 ? -6.305 9.164 0.732 1 98.94 134 LEU B N 1
ATOM 3636 C CA . LEU B 1 134 ? -6.262 9.469 2.158 1 98.94 134 LEU B CA 1
ATOM 3637 C C . LEU B 1 134 ? -5.539 8.359 2.924 1 98.94 134 LEU B C 1
ATOM 3639 O O . LEU B 1 134 ? -5.762 7.176 2.67 1 98.94 134 LEU B O 1
ATOM 3643 N N . ASP B 1 135 ? -4.66 8.695 3.76 1 98.81 135 ASP B N 1
ATOM 3644 C CA . ASP B 1 135 ? -3.914 7.754 4.59 1 98.81 135 ASP B CA 1
ATOM 3645 C C . ASP B 1 135 ? -4.535 7.633 5.977 1 98.81 135 ASP B C 1
ATOM 3647 O O . ASP B 1 135 ? -4.859 6.531 6.426 1 98.81 135 ASP B O 1
ATOM 3651 N N . SER B 1 136 ? -4.777 8.82 6.629 1 98.38 136 SER B N 1
ATOM 3652 C CA . SER B 1 136 ? -5.379 8.828 7.957 1 98.38 136 SER B CA 1
ATOM 3653 C C . SER B 1 136 ? -5.848 10.227 8.344 1 98.38 136 SER B C 1
ATOM 3655 O O . SER B 1 136 ? -5.43 11.219 7.746 1 98.38 136 SER B O 1
ATOM 3657 N N . THR B 1 137 ? -6.754 10.273 9.211 1 98.5 137 THR B N 1
ATOM 3658 C CA . THR B 1 137 ? -7.176 11.492 9.891 1 98.5 137 THR B CA 1
ATOM 3659 C C . THR B 1 137 ? -7.082 11.32 11.406 1 98.5 137 THR B C 1
ATOM 3661 O O . THR B 1 137 ? -7.633 10.367 11.961 1 98.5 137 THR B O 1
ATOM 3664 N N . ILE B 1 138 ? -6.391 12.211 12.055 1 96.75 138 ILE B N 1
ATOM 3665 C CA . ILE B 1 138 ? -6.133 12.109 13.484 1 96.75 138 ILE B CA 1
ATOM 3666 C C . ILE B 1 138 ? -6.242 13.484 14.133 1 96.75 138 ILE B C 1
ATOM 3668 O O . ILE B 1 138 ? -5.645 14.453 13.648 1 96.75 138 ILE B O 1
ATOM 3672 N N . CYS B 1 139 ? -6.973 13.594 15.062 1 96.88 139 CYS B N 1
ATOM 3673 C CA . CYS B 1 139 ? -6.965 14.773 15.914 1 96.88 139 CYS B CA 1
ATOM 3674 C C . CYS B 1 139 ? -6.277 14.484 17.25 1 96.88 139 CYS B C 1
ATOM 3676 O O . CYS B 1 139 ? -6.785 13.703 18.062 1 96.88 139 CYS B O 1
ATOM 3678 N N . SER B 1 140 ? -5.172 15.109 17.484 1 95.38 140 SER B N 1
ATOM 3679 C CA . SER B 1 140 ? -4.355 14.883 18.672 1 95.38 140 SER B CA 1
ATOM 3680 C C . SER B 1 140 ? -4.652 15.914 19.766 1 95.38 140 SER B C 1
ATOM 3682 O O . SER B 1 140 ? -4.48 17.109 19.547 1 95.38 140 SER B O 1
ATOM 3684 N N . TYR B 1 141 ? -5.098 15.438 20.844 1 94.38 141 TYR B N 1
ATOM 3685 C CA . TYR B 1 141 ? -5.25 16.219 22.062 1 94.38 141 TYR B CA 1
ATOM 3686 C C . TYR B 1 141 ? -4.09 15.969 23.031 1 94.38 141 TYR B C 1
ATOM 3688 O O . TYR B 1 141 ? -3.9 14.852 23.5 1 94.38 141 TYR B O 1
ATOM 3696 N N . ILE B 1 142 ? -3.297 16.938 23.219 1 94.5 142 ILE B N 1
ATOM 3697 C CA . ILE B 1 142 ? -2.258 16.859 24.234 1 94.5 142 ILE B CA 1
ATOM 3698 C C . ILE B 1 142 ? -2.65 17.734 25.422 1 94.5 142 ILE B C 1
ATOM 3700 O O . ILE B 1 142 ? -2.58 18.969 25.359 1 94.5 142 ILE B O 1
ATOM 3704 N N . ASN B 1 143 ? -3.033 17.094 26.469 1 94.19 143 ASN B N 1
ATOM 3705 C CA . ASN B 1 143 ? -3.521 17.797 27.656 1 94.19 143 ASN B CA 1
ATOM 3706 C C . ASN B 1 143 ? -2.373 18.328 28.5 1 94.19 143 ASN B C 1
ATOM 3708 O O . ASN B 1 143 ? -1.216 17.953 28.297 1 94.19 143 ASN B O 1
ATOM 3712 N N . PRO B 1 144 ? -2.76 19.266 29.406 1 95.56 144 PRO B N 1
ATOM 3713 C CA . PRO B 1 144 ? -1.739 19.797 30.312 1 95.56 144 PRO B CA 1
ATOM 3714 C C . PRO B 1 144 ? -0.975 18.703 31.047 1 95.56 144 PRO B C 1
ATOM 3716 O O . PRO B 1 144 ? -1.56 17.688 31.422 1 95.56 144 PRO B O 1
ATOM 3719 N N . GLN B 1 145 ? 0.337 18.938 31.219 1 94.12 145 GLN B N 1
ATOM 3720 C CA . GLN B 1 145 ? 1.25 18.031 31.922 1 94.12 145 GLN B CA 1
ATOM 3721 C C . GLN B 1 145 ? 1.363 16.703 31.203 1 94.12 145 GLN B C 1
ATOM 3723 O O . GLN B 1 145 ? 1.284 15.641 31.844 1 94.12 145 GLN B O 1
ATOM 3728 N N . SER B 1 146 ? 1.354 16.734 29.984 1 93.19 146 SER B N 1
ATOM 3729 C CA . SER B 1 146 ? 1.538 15.547 29.141 1 93.19 146 SER B CA 1
ATOM 3730 C C . SER B 1 146 ? 2.906 15.555 28.469 1 93.19 146 SER B C 1
ATOM 3732 O O . SER B 1 146 ? 3.361 16.594 27.984 1 93.19 146 SER B O 1
ATOM 3734 N N . PRO B 1 147 ? 3.613 14.414 28.516 1 91.5 147 PRO B N 1
ATOM 3735 C CA . PRO B 1 147 ? 4.809 14.328 27.672 1 91.5 147 PRO B CA 1
ATOM 3736 C C . PRO B 1 147 ? 4.488 14.422 26.188 1 91.5 147 PRO B C 1
ATOM 3738 O O . PRO B 1 147 ? 3.35 14.18 25.781 1 91.5 147 PRO B O 1
ATOM 3741 N N . GLY B 1 148 ? 5.473 14.844 25.453 1 89.38 148 GLY B N 1
ATOM 3742 C CA . GLY B 1 148 ? 5.371 14.828 24 1 89.38 148 GLY B CA 1
ATOM 3743 C C . GLY B 1 148 ? 5.797 13.516 23.375 1 89.38 148 GLY B C 1
ATOM 3744 O O . GLY B 1 148 ? 6.184 12.586 24.094 1 89.38 148 GLY B O 1
ATOM 3745 N N . GLU B 1 149 ? 5.652 13.438 22.078 1 89.69 149 GLU B N 1
ATOM 3746 C CA . GLU B 1 149 ? 6.086 12.273 21.328 1 89.69 149 GLU B CA 1
ATOM 3747 C C . GLU B 1 149 ? 7.609 12.203 21.234 1 89.69 149 GLU B C 1
ATOM 3749 O O . GLU B 1 149 ? 8.297 13.18 21.531 1 89.69 149 GLU B O 1
ATOM 3754 N N . HIS B 1 150 ? 8.062 11.07 20.844 1 88.69 150 HIS B N 1
ATOM 3755 C CA . HIS B 1 150 ? 9.461 10.906 20.469 1 88.69 150 HIS B CA 1
ATOM 3756 C C . HIS B 1 150 ? 9.719 11.422 19.047 1 88.69 150 HIS B C 1
ATOM 3758 O O . HIS B 1 150 ? 8.82 11.414 18.203 1 88.69 150 HIS B O 1
ATOM 3764 N N . LEU B 1 151 ? 10.961 11.891 18.875 1 92.12 151 LEU B N 1
ATOM 3765 C CA . LEU B 1 151 ? 11.359 12.266 17.531 1 92.12 151 LEU B CA 1
ATOM 3766 C C . LEU B 1 151 ? 11.195 11.094 16.562 1 92.12 151 LEU B C 1
ATOM 3768 O O . LEU B 1 151 ? 11.586 9.969 16.891 1 92.12 151 LEU B O 1
ATOM 3772 N N . HIS B 1 152 ? 10.633 11.359 15.383 1 92.88 152 HIS B N 1
ATOM 3773 C CA . HIS B 1 152 ? 10.367 10.305 14.406 1 92.88 152 HIS B CA 1
ATOM 3774 C C . HIS B 1 152 ? 10.117 10.891 13.023 1 92.88 152 HIS B C 1
ATOM 3776 O O . HIS B 1 152 ? 10.047 12.117 12.859 1 92.88 152 HIS B O 1
ATOM 3782 N N . ARG B 1 153 ? 10.086 10.086 12.07 1 94.69 153 ARG B N 1
ATOM 3783 C CA . ARG B 1 153 ? 9.578 10.352 10.727 1 94.69 153 ARG B CA 1
ATOM 3784 C C . ARG B 1 153 ? 8.289 9.57 10.469 1 94.69 153 ARG B C 1
ATOM 3786 O O . ARG B 1 153 ? 8.195 8.391 10.812 1 94.69 153 ARG B O 1
ATOM 3793 N N . ASP B 1 154 ? 7.344 10.227 9.844 1 96 154 ASP B N 1
ATOM 3794 C CA . ASP B 1 154 ? 6.039 9.602 9.641 1 96 154 ASP B CA 1
ATOM 3795 C C . ASP B 1 154 ? 6.109 8.531 8.555 1 96 154 ASP B C 1
ATOM 3797 O O . ASP B 1 154 ? 5.246 7.652 8.484 1 96 154 ASP B O 1
ATOM 3801 N N . ASP B 1 155 ? 7.082 8.57 7.637 1 96.12 155 ASP B N 1
ATOM 3802 C CA . ASP B 1 155 ? 7.125 7.617 6.535 1 96.12 155 ASP B CA 1
ATOM 3803 C C . ASP B 1 155 ? 7.652 6.262 7 1 96.12 155 ASP B C 1
ATOM 3805 O O . ASP B 1 155 ? 7.688 5.305 6.227 1 96.12 155 ASP B O 1
ATOM 3809 N N . ALA B 1 156 ? 8.039 6.156 8.312 1 93.19 156 ALA B N 1
ATOM 3810 C CA . ALA B 1 156 ? 8.539 4.895 8.859 1 93.19 156 ALA B CA 1
ATOM 3811 C C . ALA B 1 156 ? 7.473 3.803 8.773 1 93.19 156 ALA B C 1
ATOM 3813 O O . ALA B 1 156 ? 7.797 2.629 8.578 1 93.19 156 ALA B O 1
ATOM 3814 N N . ILE B 1 157 ? 6.262 4.16 8.883 1 94.31 157 ILE B N 1
ATOM 3815 C CA . ILE B 1 157 ? 5.199 3.16 8.93 1 94.31 157 ILE B CA 1
ATOM 3816 C C . ILE B 1 157 ? 5.094 2.463 7.57 1 94.31 157 ILE B C 1
ATOM 3818 O O . ILE B 1 157 ? 4.625 1.325 7.488 1 94.31 157 ILE B O 1
ATOM 3822 N N . HIS B 1 158 ? 5.527 3.111 6.496 1 96.81 158 HIS B N 1
ATOM 3823 C CA . HIS B 1 158 ? 5.539 2.527 5.16 1 96.81 158 HIS B CA 1
ATOM 3824 C C . HIS B 1 158 ? 6.949 2.115 4.75 1 96.81 158 HIS B C 1
ATOM 3826 O O . HIS B 1 158 ? 7.246 2.002 3.561 1 96.81 158 HIS B O 1
ATOM 3832 N N . TYR B 1 159 ? 7.848 2.092 5.73 1 93.31 159 TYR B N 1
ATOM 3833 C CA . TYR B 1 159 ? 9.211 1.615 5.551 1 93.31 159 TYR B CA 1
ATOM 3834 C C . TYR B 1 159 ? 10 2.545 4.637 1 93.31 159 TYR B C 1
ATOM 3836 O O . TYR B 1 159 ? 10.797 2.086 3.816 1 93.31 159 TYR B O 1
ATOM 3844 N N . GLY B 1 160 ? 9.695 3.834 4.738 1 91.5 160 GLY B N 1
ATOM 3845 C CA . GLY B 1 160 ? 10.492 4.828 4.035 1 91.5 160 GLY B CA 1
ATOM 3846 C C . GLY B 1 160 ? 11.969 4.773 4.387 1 91.5 160 GLY B C 1
ATOM 3847 O O . GLY B 1 160 ? 12.328 4.652 5.559 1 91.5 160 GLY B O 1
ATOM 3848 N N . TRP B 1 161 ? 12.844 4.859 3.352 1 91.5 161 TRP B N 1
ATOM 3849 C CA . TRP B 1 161 ? 14.289 4.859 3.535 1 91.5 161 TRP B CA 1
ATOM 3850 C C . TRP B 1 161 ? 14.977 5.688 2.455 1 91.5 161 TRP B C 1
ATOM 3852 O O . TRP B 1 161 ? 15.008 5.297 1.286 1 91.5 161 TRP B O 1
ATOM 3862 N N . ASN B 1 162 ? 15.523 6.758 2.863 1 93.06 162 ASN B N 1
ATOM 3863 C CA . ASN B 1 162 ? 16.141 7.676 1.913 1 93.06 162 ASN B CA 1
ATOM 3864 C C . ASN B 1 162 ? 17.625 7.844 2.186 1 93.06 162 ASN B C 1
ATOM 3866 O O . ASN B 1 162 ? 18.062 7.887 3.342 1 93.06 162 ASN B O 1
ATOM 3870 N N . GLU B 1 163 ? 18.328 7.938 1.146 1 93.62 163 GLU B N 1
ATOM 3871 C CA . GLU B 1 163 ? 19.719 8.406 1.22 1 93.62 163 GLU B CA 1
ATOM 3872 C C . GLU B 1 163 ? 19.781 9.93 1.203 1 93.62 163 GLU B C 1
ATOM 3874 O O . GLU B 1 163 ? 18.797 10.594 0.889 1 93.62 163 GLU B O 1
ATOM 3879 N N . ALA B 1 164 ? 20.922 10.453 1.619 1 94.06 164 ALA B N 1
ATOM 3880 C CA . ALA B 1 164 ? 21.094 11.906 1.59 1 94.06 164 ALA B CA 1
ATOM 3881 C C . ALA B 1 164 ? 20.875 12.453 0.186 1 94.06 164 ALA B C 1
ATOM 3883 O O . ALA B 1 164 ? 21.234 11.82 -0.805 1 94.06 164 ALA B O 1
ATOM 3884 N N . ALA B 1 165 ? 20.297 13.586 0.108 1 95.38 165 ALA B N 1
ATOM 3885 C CA . ALA B 1 165 ? 20.109 14.289 -1.158 1 95.38 165 ALA B CA 1
ATOM 3886 C C . ALA B 1 165 ? 20.453 15.766 -1.02 1 95.38 165 ALA B C 1
ATOM 3888 O O . ALA B 1 165 ? 20.188 16.375 0.024 1 95.38 165 ALA B O 1
ATOM 3889 N N . SER B 1 166 ? 21 16.344 -2.076 1 94.38 166 SER B N 1
ATOM 3890 C CA . SER B 1 166 ? 21.312 17.781 -2.088 1 94.38 166 SER B CA 1
ATOM 3891 C C . SER B 1 166 ? 20.078 18.609 -2.402 1 94.38 166 SER B C 1
ATOM 3893 O O . SER B 1 166 ? 20 19.781 -2.018 1 94.38 166 SER B O 1
ATOM 3895 N N . GLU B 1 167 ? 19.188 17.938 -3.113 1 94.75 167 GLU B N 1
ATOM 3896 C CA . GLU B 1 167 ? 17.938 18.594 -3.477 1 94.75 167 GLU B CA 1
ATOM 3897 C C . GLU B 1 167 ? 16.781 17.609 -3.459 1 94.75 167 GLU B C 1
ATOM 3899 O O . GLU B 1 167 ? 16.969 16.406 -3.611 1 94.75 167 GLU B O 1
ATOM 3904 N N . TYR B 1 168 ? 15.648 18.203 -3.242 1 96.5 168 TYR B N 1
ATOM 3905 C CA . TYR B 1 168 ? 14.445 17.391 -3.207 1 96.5 168 TYR B CA 1
ATOM 3906 C C . TYR B 1 168 ? 13.984 17.031 -4.617 1 96.5 168 TYR B C 1
ATOM 3908 O O . TYR B 1 168 ? 14.023 17.875 -5.516 1 96.5 168 TYR B O 1
ATOM 3916 N N . THR B 1 169 ? 13.492 15.844 -4.836 1 95.81 169 THR B N 1
ATOM 3917 C CA . THR B 1 169 ? 12.836 15.391 -6.062 1 95.81 169 THR B CA 1
ATOM 3918 C C . THR B 1 169 ? 11.469 14.789 -5.754 1 95.81 169 THR B C 1
ATOM 3920 O O . THR B 1 169 ? 11.328 13.992 -4.824 1 95.81 169 THR B O 1
ATOM 3923 N N . VAL B 1 170 ? 10.508 15.234 -6.602 1 95.12 170 VAL B N 1
ATOM 3924 C CA . VAL B 1 170 ? 9.188 14.625 -6.457 1 95.12 170 VAL B CA 1
ATOM 3925 C C . VAL B 1 170 ? 9.289 13.117 -6.637 1 95.12 170 VAL B C 1
ATOM 3927 O O . VAL B 1 170 ? 9.961 12.633 -7.551 1 95.12 170 VAL B O 1
ATOM 3930 N N . GLY B 1 171 ? 8.648 12.406 -5.773 1 93.38 171 GLY B N 1
ATOM 3931 C CA . GLY B 1 171 ? 8.758 10.961 -5.766 1 93.38 171 GLY B CA 1
ATOM 3932 C C . GLY B 1 171 ? 9.508 10.422 -4.559 1 93.38 171 GLY B C 1
ATOM 3933 O O . GLY B 1 171 ? 9.422 9.234 -4.242 1 93.38 171 GLY B O 1
ATOM 3934 N N . ARG B 1 172 ? 10.188 11.305 -3.889 1 95.38 172 ARG B N 1
ATOM 3935 C CA . ARG B 1 172 ? 11.023 10.906 -2.76 1 95.38 172 ARG B CA 1
ATOM 3936 C C . ARG B 1 172 ? 10.18 10.57 -1.539 1 95.38 172 ARG B C 1
ATOM 3938 O O . ARG B 1 172 ? 10.523 9.68 -0.763 1 95.38 172 ARG B O 1
ATOM 3945 N N . ASP B 1 173 ? 9.062 11.234 -1.327 1 97.5 173 ASP B N 1
ATOM 3946 C CA . ASP B 1 173 ? 8.234 11.016 -0.145 1 97.5 173 ASP B CA 1
ATOM 3947 C C . ASP B 1 173 ? 7.055 10.094 -0.458 1 97.5 173 ASP B C 1
ATOM 3949 O O . ASP B 1 173 ? 6.57 10.062 -1.591 1 97.5 173 ASP B O 1
ATOM 3953 N N . ILE B 1 174 ? 6.645 9.445 0.535 1 96.88 174 ILE B N 1
ATOM 3954 C CA . ILE B 1 174 ? 5.582 8.453 0.434 1 96.88 174 ILE B CA 1
ATOM 3955 C C . ILE B 1 174 ? 4.262 9.055 0.898 1 96.88 174 ILE B C 1
ATOM 3957 O O . ILE B 1 174 ? 3.188 8.586 0.522 1 96.88 174 ILE B O 1
ATOM 3961 N N . SER B 1 175 ? 4.344 10.086 1.729 1 98.69 175 SER B N 1
ATOM 3962 C CA . SER B 1 175 ? 3.152 10.742 2.262 1 98.69 175 SER B CA 1
ATOM 3963 C C . SER B 1 175 ? 3.439 12.195 2.639 1 98.69 175 SER B C 1
ATOM 3965 O O . SER B 1 175 ? 4.594 12.625 2.617 1 98.69 175 SER B O 1
ATOM 3967 N N . MET B 1 176 ? 2.418 12.906 2.852 1 98.81 176 MET B N 1
ATOM 3968 C CA . MET B 1 176 ? 2.467 14.258 3.398 1 98.81 176 MET B CA 1
ATOM 3969 C C . MET B 1 176 ? 1.215 14.562 4.215 1 98.81 176 MET B C 1
ATOM 3971 O O . MET B 1 176 ? 0.254 13.789 4.195 1 98.81 176 MET B O 1
ATOM 3975 N N . SER B 1 177 ? 1.266 15.664 4.941 1 98.88 177 SER B N 1
ATOM 3976 C CA . SER B 1 177 ? 0.151 15.953 5.836 1 98.88 177 SER B CA 1
ATOM 3977 C C . SER B 1 177 ? -0.081 17.453 5.961 1 98.88 177 SER B C 1
ATOM 3979 O O . SER B 1 177 ? 0.807 18.25 5.652 1 98.88 177 SER B O 1
ATOM 3981 N N . MET B 1 178 ? -1.242 17.781 6.266 1 98.94 178 MET B N 1
ATOM 3982 C CA . MET B 1 178 ? -1.644 19.094 6.77 1 98.94 178 MET B CA 1
ATOM 3983 C C . MET B 1 178 ? -2.184 18.984 8.195 1 98.94 178 MET B C 1
ATOM 3985 O O . MET B 1 178 ? -3.076 18.188 8.461 1 98.94 178 MET B O 1
ATOM 3989 N N . PHE B 1 179 ? -1.597 19.719 9.086 1 98.94 179 PHE B N 1
ATOM 3990 C CA . PHE B 1 179 ? -2.074 19.828 10.453 1 98.94 179 PHE B CA 1
ATOM 3991 C C . PHE B 1 179 ? -2.766 21.172 10.688 1 98.94 179 PHE B C 1
ATOM 3993 O O . PHE B 1 179 ? -2.168 22.219 10.484 1 98.94 179 PHE B O 1
ATOM 4000 N N . LEU B 1 180 ? -3.949 21.125 11.094 1 98.94 180 LEU B N 1
ATOM 4001 C CA . LEU B 1 180 ? -4.734 22.312 11.422 1 98.94 180 LEU B CA 1
ATOM 4002 C C . LEU B 1 180 ? -4.758 22.547 12.93 1 98.94 180 LEU B C 1
ATOM 4004 O O . LEU B 1 180 ? -5.137 21.656 13.695 1 98.94 180 LEU B O 1
ATOM 4008 N N . ALA B 1 181 ? -4.402 23.719 13.336 1 98.94 181 ALA B N 1
ATOM 4009 C CA . ALA B 1 181 ? -4.504 24.078 14.75 1 98.94 181 ALA B CA 1
ATOM 4010 C C . ALA B 1 181 ? -5.945 24.406 15.125 1 98.94 181 ALA B C 1
ATOM 4012 O O . ALA B 1 181 ? -6.527 25.359 14.609 1 98.94 181 ALA B O 1
ATOM 4013 N N . LEU B 1 182 ? -6.484 23.641 16.016 1 98.81 182 LEU B N 1
ATOM 4014 C CA . LEU B 1 182 ? -7.824 23.906 16.516 1 98.81 182 LEU B CA 1
ATOM 4015 C C . LEU B 1 182 ? -7.766 24.766 17.781 1 98.81 182 LEU B C 1
ATOM 4017 O O . LEU B 1 182 ? -8.742 25.422 18.141 1 98.81 182 LEU B O 1
ATOM 4021 N N . THR B 1 183 ? -6.676 24.703 18.469 1 98.56 183 THR B N 1
ATOM 4022 C CA . THR B 1 183 ? -6.328 25.594 19.578 1 98.56 183 THR B CA 1
ATOM 4023 C C . THR B 1 183 ? -4.957 26.219 19.359 1 98.56 183 THR B C 1
ATOM 4025 O O . THR B 1 183 ? -4.258 25.891 18.406 1 98.56 183 THR B O 1
ATOM 4028 N N . GLU B 1 184 ? -4.676 27.156 20.281 1 98.44 184 GLU B N 1
ATOM 4029 C CA . GLU B 1 184 ? -3.326 27.719 20.234 1 98.44 184 GLU B CA 1
ATOM 4030 C C . GLU B 1 184 ? -2.279 26.625 20.484 1 98.44 184 GLU B C 1
ATOM 4032 O O . GLU B 1 184 ? -2.463 25.75 21.328 1 98.44 184 GLU B O 1
ATOM 4037 N N . SER B 1 185 ? -1.271 26.594 19.734 1 98.62 185 SER B N 1
ATOM 4038 C CA . SER B 1 185 ? -0.119 25.719 19.875 1 98.62 185 SER B CA 1
ATOM 4039 C C . SER B 1 185 ? 1.158 26.5 20.125 1 98.62 185 SER B C 1
ATOM 4041 O O . SER B 1 185 ? 1.627 27.234 19.25 1 98.62 185 SER B O 1
ATOM 4043 N N . THR B 1 186 ? 1.718 26.344 21.266 1 98.31 186 THR B N 1
ATOM 4044 C CA . THR B 1 186 ? 2.9 27.094 21.688 1 98.31 186 THR B CA 1
ATOM 4045 C C . THR B 1 186 ? 3.961 26.141 22.234 1 98.31 186 THR B C 1
ATOM 4047 O O . THR B 1 186 ? 3.688 24.969 22.484 1 98.31 186 THR B O 1
ATOM 4050 N N . ARG B 1 187 ? 5.133 26.688 22.453 1 97 187 ARG B N 1
ATOM 4051 C CA . ARG B 1 187 ? 6.211 25.891 23.031 1 97 187 ARG B CA 1
ATOM 4052 C C . ARG B 1 187 ? 5.852 25.438 24.453 1 97 187 ARG B C 1
ATOM 4054 O O . ARG B 1 187 ? 6.289 24.375 24.891 1 97 187 ARG B O 1
ATOM 4061 N N . GLU B 1 188 ? 5.047 26.188 25.062 1 97.75 188 GLU B N 1
ATOM 4062 C CA . GLU B 1 188 ? 4.648 25.859 26.422 1 97.75 188 GLU B CA 1
ATOM 4063 C C . GLU B 1 188 ? 3.643 24.703 26.438 1 97.75 188 GLU B C 1
ATOM 4065 O O . GLU B 1 188 ? 3.686 23.844 27.328 1 97.75 188 GLU B O 1
ATOM 4070 N N . ASN B 1 189 ? 2.732 24.703 25.469 1 97.81 189 ASN B N 1
ATOM 4071 C CA . ASN B 1 189 ? 1.641 23.734 25.578 1 97.81 189 ASN B CA 1
ATOM 4072 C C . ASN B 1 189 ? 1.779 22.609 24.547 1 97.81 189 ASN B C 1
ATOM 4074 O O . ASN B 1 189 ? 0.781 22.047 24.109 1 97.81 189 ASN B O 1
ATOM 4078 N N . GLY B 1 190 ? 2.955 22.328 24.094 1 96.81 190 GLY B N 1
ATOM 4079 C CA . GLY B 1 190 ? 3.199 21.078 23.391 1 96.81 190 GLY B CA 1
ATOM 4080 C C . GLY B 1 190 ? 3.178 21.219 21.891 1 96.81 190 GLY B C 1
ATOM 4081 O O . GLY B 1 190 ? 2.705 20.328 21.172 1 96.81 190 GLY B O 1
ATOM 4082 N N . THR B 1 191 ? 3.656 22.328 21.297 1 97.94 191 THR B N 1
ATOM 4083 C CA . THR B 1 191 ? 3.703 22.516 19.859 1 97.94 191 THR B CA 1
ATOM 4084 C C . THR B 1 191 ? 4.629 21.484 19.203 1 97.94 191 THR B C 1
ATOM 4086 O O . THR B 1 191 ? 5.383 20.797 19.891 1 97.94 191 THR B O 1
ATOM 4089 N N . THR B 1 192 ? 4.492 21.297 17.922 1 98.31 192 THR B N 1
ATOM 4090 C CA . THR B 1 192 ? 5.352 20.391 17.172 1 98.31 192 THR B CA 1
ATOM 4091 C C . THR B 1 192 ? 6.723 21.016 16.938 1 98.31 192 THR B C 1
ATOM 4093 O O . THR B 1 192 ? 6.816 22.203 16.594 1 98.31 192 THR B O 1
ATOM 4096 N N . ARG B 1 193 ? 7.773 20.297 17.141 1 97.25 193 ARG B N 1
ATOM 4097 C CA . ARG B 1 193 ? 9.133 20.703 16.797 1 97.25 193 ARG B CA 1
ATOM 4098 C C . ARG B 1 193 ? 9.625 19.922 15.57 1 97.25 193 ARG B C 1
ATOM 4100 O O . ARG B 1 193 ? 9.195 18.797 15.328 1 97.25 193 ARG B O 1
ATOM 4107 N N . PHE B 1 194 ? 10.523 20.625 14.852 1 96.69 194 PHE B N 1
ATOM 4108 C CA . PHE B 1 194 ? 10.984 20.078 13.578 1 96.69 194 PHE B CA 1
ATOM 4109 C C . PHE B 1 194 ? 12.492 20.25 13.438 1 96.69 194 PHE B C 1
ATOM 4111 O O . PHE B 1 194 ? 13.094 21.094 14.109 1 96.69 194 PHE B O 1
ATOM 4118 N N . PHE B 1 195 ? 13.047 19.453 12.648 1 94.62 195 PHE B N 1
ATOM 4119 C CA . PHE B 1 195 ? 14.328 19.719 12 1 94.62 195 PHE B CA 1
ATOM 4120 C C . PHE B 1 195 ? 14.117 20.078 10.531 1 94.62 195 PHE B C 1
ATOM 4122 O O . PHE B 1 195 ? 14.242 19.219 9.656 1 94.62 195 PHE B O 1
ATOM 4129 N N . PRO B 1 196 ? 13.836 21.344 10.281 1 96.25 196 PRO B N 1
ATOM 4130 C CA . PRO B 1 196 ? 13.617 21.703 8.875 1 96.25 196 PRO B CA 1
ATOM 4131 C C . PRO B 1 196 ? 14.805 21.344 7.984 1 96.25 196 PRO B C 1
ATOM 4133 O O . PRO B 1 196 ? 15.953 21.578 8.352 1 96.25 196 PRO B O 1
ATOM 4136 N N . GLY B 1 197 ? 14.492 20.688 6.824 1 94.81 197 GLY B N 1
ATOM 4137 C CA . GLY B 1 197 ? 15.523 20.234 5.91 1 94.81 197 GLY B CA 1
ATOM 4138 C C . GLY B 1 197 ? 15.852 18.766 6.078 1 94.81 197 GLY B C 1
ATOM 4139 O O . GLY B 1 197 ? 16.5 18.156 5.211 1 94.81 197 GLY B O 1
ATOM 4140 N N . SER B 1 198 ? 15.414 18.188 7.145 1 94.38 198 SER B N 1
ATOM 4141 C CA . SER B 1 198 ? 15.805 16.812 7.453 1 94.38 198 SER B CA 1
ATOM 4142 C C . SER B 1 198 ? 15.18 15.836 6.469 1 94.38 198 SER B C 1
ATOM 4144 O O . SER B 1 198 ? 15.57 14.664 6.418 1 94.38 198 SER B O 1
ATOM 4146 N N . HIS B 1 199 ? 14.227 16.281 5.664 1 95.5 199 HIS B N 1
ATOM 4147 C CA . HIS B 1 199 ? 13.672 15.422 4.617 1 95.5 199 HIS B CA 1
ATOM 4148 C C . HIS B 1 199 ? 14.742 15.055 3.588 1 95.5 199 HIS B C 1
ATOM 4150 O O . HIS B 1 199 ? 14.547 14.141 2.783 1 95.5 199 HIS B O 1
ATOM 4156 N N . LEU B 1 200 ? 15.867 15.727 3.625 1 95.06 200 LEU B N 1
ATOM 4157 C CA . LEU B 1 200 ? 16.953 15.477 2.684 1 95.06 200 LEU B CA 1
ATOM 4158 C C . LEU B 1 200 ? 18.047 14.641 3.328 1 95.06 200 LEU B C 1
ATOM 4160 O O . LEU B 1 200 ? 19.031 14.281 2.672 1 95.06 200 LEU B O 1
ATOM 4164 N N . TRP B 1 201 ? 17.875 14.297 4.594 1 92.62 201 TRP B N 1
ATOM 4165 C CA . TRP B 1 201 ? 18.922 13.625 5.348 1 92.62 201 TRP B CA 1
ATOM 4166 C C . TRP B 1 201 ? 19.047 12.156 4.934 1 92.62 201 TRP B C 1
ATOM 4168 O O . TRP B 1 201 ? 18.125 11.609 4.32 1 92.62 201 TRP B O 1
ATOM 4178 N N . ASP B 1 202 ? 20.203 11.594 5.266 1 93.12 202 ASP B N 1
ATOM 4179 C CA . ASP B 1 202 ? 20.422 10.148 5.203 1 93.12 202 ASP B CA 1
ATOM 4180 C C . ASP B 1 202 ? 19.844 9.453 6.43 1 93.12 202 ASP B C 1
ATOM 4182 O O . ASP B 1 202 ? 20.312 9.648 7.547 1 93.12 202 ASP B O 1
ATOM 4186 N N . TYR B 1 203 ? 18.922 8.609 6.199 1 89.06 203 TYR B N 1
ATOM 4187 C CA . TYR B 1 203 ? 18.219 7.957 7.297 1 89.06 203 TYR B CA 1
ATOM 4188 C C . TYR B 1 203 ? 19.156 7.062 8.094 1 89.06 203 TYR B C 1
ATOM 4190 O O . TYR B 1 203 ? 18.891 6.73 9.25 1 89.06 203 TYR B O 1
ATOM 4198 N N . SER B 1 204 ? 20.25 6.555 7.516 1 85.88 204 SER B N 1
ATOM 4199 C CA . SER B 1 204 ? 21.172 5.641 8.188 1 85.88 204 SER B CA 1
ATOM 4200 C C . SER B 1 204 ? 22.031 6.375 9.195 1 85.88 204 SER B C 1
ATOM 4202 O O . SER B 1 204 ? 22.656 5.75 10.055 1 85.88 204 SER B O 1
ATOM 4204 N N . GLN B 1 205 ? 22.266 7.445 8.977 1 78.25 205 GLN B N 1
ATOM 4205 C CA . GLN B 1 205 ? 23.234 8.141 9.812 1 78.25 205 GLN B CA 1
ATOM 4206 C C . GLN B 1 205 ? 22.609 8.594 11.125 1 78.25 205 GLN B C 1
ATOM 4208 O O . GLN B 1 205 ? 22.766 7.941 12.156 1 78.25 205 GLN B O 1
ATOM 4213 N N . ASP B 1 206 ? 22.484 9.859 11.375 1 62.81 206 ASP B N 1
ATOM 4214 C CA . ASP B 1 206 ? 22.297 10.32 12.742 1 62.81 206 ASP B CA 1
ATOM 4215 C C . ASP B 1 206 ? 20.891 10.883 12.938 1 62.81 206 ASP B C 1
ATOM 4217 O O . ASP B 1 206 ? 20.328 11.508 12.031 1 62.81 206 ASP B O 1
ATOM 4221 N N . PHE B 1 207 ? 20.297 10.25 13.977 1 72.31 207 PHE B N 1
ATOM 4222 C CA . PHE B 1 207 ? 19.109 10.875 14.516 1 72.31 207 PHE B CA 1
ATOM 4223 C C . PHE B 1 207 ? 19.469 11.883 15.602 1 72.31 207 PHE B C 1
ATOM 4225 O O . PHE B 1 207 ? 20.281 11.586 16.484 1 72.31 207 PHE B O 1
ATOM 4232 N N . PRO B 1 208 ? 18.922 13.008 15.367 1 77.5 208 PRO B N 1
ATOM 4233 C CA . PRO B 1 208 ? 19.266 14.094 16.297 1 77.5 208 PRO B CA 1
ATOM 4234 C C . PRO B 1 208 ? 18.703 13.875 17.688 1 77.5 208 PRO B C 1
ATOM 4236 O O . PRO B 1 208 ? 17.797 13.055 17.875 1 77.5 208 PRO B O 1
ATOM 4239 N N . SER B 1 209 ? 19.359 14.469 18.609 1 79.94 209 SER B N 1
ATOM 4240 C CA . SER B 1 209 ? 18.906 14.438 19.984 1 79.94 209 SER B CA 1
ATOM 4241 C C . SER B 1 209 ? 17.859 15.508 20.25 1 79.94 209 SER B C 1
ATOM 4243 O O . SER B 1 209 ? 17.656 16.406 19.422 1 79.94 209 SER B O 1
ATOM 4245 N N . ALA B 1 210 ? 17.188 15.414 21.438 1 80.19 210 ALA B N 1
ATOM 4246 C CA . ALA B 1 210 ? 16.094 16.312 21.797 1 80.19 210 ALA B CA 1
ATOM 4247 C C . ALA B 1 210 ? 16.625 17.703 22.125 1 80.19 210 ALA B C 1
ATOM 4249 O O . ALA B 1 210 ? 15.852 18.672 22.141 1 80.19 210 ALA B O 1
ATOM 4250 N N . ASP B 1 211 ? 17.922 17.844 22.359 1 83.56 211 ASP B N 1
ATOM 4251 C CA . ASP B 1 211 ? 18.484 19.141 22.703 1 83.56 211 ASP B CA 1
ATOM 4252 C C . ASP B 1 211 ? 19.266 19.734 21.516 1 83.56 211 ASP B C 1
ATOM 4254 O O . ASP B 1 211 ? 20.016 20.703 21.688 1 83.56 211 ASP B O 1
ATOM 4258 N N . ASP B 1 212 ? 19.047 19.156 20.453 1 88.75 212 ASP B N 1
ATOM 4259 C CA . ASP B 1 212 ? 19.703 19.641 19.25 1 88.75 212 ASP B CA 1
ATOM 4260 C C . ASP B 1 212 ? 19.297 21.062 18.922 1 88.75 212 ASP B C 1
ATOM 4262 O O . ASP B 1 212 ? 18.109 21.391 18.906 1 88.75 212 ASP B O 1
ATOM 4266 N N . THR B 1 213 ? 20.203 21.938 18.578 1 88.62 213 THR B N 1
ATOM 4267 C CA . THR B 1 213 ? 19.953 23.359 18.391 1 88.62 213 THR B CA 1
ATOM 4268 C C . THR B 1 213 ? 19.297 23.609 17.031 1 88.62 213 THR B C 1
ATOM 4270 O O . THR B 1 213 ? 18.797 24.703 16.766 1 88.62 213 THR B O 1
ATOM 4273 N N . ARG B 1 214 ? 19.344 22.672 16.25 1 91 214 ARG B N 1
ATOM 4274 C CA . ARG B 1 214 ? 18.75 22.812 14.922 1 91 214 ARG B CA 1
ATOM 4275 C C . ARG B 1 214 ? 17.234 22.703 14.984 1 91 214 ARG B C 1
ATOM 4277 O O . ARG B 1 214 ? 16.547 22.953 13.992 1 91 214 ARG B O 1
ATOM 4284 N N . ILE B 1 215 ? 16.672 22.453 16.109 1 94.5 215 ILE B N 1
ATOM 4285 C CA . ILE B 1 215 ? 15.227 22.297 16.297 1 94.5 215 ILE B CA 1
ATOM 4286 C C . ILE B 1 215 ? 14.531 23.641 16.094 1 94.5 215 ILE B C 1
ATOM 4288 O O . ILE B 1 215 ? 15.023 24.672 16.547 1 94.5 215 ILE B O 1
ATOM 4292 N N . ARG B 1 216 ? 13.469 23.625 15.359 1 96.69 216 ARG B N 1
ATOM 4293 C CA . ARG B 1 216 ? 12.547 24.75 15.227 1 96.69 216 ARG B CA 1
ATOM 4294 C C . ARG B 1 216 ? 11.133 24.359 15.633 1 96.69 216 ARG B C 1
ATOM 4296 O O . ARG B 1 216 ? 10.773 23.172 15.57 1 96.69 216 ARG B O 1
ATOM 4303 N N . TYR B 1 217 ? 10.336 25.391 16.031 1 97.44 217 TYR B N 1
ATOM 4304 C CA . TYR B 1 217 ? 9.023 25.141 16.594 1 97.44 217 TYR B CA 1
ATOM 4305 C C . TYR B 1 217 ? 7.926 25.75 15.742 1 97.44 217 TYR B C 1
ATOM 4307 O O . TYR B 1 217 ? 8.062 26.891 15.281 1 97.44 217 TYR B O 1
ATOM 4315 N N . ALA B 1 218 ? 6.895 25.016 15.5 1 98.19 218 ALA B N 1
ATOM 4316 C CA . ALA B 1 218 ? 5.742 25.516 14.758 1 98.19 218 ALA B CA 1
ATOM 4317 C C . ALA B 1 218 ? 4.652 26.016 15.703 1 98.19 218 ALA B C 1
ATOM 4319 O O . ALA B 1 218 ? 3.652 25.328 15.922 1 98.19 218 ALA B O 1
ATOM 4320 N N . GLU B 1 219 ? 4.824 27.203 16.172 1 98.5 219 GLU B N 1
ATOM 4321 C CA . GLU B 1 219 ? 3.762 27.797 16.969 1 98.5 219 GLU B CA 1
ATOM 4322 C C . GLU B 1 219 ? 2.615 28.297 16.094 1 98.5 219 GLU B C 1
ATOM 4324 O O . GLU B 1 219 ? 2.844 28.859 15.016 1 98.5 219 GLU B O 1
ATOM 4329 N N . LEU B 1 220 ? 1.381 28.047 16.547 1 98.81 220 LEU B N 1
ATOM 4330 C CA . LEU B 1 220 ? 0.212 28.281 15.703 1 98.81 220 LEU B CA 1
ATOM 4331 C C . LEU B 1 220 ? -0.914 28.922 16.5 1 98.81 220 LEU B C 1
ATOM 4333 O O . LEU B 1 220 ? -1.015 28.719 17.719 1 98.81 220 LEU B O 1
ATOM 4337 N N . HIS B 1 221 ? -1.706 29.734 15.797 1 98.62 221 HIS B N 1
ATOM 4338 C CA . HIS B 1 221 ? -3.025 30.141 16.266 1 98.62 221 HIS B CA 1
ATOM 4339 C C . HIS B 1 221 ? -4.125 29.328 15.594 1 98.62 221 HIS B C 1
ATOM 4341 O O . HIS B 1 221 ? -3.918 28.766 14.516 1 98.62 221 HIS B O 1
ATOM 4347 N N . PRO B 1 222 ? -5.285 29.219 16.281 1 98.75 222 PRO B N 1
ATOM 4348 C CA . PRO B 1 222 ? -6.383 28.516 15.625 1 98.75 222 PRO B CA 1
ATOM 4349 C C . PRO B 1 222 ? -6.633 29.016 14.203 1 98.75 222 PRO B C 1
ATOM 4351 O O . PRO B 1 222 ? -6.734 30.219 13.977 1 98.75 222 PRO B O 1
ATOM 4354 N N . GLY B 1 223 ? -6.66 28.078 13.258 1 98.75 223 GLY B N 1
ATOM 4355 C CA . GLY B 1 223 ? -6.844 28.422 11.852 1 98.75 223 GLY B CA 1
ATOM 4356 C C . GLY B 1 223 ? -5.562 28.344 11.047 1 98.75 223 GLY B C 1
ATOM 4357 O O . GLY B 1 223 ? -5.602 28.281 9.812 1 98.75 223 GLY B O 1
ATOM 4358 N N . ASP B 1 224 ? -4.398 28.438 11.742 1 98.81 224 ASP B N 1
ATOM 4359 C CA . ASP B 1 224 ? -3.113 28.188 11.102 1 98.81 224 ASP B CA 1
ATOM 4360 C C . ASP B 1 224 ? -2.926 26.703 10.812 1 98.81 224 ASP B C 1
ATOM 4362 O O . ASP B 1 224 ? -3.553 25.859 11.461 1 98.81 224 ASP B O 1
ATOM 4366 N N . CYS B 1 225 ? -2.104 26.391 9.844 1 98.81 225 CYS B N 1
ATOM 4367 C CA . CYS B 1 225 ? -1.715 25.016 9.523 1 98.81 225 CYS B CA 1
ATOM 4368 C C . CYS B 1 225 ? -0.208 24.906 9.32 1 98.81 225 CYS B C 1
ATOM 4370 O O . CYS B 1 225 ? 0.464 25.922 9.086 1 98.81 225 CYS B O 1
ATOM 4372 N N . TYR B 1 226 ? 0.285 23.797 9.453 1 98.81 226 TYR B N 1
ATOM 4373 C CA . TYR B 1 226 ? 1.537 23.5 8.766 1 98.81 226 TYR B CA 1
ATOM 4374 C C . TYR B 1 226 ? 1.375 22.312 7.824 1 98.81 226 TYR B C 1
ATOM 4376 O O . TYR B 1 226 ? 0.551 21.438 8.062 1 98.81 226 TYR B O 1
ATOM 4384 N N . PHE B 1 227 ? 2.088 22.359 6.727 1 98.94 227 PHE B N 1
ATOM 4385 C CA . PHE B 1 227 ? 2.264 21.281 5.77 1 98.94 227 PHE B CA 1
ATOM 4386 C C . PHE B 1 227 ? 3.613 20.594 5.965 1 98.94 227 PHE B C 1
ATOM 4388 O O . PHE B 1 227 ? 4.621 21.266 6.199 1 98.94 227 PHE B O 1
ATOM 4395 N N . MET B 1 228 ? 3.646 19.297 5.887 1 98.81 228 MET B N 1
ATOM 4396 C CA . MET B 1 228 ? 4.941 18.656 6.062 1 98.81 228 MET B CA 1
ATOM 4397 C C . MET B 1 228 ? 5.023 17.375 5.234 1 98.81 228 MET B C 1
ATOM 4399 O O . MET B 1 228 ? 4.016 16.688 5.039 1 98.81 228 MET B O 1
ATOM 4403 N N . LEU B 1 229 ? 6.156 17.094 4.699 1 98.75 229 LEU B N 1
ATOM 4404 C CA . LEU B 1 229 ? 6.496 15.805 4.121 1 98.75 229 LEU B CA 1
ATOM 4405 C C . LEU B 1 229 ? 6.746 14.766 5.211 1 98.75 229 LEU B C 1
ATOM 4407 O O . LEU B 1 229 ? 7.23 15.102 6.293 1 98.75 229 LEU B O 1
ATOM 4411 N N . SER B 1 230 ? 6.461 13.57 4.941 1 98.44 230 SER B N 1
ATOM 4412 C CA . SER B 1 230 ? 6.535 12.531 5.961 1 98.44 230 SER B CA 1
ATOM 4413 C C . SER B 1 230 ? 7.984 12.195 6.309 1 98.44 230 SER B C 1
ATOM 4415 O O . SER B 1 230 ? 8.25 11.531 7.309 1 98.44 230 SER B O 1
ATOM 4417 N N . SER B 1 231 ? 8.93 12.656 5.551 1 96.75 231 SER B N 1
ATOM 4418 C CA . SER B 1 231 ? 10.344 12.375 5.746 1 96.75 231 SER B CA 1
ATOM 4419 C C . SER B 1 231 ? 10.977 13.375 6.711 1 96.75 231 SER B C 1
ATOM 4421 O O . SER B 1 231 ? 12.125 13.203 7.125 1 96.75 231 SER B O 1
ATOM 4423 N N . VAL B 1 232 ? 10.266 14.383 7.148 1 96 232 VAL B N 1
ATOM 4424 C CA . VAL B 1 232 ? 10.836 15.375 8.062 1 96 232 VAL B CA 1
ATOM 4425 C C . VAL B 1 232 ? 10.82 14.828 9.484 1 96 232 VAL B C 1
ATOM 4427 O O . VAL B 1 232 ? 9.805 14.312 9.953 1 96 232 VAL B O 1
ATOM 4430 N N . THR B 1 233 ? 11.906 14.914 10.156 1 94.88 233 THR B N 1
ATOM 4431 C CA . THR B 1 233 ? 11.977 14.523 11.555 1 94.88 233 THR B CA 1
ATOM 4432 C C . THR B 1 233 ? 11.266 15.539 12.438 1 94.88 233 THR B C 1
ATOM 4434 O O . THR B 1 233 ? 11.508 16.75 12.336 1 94.88 233 THR B O 1
ATOM 4437 N N . HIS B 1 234 ? 10.43 15.086 13.281 1 96.31 234 HIS B N 1
ATOM 4438 C CA . HIS B 1 234 ? 9.625 15.977 14.109 1 96.31 234 HIS B CA 1
ATOM 4439 C C . HIS B 1 234 ? 9.094 15.258 15.344 1 96.31 234 HIS B C 1
ATOM 4441 O O . HIS B 1 234 ? 9.312 14.055 15.5 1 96.31 234 HIS B O 1
ATOM 4447 N N . SER B 1 235 ? 8.469 15.992 16.219 1 95.38 235 SER B N 1
ATOM 4448 C CA . SER B 1 235 ? 7.715 15.461 17.344 1 95.38 235 SER B CA 1
ATOM 4449 C C . SER B 1 235 ? 6.93 16.562 18.047 1 95.38 235 SER B C 1
ATOM 4451 O O . SER B 1 235 ? 7.273 17.75 17.938 1 95.38 235 SER B O 1
ATOM 4453 N N . SER B 1 236 ? 5.879 16.188 18.672 1 95.38 236 SER B N 1
ATOM 4454 C CA . SER B 1 236 ? 5.301 17.109 19.641 1 95.38 236 SER B CA 1
ATOM 4455 C C . SER B 1 236 ? 6.219 17.297 20.844 1 95.38 236 SER B C 1
ATOM 4457 O O . SER B 1 236 ? 6.965 16.375 21.203 1 95.38 236 SER B O 1
ATOM 4459 N N . THR B 1 237 ? 6.137 18.438 21.453 1 95.44 237 THR B N 1
ATOM 4460 C CA . THR B 1 237 ? 6.844 18.688 22.703 1 95.44 237 THR B CA 1
ATOM 4461 C C . THR B 1 237 ? 5.922 18.484 23.906 1 95.44 237 THR B C 1
ATOM 4463 O O . THR B 1 237 ? 4.738 18.172 23.734 1 95.44 237 THR B O 1
ATOM 4466 N N . ASP B 1 238 ? 6.52 18.562 25.016 1 95.44 238 ASP B N 1
ATOM 4467 C CA . ASP B 1 238 ? 5.738 18.422 26.25 1 95.44 238 ASP B CA 1
ATOM 4468 C C . ASP B 1 238 ? 4.75 19.578 26.391 1 95.44 238 ASP B C 1
ATOM 4470 O O . ASP B 1 238 ? 5.078 20.734 26.094 1 95.44 238 ASP B O 1
ATOM 4474 N N . ASN B 1 239 ? 3.586 19.203 26.844 1 97.12 239 ASN B N 1
ATOM 4475 C CA . ASN B 1 239 ? 2.693 20.234 27.344 1 97.12 239 ASN B CA 1
ATOM 4476 C C . ASN B 1 239 ? 2.949 20.531 28.812 1 97.12 239 ASN B C 1
ATOM 4478 O O . ASN B 1 239 ? 2.512 19.781 29.688 1 97.12 239 ASN B O 1
ATOM 4482 N N . ARG B 1 240 ? 3.553 21.656 29.062 1 97.56 240 ARG B N 1
ATOM 4483 C CA . ARG B 1 240 ? 3.932 22.031 30.422 1 97.56 240 ARG B CA 1
ATOM 4484 C C . ARG B 1 240 ? 2.924 23 31.031 1 97.56 240 ARG B C 1
ATOM 4486 O O . ARG B 1 240 ? 3.072 23.422 32.188 1 97.56 240 ARG B O 1
ATOM 4493 N N . SER B 1 241 ? 1.934 23.312 30.281 1 97.38 241 SER B N 1
ATOM 4494 C CA . SER B 1 241 ? 0.917 24.219 30.781 1 97.38 241 SER B CA 1
ATOM 4495 C C . SER B 1 241 ? 0.056 23.547 31.844 1 97.38 241 SER B C 1
ATOM 4497 O O . SER B 1 241 ? 0.126 22.328 32.031 1 97.38 241 SER B O 1
ATOM 4499 N N . THR B 1 242 ? -0.739 24.391 32.531 1 96.31 242 THR B N 1
ATOM 4500 C CA . THR B 1 242 ? -1.572 23.859 33.625 1 96.31 242 THR B CA 1
ATOM 4501 C C . THR B 1 242 ? -3.02 23.703 33.156 1 96.31 242 THR B C 1
ATOM 4503 O O . THR B 1 242 ? -3.793 22.969 33.75 1 96.31 242 THR B O 1
ATOM 4506 N N . ASN B 1 243 ? -3.389 24.375 32.062 1 96.06 243 ASN B N 1
ATOM 4507 C CA . ASN B 1 243 ? -4.812 24.359 31.766 1 96.06 243 ASN B CA 1
ATOM 4508 C C . ASN B 1 243 ? -5.059 24.547 30.266 1 96.06 243 ASN B C 1
ATOM 4510 O O . ASN B 1 243 ? -6.176 24.859 29.859 1 96.06 243 ASN B O 1
ATOM 4514 N N . ARG B 1 244 ? -4.102 24.438 29.406 1 96.75 244 ARG B N 1
ATOM 4515 C CA . ARG B 1 244 ? -4.262 24.719 27.984 1 96.75 244 ARG B CA 1
ATOM 4516 C C . ARG B 1 244 ? -3.967 23.484 27.141 1 96.75 244 ARG B C 1
ATOM 4518 O O . ARG B 1 244 ? -2.816 23.219 26.781 1 96.75 244 ARG B O 1
ATOM 4525 N N . PRO B 1 245 ? -5.047 22.766 26.766 1 95.88 245 PRO B N 1
ATOM 4526 C CA . PRO B 1 245 ? -4.809 21.656 25.844 1 95.88 245 PRO B CA 1
ATOM 4527 C C . PRO B 1 245 ? -4.383 22.109 24.453 1 95.88 245 PRO B C 1
ATOM 4529 O O . PRO B 1 245 ? -4.824 23.172 23.984 1 95.88 245 PRO B O 1
ATOM 4532 N N . ARG B 1 246 ? -3.527 21.422 23.906 1 97.5 246 ARG B N 1
ATOM 4533 C CA . ARG B 1 246 ? -3.113 21.641 22.531 1 97.5 246 ARG B CA 1
ATOM 4534 C C . ARG B 1 246 ? -3.791 20.656 21.594 1 97.5 246 ARG B C 1
ATOM 4536 O O . ARG B 1 246 ? -3.604 19.438 21.719 1 97.5 246 ARG B O 1
ATOM 4543 N N . VAL B 1 247 ? -4.629 21.125 20.625 1 97.56 247 VAL B N 1
ATOM 4544 C CA . VAL B 1 247 ? -5.418 20.266 19.75 1 97.56 247 VAL B CA 1
ATOM 4545 C C . VAL B 1 247 ? -5.066 20.547 18.297 1 97.56 247 VAL B C 1
ATOM 4547 O O . VAL B 1 247 ? -5.277 21.656 17.797 1 97.56 247 VAL B O 1
ATOM 4550 N N . LEU B 1 248 ? -4.504 19.562 17.594 1 98.5 248 LEU B N 1
ATOM 4551 C CA . LEU B 1 248 ? -4.188 19.625 16.172 1 98.5 248 LEU B CA 1
ATOM 4552 C C . LEU B 1 248 ? -4.914 18.516 15.406 1 98.5 248 LEU B C 1
ATOM 4554 O O . LEU B 1 248 ? -4.945 17.359 15.852 1 98.5 248 LEU B O 1
ATOM 4558 N N . ALA B 1 249 ? -5.531 18.828 14.297 1 98.75 249 ALA B N 1
ATOM 4559 C CA . ALA B 1 249 ? -6.148 17.844 13.406 1 98.75 249 ALA B CA 1
ATOM 4560 C C . ALA B 1 249 ? -5.289 17.594 12.172 1 98.75 249 ALA B C 1
ATOM 4562 O O . ALA B 1 249 ? -5.016 18.531 11.406 1 98.75 249 ALA B O 1
ATOM 4563 N N . ALA B 1 250 ? -4.902 16.406 11.992 1 98.75 250 ALA B N 1
ATOM 4564 C CA . ALA B 1 250 ? -4.031 16.031 10.883 1 98.75 250 ALA B CA 1
ATOM 4565 C C . ALA B 1 250 ? -4.824 15.352 9.773 1 98.75 250 ALA B C 1
ATOM 4567 O O . ALA B 1 250 ? -5.648 14.477 10.031 1 98.75 250 ALA B O 1
ATOM 4568 N N . THR B 1 251 ? -4.648 15.75 8.586 1 98.94 251 THR B N 1
ATOM 4569 C CA . THR B 1 251 ? -5.031 15.047 7.363 1 98.94 251 THR B CA 1
ATOM 4570 C C . THR B 1 251 ? -3.801 14.531 6.625 1 98.94 251 THR B C 1
ATOM 4572 O O . THR B 1 251 ? -2.99 15.312 6.129 1 98.94 251 THR B O 1
ATOM 4575 N N . ILE B 1 252 ? -3.674 13.289 6.582 1 98.94 252 ILE B N 1
ATOM 4576 C CA . ILE B 1 252 ? -2.496 12.664 5.988 1 98.94 252 ILE B CA 1
ATOM 4577 C C . ILE B 1 252 ? -2.893 11.922 4.715 1 98.94 252 ILE B C 1
ATOM 4579 O O . ILE B 1 252 ? -3.906 11.219 4.691 1 98.94 252 ILE B O 1
ATOM 4583 N N . VAL B 1 253 ? -2.145 12.109 3.68 1 98.88 253 VAL B N 1
ATOM 4584 C CA . VAL B 1 253 ? -2.373 11.422 2.414 1 98.88 253 VAL B CA 1
ATOM 4585 C C . VAL B 1 253 ? -1.12 10.648 2.01 1 98.88 253 VAL B C 1
ATOM 4587 O O . VAL B 1 253 ? -0.018 10.953 2.471 1 98.88 253 VAL B O 1
ATOM 4590 N N . THR B 1 254 ? -1.306 9.664 1.223 1 98.75 254 THR B N 1
ATOM 4591 C CA . THR B 1 254 ? -0.209 8.82 0.759 1 98.75 254 THR B CA 1
ATOM 4592 C C . THR B 1 254 ? -0.411 8.422 -0.7 1 98.75 254 THR B C 1
ATOM 4594 O O . THR B 1 254 ? -1.408 8.797 -1.319 1 98.75 254 THR B O 1
ATOM 4597 N N . ARG B 1 255 ? 0.51 7.781 -1.246 1 97.69 255 ARG B N 1
ATOM 4598 C CA . ARG B 1 255 ? 0.461 7.375 -2.646 1 97.69 255 ARG B CA 1
ATOM 4599 C C . ARG B 1 255 ? -0.603 6.305 -2.869 1 97.69 255 ARG B C 1
ATOM 4601 O O . ARG B 1 255 ? -0.792 5.426 -2.027 1 97.69 255 ARG B O 1
ATOM 4608 N N . SER B 1 256 ? -1.173 6.32 -4.027 1 95.69 256 SER B N 1
ATOM 4609 C CA . SER B 1 256 ? -2.387 5.551 -4.273 1 95.69 256 SER B CA 1
ATOM 4610 C C . SER B 1 256 ? -2.074 4.074 -4.473 1 95.69 256 SER B C 1
ATOM 4612 O O . SER B 1 256 ? -2.949 3.221 -4.316 1 95.69 256 SER B O 1
ATOM 4614 N N . HIS B 1 257 ? -0.854 3.73 -4.852 1 96.44 257 HIS B N 1
ATOM 4615 C CA . HIS B 1 257 ? -0.555 2.332 -5.137 1 96.44 257 HIS B CA 1
ATOM 4616 C C . HIS B 1 257 ? -0.341 1.541 -3.85 1 96.44 257 HIS B C 1
ATOM 4618 O O . HIS B 1 257 ? -0.253 0.311 -3.881 1 96.44 2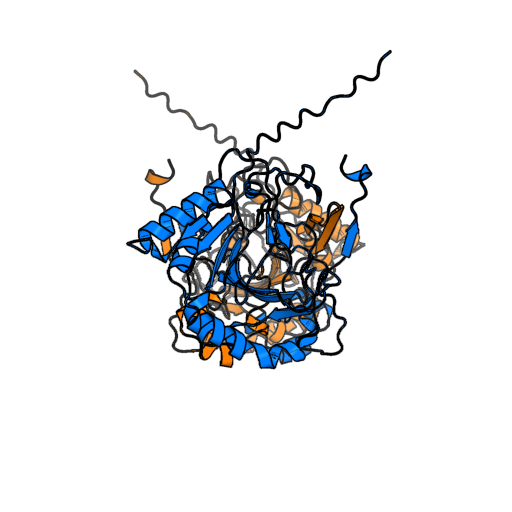57 HIS B O 1
ATOM 4624 N N . LEU B 1 258 ? -0.214 2.201 -2.732 1 97.81 258 LEU B N 1
ATOM 4625 C CA . LEU B 1 258 ? -0.078 1.527 -1.445 1 97.81 258 LEU B CA 1
ATOM 4626 C C . LEU B 1 258 ? -1.396 0.89 -1.022 1 97.81 258 LEU B C 1
ATOM 4628 O O . LEU B 1 258 ? -2.111 1.435 -0.179 1 97.81 258 LEU B O 1
ATOM 4632 N N . ARG B 1 259 ? -1.677 -0.252 -1.625 1 98.12 259 ARG B N 1
ATOM 4633 C CA . ARG B 1 259 ? -2.891 -1.006 -1.329 1 98.12 259 ARG B CA 1
ATOM 4634 C C . ARG B 1 259 ? -2.818 -2.412 -1.914 1 98.12 259 ARG B C 1
ATOM 4636 O O . ARG B 1 259 ? -1.87 -2.746 -2.627 1 98.12 259 ARG B O 1
ATOM 4643 N N . GLN B 1 260 ? -3.752 -3.234 -1.542 1 98.44 260 GLN B N 1
ATOM 4644 C CA . GLN B 1 260 ? -3.92 -4.559 -2.135 1 98.44 260 GLN B CA 1
ATOM 4645 C C . GLN B 1 260 ? -4.594 -4.465 -3.5 1 98.44 260 GLN B C 1
ATOM 4647 O O . GLN B 1 260 ? -5.348 -3.527 -3.766 1 98.44 260 GLN B O 1
ATOM 4652 N N . GLU B 1 261 ? -4.289 -5.359 -4.387 1 97.62 261 GLU B N 1
ATOM 4653 C CA . GLU B 1 261 ? -4.898 -5.363 -5.715 1 97.62 261 GLU B CA 1
ATOM 4654 C C . GLU B 1 261 ? -6.406 -5.574 -5.629 1 97.62 261 GLU B C 1
ATOM 4656 O O . GLU B 1 261 ? -7.18 -4.801 -6.195 1 97.62 261 GLU B O 1
ATOM 4661 N N . GLU B 1 262 ? -6.809 -6.699 -5.059 1 97.38 262 GLU B N 1
ATOM 4662 C CA . GLU B 1 262 ? -8.195 -6.922 -4.672 1 97.38 262 GLU B CA 1
ATOM 4663 C C . GLU B 1 262 ? -8.508 -6.266 -3.332 1 97.38 262 GLU B C 1
ATOM 4665 O O . GLU B 1 262 ? -7.809 -6.492 -2.344 1 97.38 262 GLU B O 1
ATOM 4670 N N . ASN B 1 263 ? -9.453 -5.355 -3.336 1 97.69 263 ASN B N 1
ATOM 4671 C CA . ASN B 1 263 ? -9.859 -4.758 -2.068 1 97.69 263 ASN B CA 1
ATOM 4672 C C . ASN B 1 263 ? -10.531 -5.785 -1.155 1 97.69 263 ASN B C 1
ATOM 4674 O O . ASN B 1 263 ? -11.742 -5.988 -1.225 1 97.69 263 ASN B O 1
ATOM 4678 N N . GLN B 1 264 ? -9.805 -6.367 -0.304 1 98.31 264 GLN B N 1
ATOM 4679 C CA . GLN B 1 264 ? -10.258 -7.477 0.532 1 98.31 264 GLN B CA 1
ATOM 4680 C C . GLN B 1 264 ? -11.383 -7.035 1.465 1 98.31 264 GLN B C 1
ATOM 4682 O O . GLN B 1 264 ? -12.297 -7.809 1.752 1 98.31 264 GLN B O 1
ATOM 4687 N N . TYR B 1 265 ? -11.391 -5.801 1.922 1 98.25 265 TYR B N 1
ATOM 4688 C CA . TYR B 1 265 ? -12.297 -5.297 2.945 1 98.25 265 TYR B CA 1
ATOM 4689 C C . TYR B 1 265 ? -13.695 -5.078 2.373 1 98.25 265 TYR B C 1
ATOM 4691 O O . TYR B 1 265 ? -14.688 -5.145 3.1 1 98.25 265 TYR B O 1
ATOM 4699 N N . LEU B 1 266 ? -13.719 -4.777 1.094 1 97.62 266 LEU B N 1
ATOM 4700 C CA . LEU B 1 266 ? -15 -4.59 0.422 1 97.62 266 LEU B CA 1
ATOM 4701 C C . LEU B 1 266 ? -15.469 -5.891 -0.22 1 97.62 266 LEU B C 1
ATOM 4703 O O . LEU B 1 266 ? -16.672 -6.105 -0.383 1 97.62 266 LEU B O 1
ATOM 4707 N N . THR B 1 267 ? -14.547 -6.777 -0.606 1 97.5 267 THR B N 1
ATOM 4708 C CA . THR B 1 267 ? -14.867 -8.07 -1.199 1 97.5 267 THR B CA 1
ATOM 4709 C C . THR B 1 267 ? -15.5 -8.992 -0.163 1 97.5 267 THR B C 1
ATOM 4711 O O . THR B 1 267 ? -16.453 -9.711 -0.464 1 97.5 267 THR B O 1
ATOM 4714 N N . TYR B 1 268 ? -14.922 -9.016 1.026 1 97.81 268 TYR B N 1
ATOM 4715 C CA . TYR B 1 268 ? -15.43 -9.82 2.129 1 97.81 268 TYR B CA 1
ATOM 4716 C C . TYR B 1 268 ? -15.906 -8.938 3.277 1 97.81 268 TYR B C 1
ATOM 4718 O O . TYR B 1 268 ? -15.102 -8.281 3.939 1 97.81 268 TYR B O 1
ATOM 4726 N N . ASP B 1 269 ? -17.188 -8.953 3.525 1 95 269 ASP B N 1
ATOM 4727 C CA . ASP B 1 269 ? -17.672 -8.164 4.648 1 95 269 ASP B CA 1
ATOM 4728 C C . ASP B 1 269 ? -17.188 -8.734 5.98 1 95 269 ASP B C 1
ATOM 4730 O O . ASP B 1 269 ? -16.734 -9.883 6.039 1 95 269 ASP B O 1
ATOM 4734 N N . PRO B 1 270 ? -17.219 -7.996 7.012 1 95.62 270 PRO B N 1
ATOM 4735 C CA . PRO B 1 270 ? -16.672 -8.43 8.297 1 95.62 270 PRO B CA 1
ATOM 4736 C C . PRO B 1 270 ? -17.312 -9.727 8.797 1 95.62 270 PRO B C 1
ATOM 4738 O O . PRO B 1 270 ? -16.641 -10.539 9.445 1 95.62 270 PRO B O 1
ATOM 4741 N N . ILE B 1 271 ? -18.578 -9.945 8.539 1 95.62 271 ILE B N 1
ATOM 4742 C CA . ILE B 1 271 ? -19.234 -11.172 8.961 1 95.62 271 ILE B CA 1
ATOM 4743 C C . ILE B 1 271 ? -18.609 -12.367 8.258 1 95.62 271 ILE B C 1
ATOM 4745 O O . ILE B 1 271 ? -18.297 -13.375 8.898 1 95.62 271 ILE B O 1
ATOM 4749 N N . THR B 1 272 ? -18.391 -12.234 6.965 1 97 272 THR B N 1
ATOM 4750 C CA . THR B 1 272 ? -17.734 -13.289 6.199 1 97 272 THR B CA 1
ATOM 4751 C C . THR B 1 272 ? -16.328 -13.539 6.719 1 97 272 THR B C 1
ATOM 4753 O O . THR B 1 272 ? -15.93 -14.688 6.938 1 97 272 THR B O 1
ATOM 4756 N N . VAL B 1 273 ? -15.562 -12.477 6.98 1 97.81 273 VAL B N 1
ATOM 4757 C CA . VAL B 1 273 ? -14.188 -12.602 7.453 1 97.81 273 VAL B CA 1
ATOM 4758 C C . VAL B 1 273 ? -14.172 -13.273 8.82 1 97.81 273 VAL B C 1
ATOM 4760 O O . VAL B 1 273 ? -13.273 -14.062 9.125 1 97.81 273 VAL B O 1
ATOM 4763 N N . GLY B 1 274 ? -15.18 -12.961 9.633 1 96.81 274 GLY B N 1
ATOM 4764 C CA . GLY B 1 274 ? -15.273 -13.555 10.961 1 96.81 274 GLY B CA 1
ATOM 4765 C C . GLY B 1 274 ? -15.359 -15.062 10.938 1 96.81 274 GLY B C 1
ATOM 4766 O O . GLY B 1 274 ? -15.055 -15.727 11.938 1 96.81 274 GLY B O 1
ATOM 4767 N N . ARG B 1 275 ? -15.719 -15.625 9.82 1 96.75 275 ARG B N 1
ATOM 4768 C CA . ARG B 1 275 ? -15.859 -17.062 9.695 1 96.75 275 ARG B CA 1
ATOM 4769 C C . ARG B 1 275 ? -14.531 -17.719 9.297 1 96.75 275 ARG B C 1
ATOM 4771 O O . ARG B 1 275 ? -14.383 -18.938 9.375 1 96.75 275 ARG B O 1
ATOM 4778 N N . PHE B 1 276 ? -13.617 -16.938 8.797 1 97.75 276 PHE B N 1
ATOM 4779 C CA . PHE B 1 276 ? -12.297 -17.453 8.469 1 97.75 276 PHE B CA 1
ATOM 4780 C C . PHE B 1 276 ? -11.516 -17.781 9.734 1 97.75 276 PHE B C 1
ATOM 4782 O O . PHE B 1 276 ? -11.734 -17.172 10.781 1 97.75 276 PHE B O 1
ATOM 4789 N N . PRO B 1 277 ? -10.672 -18.812 9.711 1 97.5 277 PRO B N 1
ATOM 4790 C CA . PRO B 1 277 ? -9.742 -18.953 10.828 1 97.5 277 PRO B CA 1
ATOM 4791 C C . PRO B 1 277 ? -8.867 -17.719 11.023 1 97.5 277 PRO B C 1
ATOM 4793 O O . PRO B 1 277 ? -8.664 -16.953 10.078 1 97.5 277 PRO B O 1
ATOM 4796 N N . THR B 1 278 ? -8.297 -17.484 12.188 1 96.62 278 THR B N 1
ATOM 4797 C CA . THR B 1 278 ? -7.586 -16.266 12.57 1 96.62 278 THR B CA 1
ATOM 4798 C C . THR B 1 278 ? -6.434 -15.992 11.609 1 96.62 278 THR B C 1
ATOM 4800 O O . THR B 1 278 ? -6.219 -14.844 11.211 1 96.62 278 THR B O 1
ATOM 4803 N N . TRP B 1 279 ? -5.699 -17.047 11.234 1 97.19 279 TRP B N 1
ATOM 4804 C CA . TRP B 1 279 ? -4.566 -16.844 10.336 1 97.19 279 TRP B CA 1
ATOM 4805 C C . TRP B 1 279 ? -5.027 -16.266 9.008 1 97.19 279 TRP B C 1
ATOM 4807 O O . TRP B 1 279 ? -4.34 -15.43 8.406 1 97.19 279 TRP B O 1
ATOM 4817 N N . LEU B 1 280 ? -6.141 -16.719 8.477 1 98.5 280 LEU B N 1
ATOM 4818 C CA . LEU B 1 280 ? -6.668 -16.219 7.207 1 98.5 280 LEU B CA 1
ATOM 4819 C C . LEU B 1 280 ? -7.234 -14.82 7.359 1 98.5 280 LEU B C 1
ATOM 4821 O O . LEU B 1 280 ? -7.121 -14 6.449 1 98.5 280 LEU B O 1
ATOM 4825 N N . GLN B 1 281 ? -7.863 -14.484 8.547 1 98.06 281 GLN B N 1
ATOM 4826 C CA . GLN B 1 281 ? -8.273 -13.117 8.828 1 98.06 281 GLN B CA 1
ATOM 4827 C C . GLN B 1 281 ? -7.098 -12.148 8.719 1 98.06 281 GLN B C 1
ATOM 4829 O O . GLN B 1 281 ? -7.199 -11.109 8.07 1 98.06 281 GLN B O 1
ATOM 4834 N N . ARG B 1 282 ? -6.004 -12.562 9.305 1 97 282 ARG B N 1
ATOM 4835 C CA . ARG B 1 282 ? -4.805 -11.734 9.281 1 97 282 ARG B CA 1
ATOM 4836 C C . ARG B 1 282 ? -4.238 -11.633 7.867 1 97 282 ARG B C 1
ATOM 4838 O O . ARG B 1 282 ? -3.822 -10.555 7.438 1 97 282 ARG B O 1
ATOM 4845 N N . LEU B 1 283 ? -4.277 -12.695 7.133 1 98.44 283 LEU B N 1
ATOM 4846 C CA . LEU B 1 283 ? -3.717 -12.719 5.785 1 98.44 283 LEU B CA 1
ATOM 4847 C C . LEU B 1 283 ? -4.496 -11.797 4.855 1 98.44 283 LEU B C 1
ATOM 4849 O O . LEU B 1 283 ? -3.914 -11.172 3.967 1 98.44 283 LEU B O 1
ATOM 4853 N N . VAL B 1 284 ? -5.82 -11.695 5.059 1 98.44 284 VAL B N 1
ATOM 4854 C CA . VAL B 1 284 ? -6.609 -10.867 4.156 1 98.44 284 VAL B CA 1
ATOM 4855 C C . VAL B 1 284 ? -6.488 -9.398 4.562 1 98.44 284 VAL B C 1
ATOM 4857 O O . VAL B 1 284 ? -7.062 -8.523 3.92 1 98.44 284 VAL B O 1
ATOM 4860 N N . GLY B 1 285 ? -5.797 -9.086 5.676 1 97 285 GLY B N 1
ATOM 4861 C CA . GLY B 1 285 ? -5.48 -7.699 5.977 1 97 285 GLY B CA 1
ATOM 4862 C C . GLY B 1 285 ? -5.957 -7.262 7.348 1 97 285 GLY B C 1
ATOM 4863 O O . GLY B 1 285 ? -5.746 -6.113 7.746 1 97 285 GLY B O 1
ATOM 4864 N N . TYR B 1 286 ? -6.637 -8.164 8.07 1 97.12 286 TYR B N 1
ATOM 4865 C CA . TYR B 1 286 ? -7.086 -7.828 9.414 1 97.12 286 TYR B CA 1
ATOM 4866 C C . TYR B 1 286 ? -5.957 -8 10.43 1 97.12 286 TYR B C 1
ATOM 4868 O O . TYR B 1 286 ? -6.09 -8.758 11.391 1 97.12 286 TYR B O 1
ATOM 4876 N N . ALA B 1 287 ? -4.902 -7.336 10.234 1 94.56 287 ALA B N 1
ATOM 4877 C CA . ALA B 1 287 ? -3.711 -7.207 11.07 1 94.56 287 ALA B CA 1
ATOM 4878 C C . ALA B 1 287 ? -2.924 -5.949 10.703 1 94.56 287 ALA B C 1
ATOM 4880 O O . ALA B 1 287 ? -2.896 -5.543 9.539 1 94.56 287 ALA B O 1
ATOM 4881 N N . PRO B 1 288 ? -2.336 -5.32 11.648 1 93.25 288 PRO B N 1
ATOM 4882 C CA . PRO B 1 288 ? -1.443 -4.219 11.289 1 93.25 288 PRO B CA 1
ATOM 4883 C C . PRO B 1 288 ? -0.115 -4.703 10.711 1 93.25 288 PRO B C 1
ATOM 4885 O O . PRO B 1 288 ? 0.277 -5.852 10.93 1 93.25 288 PRO B O 1
ATOM 4888 N N . SER B 1 289 ? 0.465 -3.975 9.844 1 94.62 289 SER B N 1
ATOM 4889 C CA . SER B 1 289 ? 1.88 -4.086 9.516 1 94.62 289 SER B CA 1
ATOM 4890 C C . SER B 1 289 ? 2.736 -3.234 10.445 1 94.62 289 SER B C 1
ATOM 4892 O O . SER B 1 289 ? 2.463 -2.047 10.641 1 94.62 289 SER B O 1
ATOM 4894 N N . ALA B 1 290 ? 3.73 -3.818 11.016 1 91.25 290 ALA B N 1
ATOM 4895 C CA . ALA B 1 290 ? 4.547 -3.102 11.992 1 91.25 290 ALA B CA 1
ATOM 4896 C C . ALA B 1 290 ? 5.434 -2.062 11.305 1 91.25 290 ALA B C 1
ATOM 4898 O O . ALA B 1 290 ? 6.02 -2.332 10.258 1 91.25 290 ALA B O 1
ATOM 4899 N N . PRO B 1 291 ? 5.504 -0.856 11.82 1 89.06 291 PRO B N 1
ATOM 4900 C CA . PRO B 1 291 ? 4.812 -0.346 13.008 1 89.06 291 PRO B CA 1
ATOM 4901 C C . PRO B 1 291 ? 3.564 0.465 12.664 1 89.06 291 PRO B C 1
ATOM 4903 O O . PRO B 1 291 ? 3.602 1.306 11.758 1 89.06 291 PRO B O 1
ATOM 4906 N N . PHE B 1 292 ? 2.434 0.299 13.227 1 90.31 292 PHE B N 1
ATOM 4907 C CA . PHE B 1 292 ? 1.263 1.161 13.344 1 90.31 292 PHE B CA 1
ATOM 4908 C C . PHE B 1 292 ? 0.618 1.378 11.977 1 90.31 292 PHE B C 1
ATOM 4910 O O . PHE B 1 292 ? 0.206 2.492 11.648 1 90.31 292 PHE B O 1
ATOM 4917 N N . LEU B 1 293 ? 0.65 0.413 11.117 1 95.94 293 LEU B N 1
ATOM 4918 C CA . LEU B 1 293 ? 0.093 0.576 9.781 1 95.94 293 LEU B CA 1
ATOM 4919 C C . LEU B 1 293 ? -1.109 -0.34 9.578 1 95.94 293 LEU B C 1
ATOM 4921 O O . LEU B 1 293 ? -1.002 -1.558 9.734 1 95.94 293 LEU B O 1
ATOM 4925 N N . GLY B 1 294 ? -2.221 0.281 9.289 1 96.31 294 GLY B N 1
ATOM 4926 C CA . GLY B 1 294 ? -3.402 -0.495 8.945 1 96.31 294 GLY B CA 1
ATOM 4927 C C . GLY B 1 294 ? -4.395 -0.607 10.086 1 96.31 294 GLY B C 1
ATOM 4928 O O . GLY B 1 294 ? -5.215 -1.527 10.117 1 96.31 294 GLY B O 1
ATOM 4929 N N . TRP B 1 295 ? -4.43 0.29 11.016 1 94.56 295 TRP B N 1
ATOM 4930 C CA . TRP B 1 295 ? -5.246 0.206 12.227 1 94.56 295 TRP B CA 1
ATOM 4931 C C . TRP B 1 295 ? -6.66 0.712 11.961 1 94.56 295 TRP B C 1
ATOM 4933 O O . TRP B 1 295 ? -6.914 1.364 10.945 1 94.56 295 TRP B O 1
ATOM 4943 N N . VAL B 1 296 ? -7.559 0.369 12.812 1 94.88 296 VAL B N 1
ATOM 4944 C CA . VAL B 1 296 ? -8.891 0.944 12.984 1 94.88 296 VAL B CA 1
ATOM 4945 C C . VAL B 1 296 ? -9.039 1.481 14.406 1 94.88 296 VAL B C 1
ATOM 4947 O O . VAL B 1 296 ? -8.938 0.727 15.375 1 94.88 296 VAL B O 1
ATOM 4950 N N . ASP B 1 297 ? -9.18 2.779 14.516 1 91.5 297 ASP B N 1
ATOM 4951 C CA . ASP B 1 297 ? -9.25 3.422 15.82 1 91.5 297 ASP B CA 1
ATOM 4952 C C . ASP B 1 297 ? -8 3.135 16.641 1 91.5 297 ASP B C 1
ATOM 4954 O O . ASP B 1 297 ? -8.094 2.848 17.844 1 91.5 297 ASP B O 1
ATOM 4958 N N . LYS B 1 298 ? -6.871 3.043 16 1 90.56 298 LYS B N 1
ATOM 4959 C CA . LYS B 1 298 ? -5.566 2.795 16.609 1 90.56 298 LYS B CA 1
ATOM 4960 C C . LYS B 1 298 ? -5.508 1.408 17.234 1 90.56 298 LYS B C 1
ATOM 4962 O O . LYS B 1 298 ? -4.766 1.188 18.203 1 90.56 298 LYS B O 1
ATOM 4967 N N . ARG B 1 299 ? -6.289 0.501 16.734 1 91.06 299 ARG B N 1
ATOM 4968 C CA . ARG B 1 299 ? -6.309 -0.871 17.234 1 91.06 299 ARG B CA 1
ATOM 4969 C C . ARG B 1 299 ? -6.125 -1.868 16.094 1 91.06 299 ARG B C 1
ATOM 4971 O O . ARG B 1 299 ? -6.27 -1.513 14.93 1 91.06 299 ARG B O 1
ATOM 4978 N N . ASP B 1 300 ? -5.84 -3.104 16.516 1 94.06 300 ASP B N 1
ATOM 4979 C CA . ASP B 1 300 ? -5.82 -4.215 15.578 1 94.06 300 ASP B CA 1
ATOM 4980 C C . ASP B 1 300 ? -7.168 -4.355 14.867 1 94.06 300 ASP B C 1
ATOM 4982 O O . ASP B 1 300 ? -8.211 -4.418 15.516 1 94.06 300 ASP B O 1
ATOM 4986 N N . PRO B 1 301 ? -7.195 -4.398 13.57 1 95.44 301 PRO B N 1
ATOM 4987 C CA . PRO B 1 301 ? -8.461 -4.473 12.844 1 95.44 301 PRO B CA 1
ATOM 4988 C C . PRO B 1 301 ? -9.281 -5.711 13.211 1 95.44 301 PRO B C 1
ATOM 4990 O O . PRO B 1 301 ? -10.492 -5.742 12.992 1 95.44 301 PRO B O 1
ATOM 4993 N N . ARG B 1 302 ? -8.688 -6.742 13.719 1 95.5 302 ARG B N 1
ATOM 4994 C CA . ARG B 1 302 ? -9.445 -7.922 14.141 1 95.5 302 ARG B CA 1
ATOM 4995 C C . ARG B 1 302 ? -10.461 -7.57 15.219 1 95.5 302 ARG B C 1
ATOM 4997 O O . ARG B 1 302 ? -11.453 -8.273 15.398 1 95.5 302 ARG B O 1
ATOM 5004 N N . CYS B 1 303 ? -10.227 -6.465 15.93 1 94.38 303 CYS B N 1
ATOM 5005 C CA . CYS B 1 303 ? -11.141 -6.035 16.984 1 94.38 303 CYS B CA 1
ATOM 5006 C C . CYS B 1 303 ? -12.492 -5.625 16.406 1 94.38 303 CYS B C 1
ATOM 5008 O O . CYS B 1 303 ? -13.484 -5.555 17.125 1 94.38 303 CYS B O 1
ATOM 5010 N N . VAL B 1 304 ? -12.523 -5.328 15.102 1 94.56 304 VAL B N 1
ATOM 5011 C CA . VAL B 1 304 ? -13.773 -5 14.43 1 94.56 304 VAL B CA 1
ATOM 5012 C C . VAL B 1 304 ? -14.68 -6.23 14.375 1 94.56 304 VAL B C 1
ATOM 5014 O O . VAL B 1 304 ? -15.898 -6.125 14.516 1 94.56 304 VAL B O 1
ATOM 5017 N N . ILE B 1 305 ? -14.086 -7.383 14.18 1 95.06 305 ILE B N 1
ATOM 5018 C CA . ILE B 1 305 ? -14.852 -8.617 14.016 1 95.06 305 ILE B CA 1
ATOM 5019 C C . ILE B 1 305 ? -14.992 -9.312 15.367 1 95.06 305 ILE B C 1
ATOM 5021 O O . ILE B 1 305 ? -15.977 -10.008 15.617 1 95.06 305 ILE B O 1
ATOM 5025 N N . ASP B 1 306 ? -13.977 -9.234 16.188 1 93.94 306 ASP B N 1
ATOM 5026 C CA . ASP B 1 306 ? -13.945 -9.812 17.531 1 93.94 306 ASP B CA 1
ATOM 5027 C C . ASP B 1 306 ? -13.461 -8.797 18.562 1 93.94 306 ASP B C 1
ATOM 5029 O O . ASP B 1 306 ? -12.258 -8.656 18.781 1 93.94 306 ASP B O 1
ATOM 5033 N N . PRO B 1 307 ? -14.383 -8.156 19.203 1 90.06 307 PRO B N 1
ATOM 5034 C CA . PRO B 1 307 ? -14.008 -7.113 20.156 1 90.06 307 PRO B CA 1
ATOM 5035 C C . PRO B 1 307 ? -13.102 -7.633 21.266 1 90.06 307 PRO B C 1
ATOM 5037 O O . PRO B 1 307 ? -12.453 -6.84 21.953 1 90.06 307 PRO B O 1
ATOM 5040 N N . LYS B 1 308 ? -13.008 -8.953 21.469 1 90.69 308 LYS B N 1
ATOM 5041 C CA . LYS B 1 308 ? -12.188 -9.539 22.531 1 90.69 308 LYS B CA 1
ATOM 5042 C C . LYS B 1 308 ? -10.82 -9.961 21.984 1 90.69 308 LYS B C 1
ATOM 5044 O O . LYS B 1 308 ? -9.969 -10.43 22.75 1 90.69 308 LYS B O 1
ATOM 5049 N N . ALA B 1 309 ? -10.68 -9.789 20.719 1 90.75 309 ALA B N 1
ATOM 5050 C CA . ALA B 1 309 ? -9.383 -10.141 20.156 1 90.75 309 ALA B CA 1
ATOM 5051 C C . ALA B 1 309 ? -8.266 -9.328 20.797 1 90.75 309 ALA B C 1
ATOM 5053 O O . ALA B 1 309 ? -8.477 -8.195 21.219 1 90.75 309 ALA B O 1
ATOM 5054 N N . ALA B 1 310 ? -7.078 -9.953 20.828 1 87.44 310 ALA B N 1
ATOM 5055 C CA . ALA B 1 310 ? -5.906 -9.227 21.328 1 87.44 310 ALA B CA 1
ATOM 5056 C C . ALA B 1 310 ? -5.609 -8.016 20.453 1 87.44 310 ALA B C 1
ATOM 5058 O O . ALA B 1 310 ? -5.672 -8.094 19.219 1 87.44 310 ALA B O 1
ATOM 5059 N N . ASP B 1 311 ? -5.344 -6.922 21.062 1 85.31 311 ASP B N 1
ATOM 5060 C CA . ASP B 1 311 ? -4.992 -5.695 20.344 1 85.31 311 ASP B CA 1
ATOM 5061 C C . ASP B 1 311 ? -3.482 -5.594 20.141 1 85.31 311 ASP B C 1
ATOM 5063 O O . ASP B 1 311 ? -2.756 -5.211 21.062 1 85.31 311 ASP B O 1
ATOM 5067 N N . ASP B 1 312 ? -3.039 -5.945 18.938 1 81.12 312 ASP B N 1
ATOM 5068 C CA . ASP B 1 312 ? -1.646 -5.781 18.531 1 81.12 312 ASP B CA 1
ATOM 5069 C C . ASP B 1 312 ? -1.479 -4.57 17.609 1 81.12 312 ASP B C 1
ATOM 5071 O O . ASP B 1 312 ? -1.014 -4.699 16.484 1 81.12 312 ASP B O 1
ATOM 5075 N N . HIS B 1 313 ? -1.692 -3.414 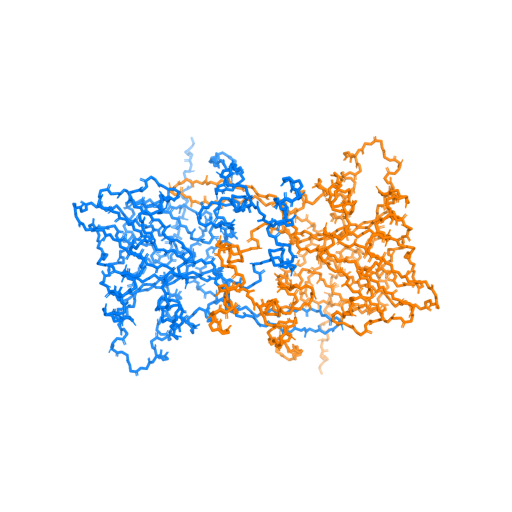18.094 1 71.94 313 HIS B N 1
ATOM 5076 C CA . HIS B 1 313 ? -1.783 -2.254 17.219 1 71.94 313 HIS B CA 1
ATOM 5077 C C . HIS B 1 313 ? -0.414 -1.871 16.672 1 71.94 313 HIS B C 1
ATOM 5079 O O . HIS B 1 313 ? -0.319 -1.233 15.617 1 71.94 313 HIS B O 1
ATOM 5085 N N . CYS B 1 314 ? 0.692 -2.188 17.375 1 74 314 CYS B N 1
ATOM 5086 C CA . CYS B 1 314 ? 2.016 -1.864 16.859 1 74 314 CYS B CA 1
ATOM 5087 C C . CYS B 1 314 ? 2.402 -2.811 15.727 1 74 314 CYS B C 1
ATOM 5089 O O . CYS B 1 314 ? 3.25 -2.48 14.891 1 74 314 CYS B O 1
ATOM 5091 N N . GLY B 1 315 ? 1.778 -3.791 15.703 1 67.69 315 GLY B N 1
ATOM 5092 C CA . GLY B 1 315 ? 2.021 -4.738 14.625 1 67.69 315 GLY B CA 1
ATOM 5093 C C . GLY B 1 315 ? 3.256 -5.594 14.852 1 67.69 315 GLY B C 1
ATOM 5094 O O . GLY B 1 315 ? 4.227 -5.141 15.461 1 67.69 315 GLY B O 1
ATOM 5095 N N . GLY B 1 316 ? 3.24 -6.898 14.688 1 64.31 316 GLY B N 1
ATOM 5096 C CA . GLY B 1 316 ? 4.336 -7.836 14.492 1 64.31 316 GLY B CA 1
ATOM 5097 C C . GLY B 1 316 ? 5.355 -7.801 15.617 1 64.31 316 GLY B C 1
ATOM 5098 O O . GLY B 1 316 ? 5.059 -7.332 16.719 1 64.31 316 GLY B O 1
ATOM 5099 N N . GLU B 1 317 ? 6.551 -8.266 15.328 1 67.5 317 GLU B N 1
ATOM 5100 C CA . GLU B 1 317 ? 7.668 -8.352 16.266 1 67.5 317 GLU B CA 1
ATOM 5101 C C . GLU B 1 317 ? 8.586 -7.141 16.141 1 67.5 317 GLU B C 1
ATOM 5103 O O . GLU B 1 317 ? 8.797 -6.625 15.039 1 67.5 317 GLU B O 1
ATOM 5108 N N . TYR B 1 318 ? 8.844 -6.418 17.125 1 70.88 318 TYR B N 1
ATOM 5109 C CA . TYR B 1 318 ? 9.844 -5.355 17.078 1 70.88 318 TYR B CA 1
ATOM 5110 C C . TYR B 1 318 ? 10.828 -5.477 18.234 1 70.88 318 TYR B C 1
ATOM 5112 O O . TYR B 1 318 ? 10.508 -6.086 19.266 1 70.88 318 TYR B O 1
ATOM 5120 N N . TYR B 1 319 ? 12.07 -5.199 17.906 1 67.25 319 TYR B N 1
ATOM 5121 C CA . TYR B 1 319 ? 13.102 -5.156 18.922 1 67.25 319 TYR B CA 1
ATOM 5122 C C . TYR B 1 319 ? 14.07 -4.008 18.688 1 67.25 319 TYR B C 1
ATOM 5124 O O . TYR B 1 319 ? 14.148 -3.48 17.578 1 67.25 319 TYR B O 1
ATOM 5132 N N . GLU B 1 320 ? 14.672 -3.482 19.781 1 68.31 320 GLU B N 1
ATOM 5133 C CA . GLU B 1 320 ? 15.773 -2.527 19.641 1 68.31 320 GLU B CA 1
ATOM 5134 C C . GLU B 1 320 ? 16.969 -3.162 18.953 1 68.31 320 GLU B C 1
ATOM 5136 O O . GLU B 1 320 ? 17.391 -4.258 19.312 1 68.31 320 GLU B O 1
ATOM 5141 N N . THR B 1 321 ? 17.344 -2.543 17.828 1 69.56 321 THR B N 1
ATOM 5142 C CA . THR B 1 321 ? 18.469 -3.064 17.062 1 69.56 321 THR B CA 1
ATOM 5143 C C . THR B 1 321 ? 19.781 -2.906 17.844 1 69.56 321 THR B C 1
ATOM 5145 O O . THR B 1 321 ? 20.062 -1.825 18.359 1 69.56 321 THR B O 1
ATOM 5148 N N . ASN B 1 322 ? 20.375 -4.035 18.203 1 57.28 322 ASN B N 1
ATOM 5149 C CA . ASN B 1 322 ? 21.672 -3.986 18.891 1 57.28 322 ASN B CA 1
ATOM 5150 C C . ASN B 1 322 ? 22.766 -3.406 17.984 1 57.28 322 ASN B C 1
ATOM 5152 O O . ASN B 1 322 ? 22.734 -3.602 16.766 1 57.28 322 ASN B O 1
ATOM 5156 N N . GLU B 1 323 ? 23.359 -2.205 18.344 1 50.75 323 GLU B N 1
ATOM 5157 C CA . GLU B 1 323 ? 24.469 -1.521 17.688 1 50.75 323 GLU B CA 1
ATOM 5158 C C . GLU B 1 323 ? 25.422 -2.516 17.016 1 50.75 323 GLU B C 1
ATOM 5160 O O . GLU B 1 323 ? 26 -2.221 15.969 1 50.75 323 GLU B O 1
ATOM 5165 N N . GLU B 1 324 ? 25.719 -3.559 17.578 1 44.41 324 GLU B N 1
ATOM 5166 C CA . GLU B 1 324 ? 26.75 -4.438 17.047 1 44.41 324 GLU B CA 1
ATOM 5167 C C . GLU B 1 324 ? 26.344 -5.016 15.688 1 44.41 324 GLU B C 1
ATOM 5169 O O . GLU B 1 324 ? 27.203 -5.414 14.891 1 44.41 324 GLU B O 1
ATOM 5174 N N . THR B 1 325 ? 25.203 -5.23 15.32 1 39.59 325 THR B N 1
ATOM 5175 C CA . THR B 1 325 ? 24.766 -5.91 14.102 1 39.59 325 THR B CA 1
ATOM 5176 C C . THR B 1 325 ? 24.641 -4.918 12.953 1 39.59 325 THR B C 1
ATOM 5178 O O . THR B 1 325 ? 24.219 -5.293 11.852 1 39.59 325 THR B O 1
ATOM 5181 N N . LEU B 1 326 ? 24.562 -3.766 13.109 1 39.5 326 LEU B N 1
ATOM 5182 C CA . LEU B 1 326 ? 24.516 -2.779 12.039 1 39.5 326 LEU B CA 1
ATOM 5183 C C . LEU B 1 326 ? 25.828 -2.783 11.25 1 39.5 326 LEU B C 1
ATOM 5185 O O . LEU B 1 326 ? 25.922 -2.129 10.211 1 39.5 326 LEU B O 1
ATOM 5189 N N . ASN B 1 327 ? 26.906 -3.189 11.766 1 31.41 327 ASN B N 1
ATOM 5190 C CA . ASN B 1 327 ? 28.156 -3.297 11.023 1 31.41 327 ASN B CA 1
ATOM 5191 C C . ASN B 1 327 ? 28.188 -4.551 10.156 1 31.41 327 ASN B C 1
ATOM 5193 O O . ASN B 1 327 ? 27.859 -5.645 10.625 1 31.41 327 ASN B O 1
#

GO terms:
  GO:0016491 oxidoreductase activity (F, IDA)
  GO:0140782 novofumigatonin biosynthetic process (P, IDA)

Organism: Aspergillus novofumigatus (strain IBT 16806) (NCBI:txid1392255)

Solvent-accessible surface area (backbone atoms only — not comparable to full-atom values): 33324 Å² total; per-residue (Å²): 135,81,83,76,73,77,71,75,82,74,75,72,76,67,71,63,42,71,68,43,76,44,51,52,80,76,47,92,42,68,67,56,50,38,53,50,50,52,52,32,29,57,62,16,20,25,28,36,34,35,58,70,42,52,58,69,60,32,52,50,40,52,59,44,44,51,81,55,50,82,74,36,75,52,44,81,96,46,90,47,38,50,25,52,46,49,65,46,60,84,47,21,66,62,41,40,53,54,59,71,51,25,64,61,56,48,56,47,50,41,65,49,31,38,45,75,42,71,44,62,47,58,74,36,47,33,33,27,38,28,58,44,22,51,19,41,39,40,33,40,38,36,26,43,69,10,61,39,52,55,47,32,42,67,28,46,37,63,60,57,82,49,66,64,46,96,66,76,55,85,69,74,54,64,31,35,36,41,35,35,22,58,26,56,22,33,79,53,22,25,20,41,33,30,34,28,30,38,50,34,41,37,66,88,46,87,68,73,60,96,81,45,81,60,55,42,72,58,65,36,48,50,15,14,31,37,41,35,41,20,51,27,37,28,27,37,36,41,10,71,32,86,79,45,55,19,34,37,39,36,46,30,35,23,39,43,52,37,41,35,38,36,32,46,66,78,64,41,47,61,71,61,42,59,69,43,58,69,71,55,32,34,29,56,49,40,38,28,20,32,48,57,19,27,20,40,85,77,23,19,34,42,36,80,65,34,76,81,46,82,72,47,32,50,16,69,58,68,46,74,56,62,75,76,72,76,108,136,81,81,76,72,77,71,74,77,72,77,70,78,63,73,63,42,70,67,42,78,43,52,51,81,77,45,91,41,70,68,57,48,38,52,50,48,53,52,33,30,56,64,15,20,25,28,36,34,34,57,70,41,52,59,68,59,32,52,50,39,52,59,44,44,50,81,54,50,82,76,36,61,66,45,79,95,48,89,47,39,48,24,52,46,50,66,46,59,84,48,21,65,61,41,40,54,55,60,70,52,26,65,60,57,49,55,46,50,41,65,49,33,39,46,74,42,70,45,62,47,58,74,37,47,34,33,27,38,29,57,43,23,50,18,40,39,40,34,40,37,37,26,43,70,10,62,39,53,55,46,31,41,69,28,48,38,62,61,56,81,47,67,62,45,96,64,77,54,84,68,74,54,64,29,36,36,42,34,37,23,57,26,56,23,31,80,53,22,25,19,43,33,31,34,28,30,39,48,34,41,37,71,84,68,77,73,74,60,97,80,44,82,62,56,42,72,59,64,36,48,50,15,15,30,36,42,35,39,20,50,26,38,29,28,36,36,41,9,70,31,88,80,45,54,18,34,38,39,36,46,30,34,23,39,43,51,38,42,35,38,37,32,46,66,77,64,40,46,60,72,62,43,60,71,43,59,69,72,55,32,35,29,56,50,39,36,28,21,32,46,56,19,27,21,39,87,78,24,19,35,44,36,77,65,34,77,80,46,80,73,48,31,52,17,66,56,67,47,75,55,60,75,77,70,77,109

pLDDT: mean 89.51, std 16.4, range [23.02, 98.94]

Radius of gyration: 26.06 Å; Cα contacts (8 Å, |Δi|>4): 1538; chains: 2; bounding box: 76×75×77 Å

InterPro domains:
  IPR008775 Phytanoyl-CoA dioxygenase-like [PF05721] (44-243)

Secondary structure (DSSP, 8-state):
--------------------EEEGGG-S-HHHHHHHHHHHHHHHSEEEEETSS-HHHHHHHHHHHHHHHTT-----SS--SEEEEE-GGGT-HHIIIIITT-HHHHHHHHHHH-EEEEEEETTEEEEEEE--EEEEEEEEEE-TTB--PPPB-GGGGGT------SS--TTS-SEEEEEEESS-B-TTBT-EEE-TTGGGS-TTSPPPPTT-TT-EEE-B-TT-EEEEETTS-EEEPPB--SS--EEEEEEEEE-TT-S-SB-HHHHS-HHHHHTS-HHHHHHTT-SPBTTTBSBBTTB-THHHH-TTS---TT-SEEEE--GGGG-/--------------------EEEGGG-S-HHHHHHHHHHHHHHHSEEEEETSS-HHHHHHHHHHHHHHHTT----SSS--SEEEEE-GGGT-HHIIIIITT-HHHHHHHHHHH-EEEEEEETTEEEEEEE--EEEEEEEEEE-TTB--PPPB-GGGGGT------SS--TTS-SEEEEEEESS-B-TTBT-EEE-TTGGGS-TTS-PPPTT-TT-EEE-B-TT-EEEEETTS-EEEPPB--SS--EEEEEEEEE-TT-S-SB-HHHHS-HHHHHTS-HHHHHHTT-SPBTTTBSBBTTB-THHHH-TTS---TT-SEEEE--GGGG-

Sequence (654 aa):
MGRDQVSHKRSQNSNVSEIPDLDSSLHRSEDTLVAEIIEAMTLAGVCVVRNLFTKSLVDQVLKDFEPHVSSTKLFDGYPGNGCHLTGLLSKSEIYAHMVVGNSVFEKVRNHFLSTTFRSWIGGKMMTFTSPPQLDSTICSYINPQSPGEHLHRDDAIHYGWNEAASEYTVGRDISMSMFLALTESTRENGTTRFFPGSHLWDYSQDFPSADDTRIRYAELHPGDCYFMLSSVTHSSTDNRSTNRPRVLAATIVTRSHLRQEENQYLTYDPITVGRFPTWLQRLVGYAPSAPFLGWVDKRDPRCVIDPKAADDHCGGEYYETNEETLNMGRDQVSHKRSQNSNVSEIPDLDSSLHRSEDTLVAEIIEAMTLAGVCVVRNLFTKSLVDQVLKDFEPHVSSTKLFDGYPGNGCHLTGLLSKSEIYAHMVVGNSVFEKVRNHFLSTTFRSWIGGKMMTFTSPPQLDSTICSYINPQSPGEHLHRDDAIHYGWNEAASEYTVGRDISMSMFLALTESTRENGTTRFFPGSHLWDYSQDFPSADDTRIRYAELHPGDCYFMLSSVTHSSTDNRSTNRPRVLAATIVTRSHLRQEENQYLTYDPITVGRFPTWLQRLVGYAPSAPFLGWVDKRDPRCVIDPKAADDHCGGEYYETNEETLN

Foldseek 3Di:
DDPPPPPPPCCVVLPQDAAAEAEPVPDPDLVVVLVVQLVSCQQFQKHKYAQQDDLVLLQQLCVLCVVVQVVFPDDPDDPFDGGKDWPSVVSHVSCVCPVVVPPSVQSNQQVQAWDWDWDDDPNDIDIDIDGWFWFIKIKTKGWAQTFKHDKDFQCVLVPQFDAADPGDDRPNFFKKKKKFWSAWADLQAWFKKWRTSQLRHGPPDDDDDPPDPSIDTDTGHGNMMMMGTRSTIMMTGHNNDDGGMTIMMMTMIGHHVPDDPDPLPVVAPLVRLLPDPPVVNVVSQQFGAAAQHRDDSLWRSVCVNPVPDDTPRRGDDDDDDDPVVVD/DDPPPPPPPPPCVQPFDAAAEAEPVPDPDLVVVLVVQLVSCQQFQKHKYAQQDDLVLLQQLCVLCVVVQVVFDDDPPDDFDGGKDWPSVVSHVSCVCPVVVPPSVQSNQQVQAWDWDWDDDPNDIDIDIDGWFWFIKIKTKGWAQTFKHDKDFQCVLVPQFDAADPGDDRPNFFKKKKKFWSAWADLQAWFKKWRTSQLRHGPPDDDDDPPDPSIDTDTGHGNMMMMGTRSTIMMTGHNNDDGDMTIMMMTMIGHHVPDDPDPLPVVAPLVRLLVDPPVVNVVSQQAGAAAQHRDDSLWRSVCVNPVPDDTPRRGDDDDDDDPVPVD

Nearest PDB structures (foldseek):
  5ybm-assembly1_B  TM=7.313E-01  e=1.240E-20  Penicillium brasilianum
  5ybn-assembly1_B  TM=7.372E-01  e=1.292E-19  Penicillium brasilianum
  5ybl-assembly1_A  TM=7.633E-01  e=6.815E-18  Aspergillus nidulans FGSC A4
  5ybl-assembly2_B  TM=7.055E-01  e=2.176E-18  Aspergillus nidulans FGSC A4
  5m0t-assembly1_B  TM=7.400E-01  e=5.256E-17  Aspergillus japonicus